Protein AF-A0A7X9AX94-F1 (afdb_monomer)

Secondary structure (DSSP, 8-state):
--S-TTTTTTS-HHHHHHHHHHHS-HHHHHHHHHH-HHHHHHHHTTT----GGGHHHHHHHHHHHHHHTTT-HHHHHHHHHHHGGGSHHHHHHHHHHHTSHHHHHHHHHTT--TT-EE--HHHHHHH--GGGHHHHHHHHHHSSEE--HHHHHHHH--TTHHHHHHHHHHHHHHHHHHHHHHHHHHHHHHHHHHHHHHHHHHHHHHHHHHHHHHHHHHHHHHHHHHHHHHHHHHHHHHHHHHHHHHHHHHHHHHHHHHHHHHHHHHHHHHHHHHHHHHHHHHHHHHHHHHHHHHHHHHHHHHHHHHHHHHHHHHHHHHHHHHHHHHHHTT--HHHHHHHTS--HHHHHHHHHHHHHTT--SSS---TTS-HHHHHHHHHHHHHHHHHHHHTHHHHHHHHS-HHHHHHHHHHHHHHHHHHHHHHHHHHHHHHHHHHHH--TTTTSPP-PPPP----

Sequence (455 aa):
MFANPERAQGIDPKDAFARMLNELPWAHLHAYIQANAALHKMCTFGGHRLEPKKRQRLEKIIYREAEKNDFSEASCSGLFAAWYPVHEEPHTKLENYFHSDEYRDYRKEKELGEDDYVLSDEKFDEFFVIREQPAWRILLHFSPLKFTDAQADRILDESQGNTDLLDQIAEQSRELEQLRRRDAQFDAEQTRMQEQQQAANAEILELKKQLRNMRSERDAMQQKYDSAQAETRRLQQRLQDNESRLGTHQADLEENFKRDMTRLQNDYNRISEQLATWQSKYEEQRLLNRGLERDKIEADKAKALAETESARLSAEMERNSKFADLLLSRIDWPKAGAAMKMNPTLRRNFNSLVRKLNYEEDRSLTIEGTFTEFWEKLNKSEEELVRRVAQSNALEVMGGDLPAFWEQVSELFIDVQINLEARSFLLGFLQEIFFQTIEMGDLQMPVIPKNKRKK

Structure (mmCIF, N/CA/C/O backbone):
data_AF-A0A7X9AX94-F1
#
_entry.id   AF-A0A7X9AX94-F1
#
loop_
_atom_site.group_PDB
_atom_site.id
_atom_site.type_symbol
_atom_site.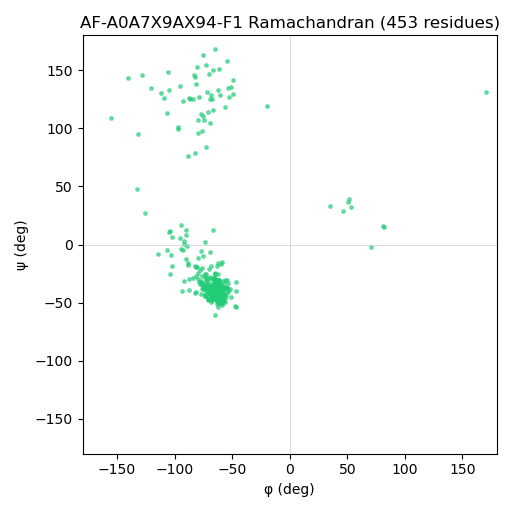label_atom_id
_atom_site.label_alt_id
_atom_site.label_comp_id
_atom_site.label_asym_id
_atom_site.label_entity_id
_atom_site.label_seq_id
_atom_site.pdbx_PDB_ins_code
_atom_site.Cartn_x
_atom_site.Cartn_y
_atom_site.Cartn_z
_atom_site.occupancy
_atom_site.B_iso_or_equiv
_atom_site.auth_seq_id
_atom_site.auth_comp_id
_atom_site.auth_asym_id
_atom_site.auth_atom_id
_atom_site.pdbx_PDB_model_num
ATOM 1 N N . MET A 1 1 ? -70.747 -15.981 85.311 1.00 55.19 1 MET A N 1
ATOM 2 C CA . MET A 1 1 ? -69.812 -15.626 86.395 1.00 55.19 1 MET A CA 1
ATOM 3 C C . MET A 1 1 ? -68.406 -15.811 85.869 1.00 55.19 1 MET A C 1
ATOM 5 O O . MET A 1 1 ? -68.145 -16.876 85.320 1.00 55.19 1 MET A O 1
ATOM 9 N N . PHE A 1 2 ? -67.503 -14.838 86.052 1.00 70.50 2 PHE A N 1
ATOM 10 C CA . PHE A 1 2 ? -66.069 -15.116 85.903 1.00 70.50 2 PHE A CA 1
ATOM 11 C C . PHE A 1 2 ? -65.689 -16.296 86.791 1.00 70.50 2 PHE A C 1
ATOM 13 O O . PHE A 1 2 ? -66.114 -16.370 87.945 1.00 70.50 2 PHE A O 1
ATOM 20 N N . ALA A 1 3 ? -64.922 -17.230 86.242 1.00 68.75 3 ALA A N 1
ATOM 21 C CA . ALA A 1 3 ? -64.767 -18.544 86.849 1.00 68.75 3 ALA A CA 1
ATOM 22 C C . ALA A 1 3 ? -63.741 -18.574 88.001 1.00 68.75 3 ALA A C 1
ATOM 24 O O . ALA A 1 3 ? -63.795 -19.485 88.825 1.00 68.75 3 ALA A O 1
ATOM 25 N N . ASN A 1 4 ? -62.835 -17.582 88.086 1.00 79.19 4 ASN A N 1
ATOM 26 C CA . ASN A 1 4 ? -61.680 -17.592 89.003 1.00 79.19 4 ASN A CA 1
ATOM 27 C C . ASN A 1 4 ? -61.456 -16.285 89.808 1.00 79.19 4 ASN A C 1
ATOM 29 O O . ASN A 1 4 ? -60.322 -15.802 89.873 1.00 79.19 4 ASN A O 1
ATOM 33 N N . PRO A 1 5 ? -62.475 -15.688 90.454 1.00 68.50 5 PRO A N 1
ATOM 34 C CA . PRO A 1 5 ? -62.320 -14.398 91.136 1.00 68.50 5 PRO A CA 1
ATOM 35 C C . PRO A 1 5 ? -61.312 -14.428 92.302 1.00 68.50 5 PRO A C 1
ATOM 37 O O . PRO A 1 5 ? -60.639 -13.434 92.557 1.00 68.50 5 PRO A O 1
ATOM 40 N N . GLU A 1 6 ? -61.164 -15.562 92.995 1.00 70.75 6 GLU A N 1
ATOM 41 C CA . GLU A 1 6 ? -60.250 -15.700 94.141 1.00 70.75 6 GLU A CA 1
ATOM 42 C C . GLU A 1 6 ? -58.800 -16.006 93.731 1.00 70.75 6 GLU A C 1
ATOM 44 O O . GLU A 1 6 ? -57.868 -15.606 94.421 1.00 70.75 6 GLU A O 1
ATOM 49 N N . ARG A 1 7 ? -58.599 -16.667 92.584 1.00 74.38 7 ARG A N 1
ATOM 50 C CA . ARG A 1 7 ? -57.276 -17.109 92.097 1.00 74.38 7 ARG A CA 1
ATOM 51 C C . ARG A 1 7 ? -56.562 -16.055 91.258 1.00 74.38 7 ARG A C 1
ATOM 53 O O . ARG A 1 7 ? -55.354 -16.117 91.071 1.00 74.38 7 ARG A O 1
ATOM 60 N N . ALA A 1 8 ? -57.301 -15.065 90.763 1.00 70.19 8 ALA A N 1
ATOM 61 C CA . ALA A 1 8 ? -56.759 -13.986 89.947 1.00 70.19 8 ALA A CA 1
ATOM 62 C C . ALA A 1 8 ? -56.298 -12.760 90.767 1.00 70.19 8 ALA A C 1
ATOM 64 O O . ALA A 1 8 ? -56.033 -11.713 90.180 1.00 70.19 8 ALA A O 1
ATOM 65 N N . GLN A 1 9 ? -56.178 -12.872 92.100 1.00 64.44 9 GLN A N 1
ATOM 66 C CA . GLN A 1 9 ? -55.828 -11.765 93.013 1.00 64.44 9 GLN A CA 1
ATOM 67 C C . GLN A 1 9 ? -54.457 -11.110 92.732 1.00 64.44 9 GLN A C 1
ATOM 69 O O . GLN A 1 9 ? -54.217 -9.993 93.184 1.00 64.44 9 GLN A O 1
ATOM 74 N N . GLY A 1 10 ? -53.573 -11.766 91.971 1.00 67.19 10 GLY A N 1
ATOM 75 C CA . GLY A 1 10 ? -52.279 -11.223 91.534 1.00 67.19 10 GLY A CA 1
ATOM 76 C C . GLY A 1 10 ? -52.299 -10.446 90.208 1.00 67.19 10 GLY A C 1
ATOM 77 O O . GLY A 1 10 ? -51.253 -9.960 89.786 1.00 67.19 10 GLY A O 1
ATOM 78 N N . ILE A 1 11 ? -53.449 -10.336 89.532 1.00 76.06 11 ILE A N 1
ATOM 79 C CA . ILE A 1 11 ? -53.589 -9.638 88.243 1.00 76.06 11 ILE A CA 1
ATOM 80 C C . ILE A 1 11 ? -54.371 -8.346 88.457 1.00 76.06 11 ILE A C 1
ATOM 82 O O . ILE A 1 11 ? -55.494 -8.386 88.955 1.00 76.06 11 ILE A O 1
ATOM 86 N N . ASP A 1 12 ? -53.821 -7.209 88.022 1.00 82.00 12 ASP A N 1
ATOM 87 C CA . ASP A 1 12 ? -54.594 -5.968 87.961 1.00 82.00 12 ASP A CA 1
ATOM 88 C C . ASP A 1 12 ? -55.628 -6.060 86.813 1.00 82.00 12 ASP A C 1
ATOM 90 O O . ASP A 1 12 ? -55.231 -6.116 85.637 1.00 82.00 12 ASP A O 1
ATOM 94 N N . PRO A 1 13 ? -56.948 -6.072 87.105 1.00 80.06 13 PRO A N 1
ATOM 95 C CA . PRO A 1 13 ? -57.993 -6.108 86.080 1.00 80.06 13 PRO A CA 1
ATOM 96 C C . PRO A 1 13 ? -57.877 -4.948 85.087 1.00 80.06 13 PRO A C 1
ATOM 98 O O . PRO A 1 13 ? -58.218 -5.107 83.912 1.00 80.06 13 PRO A O 1
ATOM 101 N N . LYS A 1 14 ? -57.362 -3.794 85.532 1.00 85.56 14 LYS A N 1
ATOM 102 C CA . LYS A 1 14 ? -57.153 -2.609 84.693 1.00 85.56 14 LYS A CA 1
ATOM 103 C C . LYS A 1 14 ? -56.141 -2.879 83.591 1.00 85.56 14 LYS A C 1
ATOM 105 O O . LYS A 1 14 ? -56.412 -2.608 82.418 1.00 85.56 14 LYS A O 1
ATOM 110 N N . ASP A 1 15 ? -55.004 -3.456 83.959 1.00 84.94 15 ASP A N 1
ATOM 111 C CA . ASP A 1 15 ? -53.913 -3.744 83.034 1.00 84.94 15 ASP A CA 1
ATOM 112 C C . ASP A 1 15 ? -54.283 -4.865 82.064 1.00 84.94 15 ASP A C 1
ATOM 114 O O . ASP A 1 15 ? -54.032 -4.752 80.861 1.00 84.94 15 ASP A O 1
ATOM 118 N N . ALA A 1 16 ? -54.934 -5.924 82.552 1.00 84.62 16 ALA A N 1
ATOM 119 C CA . ALA A 1 16 ? -55.395 -7.020 81.704 1.00 84.62 16 ALA A CA 1
ATOM 120 C C . ALA A 1 16 ? -56.471 -6.555 80.702 1.00 84.62 16 ALA A C 1
ATOM 122 O O . ALA A 1 16 ? -56.409 -6.899 79.519 1.00 84.62 16 ALA A O 1
ATOM 123 N N . PHE A 1 17 ? -57.406 -5.698 81.130 1.00 88.44 17 PHE A N 1
ATOM 124 C CA . PHE A 1 17 ? -58.409 -5.108 80.240 1.00 88.44 17 PHE A CA 1
ATOM 125 C C . PHE A 1 17 ? -57.789 -4.164 79.201 1.00 88.44 17 PHE A C 1
ATOM 127 O O . PHE A 1 17 ? -58.142 -4.212 78.020 1.00 88.44 17 PHE A O 1
ATOM 134 N N . ALA A 1 18 ? -56.843 -3.314 79.613 1.00 88.81 18 ALA A N 1
ATOM 135 C CA . ALA A 1 18 ? -56.134 -2.423 78.698 1.00 88.81 18 ALA A CA 1
ATOM 136 C C . ALA A 1 18 ? -55.341 -3.202 77.638 1.00 88.81 18 ALA A C 1
ATOM 138 O O . ALA A 1 18 ? -55.340 -2.813 76.469 1.00 88.81 18 ALA A O 1
ATOM 139 N N . ARG A 1 19 ? -54.705 -4.318 78.019 1.00 87.88 19 ARG A N 1
ATOM 140 C CA . ARG A 1 19 ? -54.000 -5.209 77.084 1.00 87.88 19 ARG A CA 1
ATOM 141 C C . ARG A 1 19 ? -54.946 -5.827 76.063 1.00 87.88 19 ARG A C 1
ATOM 143 O O . ARG A 1 19 ? -54.708 -5.635 74.872 1.00 87.88 19 ARG A O 1
ATOM 150 N N . MET A 1 20 ? -56.055 -6.433 76.506 1.00 90.25 20 MET A N 1
ATOM 151 C CA . MET A 1 20 ? -57.076 -6.967 75.590 1.00 90.25 20 MET A CA 1
ATOM 152 C C . MET A 1 20 ? -57.510 -5.922 74.559 1.00 90.25 20 MET A C 1
ATOM 154 O O . MET A 1 20 ? -57.592 -6.190 73.363 1.00 90.25 20 MET A O 1
ATOM 158 N N . LEU A 1 21 ? -57.759 -4.696 75.017 1.00 89.69 21 LEU A N 1
ATOM 159 C CA . LEU A 1 21 ? -58.226 -3.612 74.164 1.00 89.69 21 LEU A CA 1
ATOM 160 C C . LEU A 1 21 ? -57.173 -3.153 73.136 1.00 89.69 21 LEU A C 1
ATOM 162 O O . LEU A 1 21 ? -57.520 -2.861 71.988 1.00 89.69 21 LEU A O 1
ATOM 166 N N . ASN A 1 22 ? -55.899 -3.112 73.529 1.00 88.81 22 ASN A N 1
ATOM 167 C CA . ASN A 1 22 ? -54.788 -2.703 72.666 1.00 88.81 22 ASN A CA 1
ATOM 168 C C . ASN A 1 22 ? -54.427 -3.768 71.620 1.00 88.81 22 ASN A C 1
ATOM 170 O O . ASN A 1 22 ? -54.056 -3.424 70.497 1.00 88.81 22 ASN A O 1
ATOM 174 N N . GLU A 1 23 ? -54.548 -5.047 71.971 1.00 89.69 23 GLU A N 1
ATOM 175 C CA . GLU A 1 23 ? -54.180 -6.176 71.105 1.00 89.69 23 GLU A CA 1
ATOM 176 C C . GLU A 1 23 ? -55.214 -6.440 69.999 1.00 89.69 23 GLU A C 1
ATOM 178 O O . GLU A 1 23 ? -54.881 -6.990 68.950 1.00 89.69 23 GLU A O 1
ATOM 183 N N . LEU A 1 24 ? -56.454 -5.968 70.163 1.00 90.19 24 LEU A N 1
ATOM 184 C CA . LEU A 1 24 ? -57.502 -6.127 69.155 1.00 90.19 24 LEU A CA 1
ATOM 185 C C . LEU A 1 24 ? -57.144 -5.457 67.817 1.00 90.19 24 LEU A C 1
ATOM 187 O O . LEU A 1 24 ? -56.895 -4.250 67.777 1.00 90.19 24 LEU A O 1
ATOM 191 N N . PRO A 1 25 ? -57.227 -6.151 66.671 1.00 91.75 25 PRO A N 1
ATOM 192 C CA . PRO A 1 25 ? -57.150 -5.527 65.362 1.00 91.75 25 PRO A CA 1
ATOM 193 C C . PRO A 1 25 ? -58.298 -4.538 65.171 1.00 91.75 25 PRO A C 1
ATOM 195 O O . PRO A 1 25 ? -59.401 -4.723 65.690 1.00 91.75 25 PRO A O 1
ATOM 198 N N . TRP A 1 26 ? -58.070 -3.502 64.359 1.00 90.81 26 TRP A N 1
ATOM 199 C CA . TRP A 1 26 ? -59.066 -2.448 64.142 1.00 90.81 26 TRP A CA 1
ATOM 200 C C . TRP A 1 26 ? -60.437 -2.989 63.707 1.00 90.81 26 TRP A C 1
ATOM 202 O O . TRP A 1 26 ? -61.459 -2.493 64.171 1.00 90.81 26 TRP A O 1
ATOM 212 N N . ALA A 1 27 ? -60.468 -4.015 62.852 1.00 89.69 27 ALA A N 1
ATOM 213 C CA . ALA A 1 27 ? -61.712 -4.624 62.385 1.00 89.69 27 ALA A CA 1
ATOM 214 C C . ALA A 1 27 ? -62.548 -5.217 63.537 1.00 89.69 27 ALA A C 1
ATOM 216 O O . ALA A 1 27 ? -63.750 -4.967 63.608 1.00 89.69 27 ALA A O 1
ATOM 217 N N . HIS A 1 28 ? -61.901 -5.925 64.467 1.00 89.44 28 HIS A N 1
ATOM 218 C CA . HIS A 1 28 ? -62.547 -6.550 65.623 1.00 89.44 28 HIS A CA 1
ATOM 219 C C . HIS A 1 28 ? -62.987 -5.508 66.653 1.00 89.44 28 HIS A C 1
ATOM 221 O O . HIS A 1 28 ? -64.123 -5.545 67.121 1.00 89.44 28 HIS A O 1
ATOM 227 N N . LEU A 1 29 ? -62.142 -4.507 66.927 1.00 90.38 29 LEU A N 1
ATOM 228 C CA . LEU A 1 29 ? -62.505 -3.378 67.788 1.00 90.38 29 LEU A CA 1
ATOM 229 C C . LEU A 1 29 ? -63.705 -2.601 67.223 1.00 90.38 29 LEU A C 1
ATOM 231 O O . LEU A 1 29 ? -64.622 -2.231 67.953 1.00 90.38 29 LEU A O 1
ATOM 235 N N . HIS A 1 30 ? -63.721 -2.365 65.911 1.00 91.00 30 HIS A N 1
ATOM 236 C CA . HIS A 1 30 ? -64.817 -1.684 65.233 1.00 91.00 30 HIS A CA 1
ATOM 237 C C . HIS A 1 30 ? -66.121 -2.490 65.305 1.00 91.00 30 HIS A C 1
ATOM 239 O O . HIS A 1 30 ? -67.161 -1.925 65.647 1.00 91.00 30 HIS A O 1
ATOM 245 N N . ALA A 1 31 ? -66.065 -3.798 65.037 1.00 89.12 31 ALA A N 1
ATOM 246 C CA . ALA A 1 31 ? -67.215 -4.692 65.145 1.00 89.12 31 ALA A CA 1
ATOM 247 C C . ALA A 1 31 ? -67.764 -4.744 66.581 1.00 89.12 31 ALA A C 1
ATOM 249 O O . ALA A 1 31 ? -68.970 -4.603 66.775 1.00 89.12 31 ALA A O 1
ATOM 250 N N . TYR A 1 32 ? -66.886 -4.835 67.585 1.00 90.81 32 TYR A N 1
ATOM 251 C CA . TYR A 1 32 ? -67.254 -4.786 69.002 1.00 90.81 32 TYR A CA 1
ATOM 252 C C . TYR A 1 32 ? -67.994 -3.487 69.368 1.00 90.81 32 TYR A C 1
ATOM 254 O O . TYR A 1 32 ? -69.070 -3.523 69.968 1.00 90.81 32 TYR A O 1
ATOM 262 N N . ILE A 1 33 ? -67.471 -2.329 68.941 1.00 90.44 33 ILE A N 1
ATOM 263 C CA . ILE A 1 33 ? -68.119 -1.029 69.177 1.00 90.44 33 ILE A CA 1
ATOM 264 C C . ILE A 1 33 ? -69.481 -0.952 68.477 1.00 90.44 33 ILE A C 1
ATOM 266 O O . ILE A 1 33 ? -70.404 -0.361 69.028 1.00 90.44 33 ILE A O 1
ATOM 270 N N . GLN A 1 34 ? -69.624 -1.504 67.268 1.00 88.31 34 GLN A N 1
ATOM 271 C CA . GLN A 1 34 ? -70.893 -1.499 66.531 1.00 88.31 34 GLN A CA 1
ATOM 272 C C . GLN A 1 34 ? -71.943 -2.436 67.137 1.00 88.31 34 GLN A C 1
ATOM 274 O O . GLN A 1 34 ? -73.121 -2.085 67.152 1.00 88.31 34 GLN A O 1
ATOM 279 N N . ALA A 1 35 ? -71.526 -3.597 67.644 1.00 87.00 35 ALA A N 1
ATOM 280 C CA . ALA A 1 35 ? -72.417 -4.580 68.254 1.00 87.00 35 ALA A CA 1
ATOM 281 C C . ALA A 1 35 ? -73.006 -4.090 69.590 1.00 87.00 35 ALA A C 1
ATOM 283 O O . ALA A 1 35 ? -74.133 -4.436 69.939 1.00 87.00 35 ALA A O 1
ATOM 284 N N . ASN A 1 36 ? -72.279 -3.242 70.325 1.00 88.12 36 ASN A N 1
ATOM 285 C CA . ASN A 1 36 ? -72.742 -2.671 71.586 1.00 88.12 36 ASN A CA 1
ATOM 286 C C . ASN A 1 36 ? -73.344 -1.267 71.378 1.00 88.12 36 ASN A C 1
ATOM 288 O O . ASN A 1 36 ? -72.629 -0.268 71.296 1.00 88.12 36 ASN A O 1
ATOM 292 N N . ALA A 1 37 ? -74.678 -1.171 71.342 1.00 85.81 37 ALA A N 1
ATOM 293 C CA . ALA A 1 37 ? -75.398 0.079 71.066 1.00 85.81 37 ALA A CA 1
ATOM 294 C C . ALA A 1 37 ? -75.054 1.235 72.033 1.00 85.81 37 ALA A C 1
ATOM 296 O O . ALA A 1 37 ? -75.020 2.401 71.623 1.00 85.81 37 ALA A O 1
ATOM 297 N N . ALA A 1 38 ? -74.768 0.930 73.305 1.00 85.50 38 ALA A N 1
ATOM 298 C CA . ALA A 1 38 ? -74.384 1.930 74.299 1.00 85.50 38 ALA A CA 1
ATOM 299 C C . ALA A 1 38 ? -72.974 2.479 74.019 1.00 85.50 38 ALA A C 1
ATOM 301 O O . ALA A 1 38 ? -72.788 3.700 73.950 1.00 85.50 38 ALA A O 1
ATOM 302 N N . LEU A 1 39 ? -72.001 1.595 73.766 1.00 87.88 39 LEU A N 1
ATOM 303 C CA . LEU A 1 39 ? -70.641 1.985 73.376 1.00 87.88 39 LEU A CA 1
ATOM 304 C C . LEU A 1 39 ? -70.627 2.723 72.034 1.00 87.88 39 LEU A C 1
ATOM 306 O O . LEU A 1 39 ? -69.947 3.744 71.914 1.00 87.88 39 LEU A O 1
ATOM 310 N N . HIS A 1 40 ? -71.417 2.275 71.053 1.00 88.88 40 HIS A N 1
ATOM 311 C CA . HIS A 1 40 ? -71.545 2.926 69.750 1.00 88.88 40 HIS A CA 1
ATOM 312 C C . HIS A 1 40 ? -71.984 4.387 69.890 1.00 88.88 40 HIS A C 1
ATOM 314 O O . HIS A 1 40 ? -71.363 5.292 69.321 1.00 88.88 40 HIS A O 1
ATOM 320 N N . LYS A 1 41 ? -73.022 4.633 70.701 1.00 90.38 41 LYS A N 1
ATOM 321 C CA . LYS A 1 41 ? -73.538 5.978 70.978 1.00 90.38 41 LYS A CA 1
ATOM 322 C C . LYS A 1 41 ? -72.496 6.854 71.675 1.00 90.38 41 LYS A C 1
ATOM 324 O O . LYS A 1 41 ? -72.350 8.017 71.313 1.00 90.38 41 LYS A O 1
ATOM 329 N N . MET A 1 42 ? -71.746 6.314 72.637 1.00 87.62 42 MET A N 1
ATOM 330 C CA . MET A 1 42 ? -70.693 7.064 73.338 1.00 87.62 42 MET A CA 1
ATOM 331 C C . MET A 1 42 ? -69.491 7.377 72.439 1.00 87.62 42 MET A C 1
ATOM 333 O O . MET A 1 42 ? -68.941 8.478 72.487 1.00 87.62 42 MET A O 1
ATOM 337 N N . CYS A 1 43 ? -69.108 6.441 71.574 1.00 88.12 43 CYS A N 1
ATOM 338 C CA . CYS A 1 43 ? -67.983 6.601 70.659 1.00 88.12 43 CYS A CA 1
ATOM 339 C C . CYS A 1 43 ? -68.260 7.626 69.546 1.00 88.12 43 CYS A C 1
ATOM 341 O O . CYS A 1 43 ? -67.353 8.385 69.178 1.00 88.12 43 CYS A O 1
ATOM 343 N N . THR A 1 44 ? -69.504 7.675 69.054 1.00 89.00 44 THR A N 1
ATOM 344 C CA . THR A 1 44 ? -69.961 8.567 67.969 1.00 89.00 44 THR A CA 1
ATOM 345 C C . THR A 1 44 ? -70.596 9.876 68.453 1.00 89.00 44 THR A C 1
ATOM 347 O O . THR A 1 44 ? -70.895 10.756 67.640 1.00 89.00 44 THR A O 1
ATOM 350 N N . PHE A 1 45 ? -70.754 10.048 69.771 1.00 87.62 45 PHE A N 1
ATOM 351 C CA . PHE A 1 45 ? -71.280 11.267 70.386 1.00 87.62 45 PHE A CA 1
ATOM 352 C C . PHE A 1 45 ? -70.563 12.516 69.850 1.00 87.62 45 PHE A C 1
ATOM 354 O O . PHE A 1 45 ? -69.335 12.557 69.829 1.00 87.62 45 PHE A O 1
ATOM 361 N N . GLY A 1 46 ? -71.314 13.527 69.403 1.00 82.00 46 GLY A N 1
ATOM 362 C CA . GLY A 1 46 ? -70.749 14.735 68.783 1.00 82.00 46 GLY A CA 1
ATOM 363 C C . GLY A 1 46 ? -70.373 14.599 67.298 1.00 82.00 46 GLY A C 1
ATOM 364 O O . GLY A 1 46 ? -69.634 15.434 66.786 1.00 82.00 46 GLY A O 1
ATOM 365 N N . GLY A 1 47 ? -70.854 13.564 66.595 1.00 82.81 47 GLY A N 1
ATOM 366 C CA . GLY A 1 47 ? -70.633 13.386 65.150 1.00 82.81 47 GLY A CA 1
ATOM 367 C C . GLY A 1 47 ? -69.278 12.767 64.790 1.00 82.81 47 GLY A C 1
ATOM 368 O O . GLY A 1 47 ? -68.843 12.827 63.638 1.00 82.81 47 GLY A O 1
ATOM 369 N N . HIS A 1 48 ? -68.585 12.170 65.762 1.00 86.38 48 HIS A N 1
ATOM 370 C CA . HIS A 1 48 ? -67.315 11.499 65.516 1.00 86.38 48 HIS A CA 1
ATOM 371 C C . HIS A 1 48 ? -67.516 10.184 64.753 1.00 86.38 48 HIS A C 1
ATOM 373 O O . HIS A 1 48 ? -68.323 9.340 65.130 1.00 86.38 48 HIS A O 1
ATOM 379 N N . ARG A 1 49 ? -66.729 9.990 63.691 1.00 86.50 49 ARG A N 1
ATOM 380 C CA . ARG A 1 49 ? -66.672 8.733 62.933 1.00 86.50 49 ARG A CA 1
ATOM 381 C C . ARG A 1 49 ? -65.731 7.724 63.593 1.00 86.50 49 ARG A C 1
ATOM 383 O O . ARG A 1 49 ? -64.695 8.119 64.136 1.00 86.50 49 ARG A O 1
ATOM 390 N N . LEU A 1 50 ? -66.081 6.441 63.500 1.00 89.12 50 LEU A N 1
ATOM 391 C CA . LEU A 1 50 ? -65.221 5.326 63.895 1.00 89.12 50 LEU A CA 1
ATOM 392 C C . LEU A 1 50 ? -64.148 5.130 62.815 1.00 89.12 50 LEU A C 1
ATOM 394 O O . LEU A 1 50 ? -64.398 4.536 61.773 1.00 89.12 50 LEU A O 1
ATOM 398 N N . GLU A 1 51 ? -62.960 5.682 63.039 1.00 90.00 51 GLU A N 1
ATOM 399 C CA . GLU A 1 51 ? -61.842 5.639 62.090 1.00 90.00 51 GLU A CA 1
ATOM 400 C C . GLU A 1 51 ? -60.574 5.118 62.783 1.00 90.00 51 GLU A C 1
ATOM 402 O O . GLU A 1 51 ? -60.339 5.497 63.936 1.00 90.00 51 GLU A O 1
ATOM 407 N N . PRO A 1 52 ? -59.700 4.360 62.084 1.00 89.75 52 PRO A N 1
ATOM 408 C CA . PRO A 1 52 ? -58.476 3.809 62.675 1.00 89.75 52 PRO A CA 1
ATOM 409 C C . PRO A 1 52 ? -57.588 4.874 63.326 1.00 89.75 52 PRO A C 1
ATOM 411 O O . PRO A 1 52 ? -57.029 4.670 64.399 1.00 89.75 52 PRO A O 1
ATOM 414 N N . LYS A 1 53 ? -57.518 6.069 62.720 1.00 89.44 53 LYS A N 1
ATOM 415 C CA . LYS A 1 53 ? -56.730 7.208 63.225 1.00 89.44 53 LYS A CA 1
ATOM 416 C C . LYS A 1 53 ? -57.197 7.724 64.593 1.00 89.44 53 LYS A C 1
ATOM 418 O O . LYS A 1 53 ? -56.454 8.437 65.255 1.00 89.44 53 LYS A O 1
ATOM 423 N N . LYS A 1 54 ? -58.425 7.400 65.012 1.00 89.44 54 LYS A N 1
ATOM 424 C CA . LYS A 1 54 ? -59.025 7.834 66.286 1.00 89.44 54 LYS A CA 1
ATOM 425 C C . LYS A 1 54 ? -59.068 6.714 67.328 1.00 89.44 54 LYS A C 1
ATOM 427 O O . LYS A 1 54 ? -59.696 6.899 68.370 1.00 89.44 54 LYS A O 1
ATOM 432 N N . ARG A 1 55 ? -58.392 5.587 67.073 1.00 90.94 55 ARG A N 1
ATOM 433 C CA . ARG A 1 55 ? -58.351 4.398 67.933 1.00 90.94 55 ARG A CA 1
ATOM 434 C C . ARG A 1 55 ? -58.098 4.725 69.407 1.00 90.94 55 ARG A C 1
ATOM 436 O O . ARG A 1 55 ? -58.959 4.432 70.223 1.00 90.94 55 ARG A O 1
ATOM 443 N N . GLN A 1 56 ? -57.037 5.468 69.726 1.00 89.56 56 GLN A N 1
ATOM 444 C CA . GLN A 1 56 ? -56.695 5.829 71.114 1.00 89.56 56 GLN A CA 1
ATOM 445 C C . GLN A 1 56 ? -57.832 6.544 71.868 1.00 89.56 56 GLN A C 1
ATOM 447 O O . GLN A 1 56 ? -58.051 6.322 73.057 1.00 89.56 56 GLN A O 1
ATOM 452 N N . ARG A 1 57 ? -58.593 7.415 71.185 1.00 89.88 57 ARG A N 1
ATOM 453 C CA . ARG A 1 57 ? -59.759 8.082 71.788 1.00 89.88 57 ARG A CA 1
ATOM 454 C C . ARG A 1 57 ? -60.860 7.069 72.100 1.00 89.88 57 ARG A C 1
ATOM 456 O O . ARG A 1 57 ? -61.491 7.181 73.146 1.00 89.88 57 ARG A O 1
ATOM 463 N N . LEU A 1 58 ? -61.118 6.142 71.180 1.00 91.19 58 LEU A N 1
ATOM 464 C CA . LEU A 1 58 ? -62.151 5.115 71.322 1.00 91.19 58 LEU A CA 1
ATOM 465 C C . LEU A 1 58 ? -61.791 4.135 72.441 1.00 91.19 58 LEU A C 1
ATOM 467 O O . LEU A 1 58 ? -62.623 3.890 73.309 1.00 91.19 58 LEU A O 1
ATOM 471 N N . GLU A 1 59 ? -60.539 3.682 72.488 1.00 91.88 59 GLU A N 1
ATOM 472 C CA . GLU A 1 59 ? -60.022 2.826 73.560 1.00 91.88 59 GLU A CA 1
ATOM 473 C C . GLU A 1 59 ? -60.195 3.498 74.926 1.00 91.88 59 GLU A C 1
ATOM 475 O O . GLU A 1 59 ? -60.732 2.901 75.852 1.00 91.88 59 GLU A O 1
ATOM 480 N N . LYS A 1 60 ? -59.877 4.794 75.035 1.00 91.25 60 LYS A N 1
ATOM 481 C CA . LYS A 1 60 ? -60.078 5.565 76.271 1.00 91.25 60 LYS A CA 1
ATOM 482 C C . LYS A 1 60 ? -61.545 5.653 76.706 1.00 91.25 60 LYS A C 1
ATOM 484 O O . LYS A 1 60 ? -61.819 5.713 77.902 1.00 91.25 60 LYS A O 1
ATOM 489 N N . ILE A 1 61 ? -62.487 5.718 75.763 1.00 90.19 61 ILE A N 1
ATOM 490 C CA . ILE A 1 61 ? -63.928 5.744 76.065 1.00 90.19 61 ILE A CA 1
ATOM 491 C C . ILE A 1 61 ? -64.384 4.373 76.570 1.00 90.19 61 ILE A C 1
ATOM 493 O O . ILE A 1 61 ? -65.054 4.313 77.596 1.00 90.19 61 ILE A O 1
ATOM 497 N N . ILE A 1 62 ? -63.982 3.296 75.888 1.00 90.81 62 ILE A N 1
ATOM 498 C CA . ILE A 1 62 ? -64.307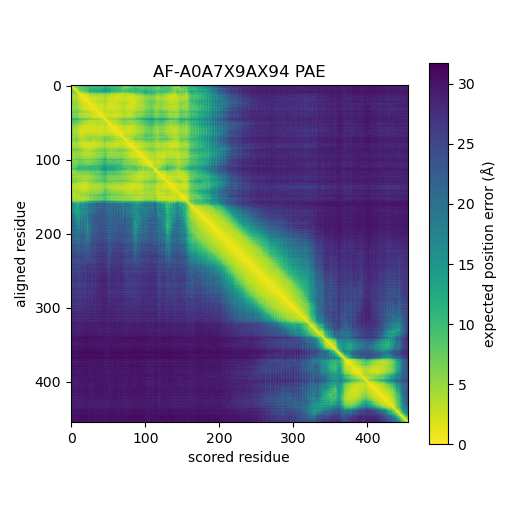 1.912 76.265 1.00 90.81 62 ILE A CA 1
ATOM 499 C C . ILE A 1 62 ? -63.723 1.584 77.640 1.00 90.81 62 ILE A C 1
ATOM 501 O O . ILE A 1 62 ? -64.437 1.098 78.509 1.00 90.81 62 ILE A O 1
ATOM 505 N N . TYR A 1 63 ? -62.455 1.931 77.861 1.00 91.25 63 TYR A N 1
ATOM 506 C CA . TYR A 1 63 ? -61.769 1.732 79.131 1.00 91.25 63 TYR A CA 1
ATOM 507 C C . TYR A 1 63 ? -62.464 2.466 80.283 1.00 91.25 63 TYR A C 1
ATOM 509 O O . TYR A 1 63 ? -62.745 1.869 81.314 1.00 91.25 63 TYR A O 1
ATOM 517 N N . ARG A 1 64 ? -62.813 3.749 80.104 1.00 89.44 64 ARG A N 1
ATOM 518 C CA . ARG A 1 64 ? -63.541 4.521 81.129 1.00 89.44 64 ARG A CA 1
ATOM 519 C C . ARG A 1 64 ? -64.911 3.939 81.442 1.00 89.44 64 ARG A C 1
ATOM 521 O O . ARG A 1 64 ? -65.390 4.097 82.558 1.00 89.44 64 ARG A O 1
ATOM 528 N N . GLU A 1 65 ? -65.568 3.342 80.456 1.00 88.38 65 GLU A N 1
ATOM 529 C CA . GLU A 1 65 ? -66.864 2.715 80.674 1.00 88.38 65 GLU A CA 1
ATOM 530 C C . GLU A 1 65 ? -66.736 1.388 81.425 1.00 88.38 65 GLU A C 1
ATOM 532 O O . GLU A 1 65 ? -67.533 1.123 82.320 1.00 88.38 65 GLU A O 1
ATOM 537 N N . ALA A 1 66 ? -65.708 0.590 81.131 1.00 87.31 66 ALA A N 1
ATOM 538 C CA . ALA A 1 66 ? -65.391 -0.598 81.920 1.00 87.31 66 ALA A CA 1
ATOM 539 C C . ALA A 1 66 ? -64.995 -0.233 83.360 1.00 87.31 66 ALA A C 1
ATOM 541 O O . ALA A 1 66 ? -65.500 -0.835 84.301 1.00 87.31 66 ALA A O 1
ATOM 542 N N . GLU A 1 67 ? -64.192 0.820 83.545 1.00 88.62 67 GLU A N 1
ATOM 543 C CA . GLU A 1 67 ? -63.766 1.301 84.866 1.00 88.62 67 GLU A CA 1
ATOM 544 C C . GLU A 1 67 ? -64.941 1.788 85.730 1.00 88.62 67 GLU A C 1
ATOM 546 O O . GLU A 1 67 ? -64.987 1.502 86.922 1.00 88.62 67 GLU A O 1
ATOM 551 N N . LYS A 1 68 ? -65.938 2.472 85.150 1.00 87.31 68 LYS A N 1
ATOM 552 C CA . LYS A 1 68 ? -67.161 2.861 85.884 1.00 87.31 68 LYS A CA 1
ATOM 553 C C . LYS A 1 68 ? -67.989 1.670 86.358 1.00 87.31 68 LYS A C 1
ATOM 555 O O . LYS A 1 68 ? -68.701 1.795 87.348 1.00 87.31 68 LYS A O 1
ATOM 560 N N . ASN A 1 69 ? -67.930 0.565 85.621 1.00 84.19 69 ASN A N 1
ATOM 561 C CA . ASN A 1 69 ? -68.620 -0.679 85.947 1.00 84.19 69 ASN A CA 1
ATOM 562 C C . ASN A 1 69 ? -67.713 -1.643 86.730 1.00 84.19 69 ASN A C 1
ATOM 564 O O . ASN A 1 69 ? -68.004 -2.835 86.773 1.00 84.19 69 ASN A O 1
ATOM 568 N N . ASP A 1 70 ? -66.611 -1.137 87.298 1.00 83.12 70 ASP A N 1
ATOM 569 C CA . ASP A 1 70 ? -65.629 -1.887 88.089 1.00 83.12 70 ASP A CA 1
ATOM 570 C C . ASP A 1 70 ? -65.124 -3.162 87.391 1.00 83.12 70 ASP A C 1
ATOM 572 O O . ASP A 1 70 ? -64.951 -4.211 88.001 1.00 83.12 70 ASP A O 1
ATOM 576 N N . PHE A 1 71 ? -64.959 -3.089 86.064 1.00 84.69 71 PHE A N 1
ATOM 577 C CA . PHE A 1 71 ? -64.563 -4.216 85.211 1.00 84.69 71 PHE A CA 1
ATOM 578 C C . PHE A 1 71 ? -65.444 -5.465 85.381 1.00 84.69 71 PHE A C 1
ATOM 580 O O . PHE A 1 71 ? -64.987 -6.594 85.191 1.00 84.69 71 PHE A O 1
ATOM 587 N N . SER A 1 72 ? -66.731 -5.265 85.684 1.00 81.00 72 SER A N 1
ATOM 588 C CA . SER A 1 72 ? -67.712 -6.340 85.835 1.00 81.00 72 SER A CA 1
ATOM 589 C C . SER A 1 72 ? -67.792 -7.268 84.616 1.00 81.00 72 SER A C 1
ATOM 591 O O . SER A 1 72 ? -67.512 -6.888 83.471 1.00 81.00 72 SER A O 1
ATOM 593 N N . GLU A 1 73 ? -68.285 -8.482 84.844 1.00 78.38 73 GLU A N 1
ATOM 594 C CA . GLU A 1 73 ? -68.504 -9.491 83.804 1.00 78.38 73 GLU A CA 1
ATOM 595 C C . GLU A 1 73 ? -69.355 -8.991 82.636 1.00 78.38 73 GLU A C 1
ATOM 597 O O . GLU A 1 73 ? -69.019 -9.223 81.471 1.00 78.38 73 GLU A O 1
ATOM 602 N N . ALA A 1 74 ? -70.410 -8.232 82.929 1.00 76.81 74 ALA A N 1
ATOM 603 C CA . ALA A 1 74 ? -71.277 -7.656 81.908 1.00 76.81 74 ALA A CA 1
ATOM 604 C C . ALA A 1 74 ? -70.526 -6.690 80.974 1.00 76.81 74 ALA A C 1
ATOM 606 O O . ALA A 1 74 ? -70.869 -6.579 79.798 1.00 76.81 74 ALA A O 1
ATOM 607 N N . SER A 1 75 ? -69.493 -6.004 81.476 1.00 77.25 75 SER A N 1
ATOM 608 C CA . SER A 1 75 ? -68.692 -5.059 80.689 1.00 77.25 75 SER A CA 1
ATOM 609 C C . SER A 1 75 ? -67.520 -5.697 79.939 1.00 77.25 75 SER A C 1
ATOM 611 O O . SER A 1 75 ? -67.148 -5.204 78.875 1.00 77.25 75 SER A O 1
ATOM 613 N N . CYS A 1 76 ? -66.945 -6.783 80.458 1.00 84.12 76 CYS A N 1
ATOM 614 C CA . CYS A 1 76 ? -65.695 -7.344 79.933 1.00 84.12 76 CYS A CA 1
ATOM 615 C C . CYS A 1 76 ? -65.892 -8.609 79.085 1.00 84.12 76 CYS A C 1
ATOM 617 O O . CYS A 1 76 ? -65.085 -8.856 78.193 1.00 84.12 76 CYS A O 1
ATOM 619 N N . SER A 1 77 ? -66.975 -9.368 79.289 1.00 83.81 77 SER A N 1
ATOM 620 C CA . SER A 1 77 ? -67.285 -10.584 78.512 1.00 83.81 77 SER A CA 1
ATOM 621 C C . SER A 1 77 ? -67.369 -10.323 77.005 1.00 83.81 77 SER A C 1
ATOM 623 O O . SER A 1 77 ? -66.811 -11.073 76.208 1.00 83.81 77 SER A O 1
ATOM 625 N N . GLY A 1 78 ? -68.001 -9.217 76.600 1.00 84.62 78 GLY A N 1
ATOM 626 C CA . GLY A 1 78 ? -68.100 -8.833 75.191 1.00 84.62 78 GLY A CA 1
ATOM 627 C C . GLY A 1 78 ? -66.752 -8.463 74.562 1.00 84.62 78 GLY A C 1
ATOM 628 O O . GLY A 1 78 ? -66.534 -8.740 73.384 1.00 84.62 78 GLY A O 1
ATOM 629 N N . LEU A 1 79 ? -65.843 -7.857 75.336 1.00 87.62 79 LEU A N 1
ATOM 630 C CA . LEU A 1 79 ? -64.495 -7.537 74.864 1.00 87.62 79 LEU A CA 1
ATOM 631 C C . LEU A 1 79 ? -63.642 -8.805 74.763 1.00 87.62 79 LEU A C 1
ATOM 633 O O . LEU A 1 79 ? -62.976 -9.007 73.752 1.00 87.62 79 LEU A O 1
ATOM 637 N N . PHE A 1 80 ? -63.715 -9.672 75.774 1.00 88.88 80 PHE A N 1
ATOM 638 C CA . PHE A 1 80 ? -63.038 -10.964 75.779 1.00 88.88 80 PHE A CA 1
ATOM 639 C C . PHE A 1 80 ? -63.475 -11.833 74.592 1.00 88.88 80 PHE A C 1
ATOM 641 O O . PHE A 1 80 ? -62.624 -12.356 73.883 1.00 88.88 80 PHE A O 1
ATOM 648 N N . ALA A 1 81 ? -64.775 -11.902 74.289 1.00 87.31 81 ALA A N 1
ATOM 649 C CA . ALA A 1 81 ? -65.291 -12.640 73.133 1.00 87.31 81 ALA A CA 1
ATOM 650 C C . ALA A 1 81 ? -64.772 -12.106 71.783 1.00 87.31 81 ALA A C 1
ATOM 652 O O . ALA A 1 81 ? -64.620 -12.870 70.834 1.00 87.31 81 ALA A O 1
ATOM 653 N N . ALA A 1 82 ? -64.488 -10.803 71.685 1.00 87.25 82 ALA A N 1
ATOM 654 C CA . ALA A 1 82 ? -63.871 -10.214 70.497 1.00 87.25 82 ALA A CA 1
ATOM 655 C C . ALA A 1 82 ? -62.348 -10.435 70.447 1.00 87.25 82 ALA A C 1
ATOM 657 O O . ALA A 1 82 ? -61.778 -10.480 69.358 1.00 87.25 82 ALA A O 1
ATOM 658 N N . TRP A 1 83 ? -61.693 -10.533 71.607 1.00 91.75 83 TRP A N 1
ATOM 659 C CA . TRP A 1 83 ? -60.244 -10.697 71.749 1.00 91.75 83 TRP A CA 1
ATOM 660 C C . TRP A 1 83 ? -59.803 -12.152 71.587 1.00 91.75 83 TRP A C 1
ATOM 662 O O . TRP A 1 83 ? -58.828 -12.421 70.896 1.00 91.75 83 TRP A O 1
ATOM 672 N N . TYR A 1 84 ? -60.544 -13.097 72.157 1.00 89.56 84 TYR A N 1
ATOM 673 C CA . TYR A 1 84 ? -60.161 -14.504 72.216 1.00 89.56 84 TYR A CA 1
ATOM 674 C C . TYR A 1 84 ? -59.862 -15.120 70.829 1.00 89.56 84 TYR A C 1
ATOM 676 O O . TYR A 1 84 ? -58.783 -15.689 70.683 1.00 89.56 84 TYR A O 1
ATOM 684 N N . PRO A 1 85 ? -60.672 -14.913 69.768 1.00 87.50 85 PRO A N 1
ATOM 685 C CA . PRO A 1 85 ? -60.372 -15.437 68.428 1.00 87.50 85 PRO A CA 1
ATOM 686 C C . PRO A 1 85 ? -59.165 -14.799 67.727 1.00 87.50 85 PRO A C 1
ATOM 688 O O . PRO A 1 85 ? -58.652 -15.360 66.764 1.00 87.50 85 PRO A O 1
ATOM 691 N N . VAL A 1 86 ? -58.719 -13.619 68.168 1.00 86.50 86 VAL A N 1
ATOM 692 C CA . VAL A 1 86 ? -57.557 -12.923 67.586 1.00 86.50 86 VAL A CA 1
ATOM 693 C C . VAL A 1 86 ? -56.255 -13.625 67.966 1.00 86.50 86 VAL A C 1
ATOM 695 O O . VAL A 1 86 ? -55.294 -13.612 67.198 1.00 86.50 86 VAL A O 1
ATOM 698 N N . HIS A 1 87 ? -56.216 -14.248 69.141 1.00 84.81 87 HIS A N 1
ATOM 699 C CA . HIS A 1 87 ? -55.062 -15.003 69.606 1.00 84.81 87 HIS A CA 1
ATOM 700 C C . HIS A 1 87 ? -55.184 -16.450 69.124 1.00 84.81 87 HIS A C 1
ATOM 702 O O . HIS A 1 87 ? -55.545 -17.348 69.881 1.00 84.81 87 HIS A O 1
ATOM 708 N N . GLU A 1 88 ? -54.900 -16.648 67.831 1.00 81.56 88 GLU A N 1
ATOM 709 C CA . GLU A 1 88 ? -55.153 -17.895 67.095 1.00 81.56 88 GLU A CA 1
ATOM 710 C C . GLU A 1 88 ? -54.536 -19.136 67.755 1.00 81.56 88 GLU A C 1
ATOM 712 O O . GLU A 1 88 ? -55.174 -20.186 67.766 1.00 81.56 88 GLU A O 1
ATOM 717 N N . GLU A 1 89 ? -53.335 -19.036 68.332 1.00 80.88 89 GLU A N 1
ATOM 718 C CA . GLU A 1 89 ? -52.654 -20.172 68.971 1.00 80.88 89 GLU A CA 1
ATOM 719 C C . GLU A 1 89 ? -53.400 -20.701 70.214 1.00 80.88 89 GLU A C 1
ATOM 721 O O . GLU A 1 89 ? -53.830 -21.860 70.177 1.00 80.88 89 GLU A O 1
ATOM 726 N N . PRO A 1 90 ? -53.621 -19.915 71.291 1.00 82.38 90 PRO A N 1
ATOM 727 C CA . PRO A 1 90 ? -54.367 -20.395 72.455 1.00 82.38 90 PRO A CA 1
ATOM 728 C C . PRO A 1 90 ? -55.837 -20.681 72.124 1.00 82.38 90 PRO A C 1
ATOM 730 O O . PRO A 1 90 ? -56.375 -21.675 72.605 1.00 82.38 90 PRO A O 1
ATOM 733 N N . HIS A 1 91 ? -56.470 -19.882 71.256 1.00 86.69 91 HIS A N 1
ATOM 734 C CA . HIS A 1 91 ? -57.843 -20.122 70.807 1.00 86.69 91 HIS A CA 1
ATOM 735 C C . HIS A 1 91 ? -57.987 -21.483 70.122 1.00 86.69 91 HIS A C 1
ATOM 737 O O . HIS A 1 91 ? -58.824 -22.292 70.504 1.00 86.69 91 HIS A O 1
ATOM 743 N N . THR A 1 92 ? -57.146 -21.777 69.129 1.00 86.56 92 THR A N 1
ATOM 744 C CA . THR A 1 92 ? -57.246 -23.026 68.361 1.00 86.56 92 THR A CA 1
ATOM 745 C C . THR A 1 92 ? -56.953 -24.242 69.235 1.00 86.56 92 THR A C 1
ATOM 747 O O . THR A 1 92 ? -57.662 -25.241 69.134 1.00 86.56 92 THR A O 1
ATOM 750 N N . LYS A 1 93 ? -55.943 -24.169 70.116 1.00 86.38 93 LYS A N 1
ATOM 751 C CA . LYS A 1 93 ? -55.606 -25.259 71.048 1.00 86.38 93 LYS A CA 1
ATOM 752 C C . LYS A 1 93 ? -56.780 -25.577 71.983 1.00 86.38 93 LYS A C 1
ATOM 754 O O . LYS A 1 93 ? -57.185 -26.734 72.086 1.00 86.38 93 LYS A O 1
ATOM 759 N N . LEU A 1 94 ? -57.348 -24.550 72.618 1.00 86.62 94 LEU A N 1
ATOM 760 C CA . LEU A 1 94 ? -58.431 -24.699 73.590 1.00 86.62 94 LEU A CA 1
ATOM 761 C C . LEU A 1 94 ? -59.749 -25.114 72.931 1.00 86.62 94 LEU A C 1
ATOM 763 O O . LEU A 1 94 ? -60.371 -26.072 73.383 1.00 86.62 94 LEU A O 1
ATOM 767 N N . GLU A 1 95 ? -60.149 -24.473 71.831 1.00 88.75 95 GLU A N 1
ATOM 768 C CA . GLU A 1 95 ? -61.393 -24.814 71.134 1.00 88.75 95 GLU A CA 1
ATOM 769 C C . GLU A 1 95 ? -61.355 -26.225 70.543 1.00 88.75 95 GLU A C 1
ATOM 771 O O . GLU A 1 95 ? -62.328 -26.968 70.681 1.00 88.75 95 GLU A O 1
ATOM 776 N N . ASN A 1 96 ? -60.234 -26.639 69.939 1.00 89.06 96 ASN A N 1
ATOM 777 C CA . ASN A 1 96 ? -60.099 -28.002 69.421 1.00 89.06 96 ASN A CA 1
ATOM 778 C C . ASN A 1 96 ? -60.210 -29.039 70.540 1.00 89.06 96 ASN A C 1
ATOM 780 O O . ASN A 1 96 ? -60.838 -30.080 70.345 1.00 89.06 96 ASN A O 1
ATOM 784 N N . TYR A 1 97 ? -59.633 -28.753 71.710 1.00 88.25 97 TYR A N 1
ATOM 785 C CA . TYR A 1 97 ? -59.744 -29.633 72.864 1.00 88.25 97 TYR A CA 1
ATOM 786 C C . TYR A 1 97 ? -61.175 -29.674 73.408 1.00 88.25 97 TYR A C 1
ATOM 788 O O . TYR A 1 97 ? -61.731 -30.761 73.543 1.00 88.25 97 TYR A O 1
ATOM 796 N N . PHE A 1 98 ? -61.828 -28.531 73.635 1.00 86.31 98 PHE A N 1
ATOM 797 C CA . PHE A 1 98 ? -63.195 -28.496 74.172 1.00 86.31 98 PHE A CA 1
ATOM 798 C C . PHE A 1 98 ? -64.245 -29.112 73.233 1.00 86.31 98 PHE A C 1
ATOM 800 O O . PHE A 1 98 ? -65.274 -29.607 73.698 1.00 86.31 98 PHE A O 1
ATOM 807 N N . HIS A 1 99 ? -63.976 -29.151 71.926 1.00 86.44 99 HIS A N 1
ATOM 808 C CA . HIS A 1 99 ? -64.822 -29.828 70.939 1.00 86.44 99 HIS A CA 1
ATOM 809 C C . HIS A 1 99 ? -64.418 -31.285 70.658 1.00 86.44 99 HIS A C 1
ATOM 811 O O . HIS A 1 99 ? -65.127 -31.972 69.917 1.00 86.44 99 HIS A O 1
ATOM 817 N N . SER A 1 100 ? -63.313 -31.764 71.235 1.00 87.94 100 SER A N 1
ATOM 818 C CA . SER A 1 100 ? -62.827 -33.131 71.047 1.00 87.94 100 SER A CA 1
ATOM 819 C C . SER A 1 100 ? -63.688 -34.163 71.780 1.00 87.94 100 SER A C 1
ATOM 821 O O . SER A 1 100 ? -64.321 -33.879 72.802 1.00 87.94 100 SER A O 1
ATOM 823 N N . ASP A 1 101 ? -63.678 -35.399 71.278 1.00 85.00 101 ASP A N 1
ATOM 824 C CA . ASP A 1 101 ? -64.329 -36.519 71.963 1.00 85.00 101 ASP A CA 1
ATOM 825 C C . ASP A 1 101 ? -63.638 -36.841 73.304 1.00 85.00 101 ASP A C 1
ATOM 827 O O . ASP A 1 101 ? -64.313 -37.206 74.264 1.00 85.00 101 ASP A O 1
ATOM 831 N N . GLU A 1 102 ? -62.327 -36.578 73.410 1.00 86.50 102 GLU A N 1
ATOM 832 C CA . GLU A 1 102 ? -61.536 -36.700 74.646 1.00 86.50 102 GLU A CA 1
ATOM 833 C C . GLU A 1 102 ? -62.114 -35.831 75.776 1.00 86.50 102 GLU A C 1
ATOM 835 O O . GLU A 1 102 ? -62.359 -36.316 76.883 1.00 86.50 102 GLU A O 1
ATOM 840 N N . TYR A 1 103 ? -62.423 -34.562 75.492 1.00 86.00 103 TYR A N 1
ATOM 841 C CA . TYR A 1 103 ? -63.011 -33.669 76.491 1.00 86.00 103 TYR A CA 1
ATOM 842 C C . TYR A 1 103 ? -64.454 -34.047 76.846 1.00 86.00 103 TYR A C 1
ATOM 844 O O . TYR A 1 103 ? -64.867 -33.922 77.999 1.00 86.00 103 TYR A O 1
ATOM 852 N N . ARG A 1 104 ? -65.235 -34.555 75.882 1.00 83.44 104 ARG A N 1
ATOM 853 C CA . ARG A 1 104 ? -66.613 -35.015 76.133 1.00 83.44 104 ARG A CA 1
ATOM 854 C C . ARG A 1 104 ? -66.663 -36.196 77.096 1.00 83.44 104 ARG A C 1
ATOM 856 O O . ARG A 1 104 ? -67.575 -36.255 77.923 1.00 83.44 104 ARG A O 1
ATOM 863 N N . ASP A 1 105 ? -65.709 -37.113 76.994 1.00 84.62 105 ASP A N 1
ATOM 864 C CA . ASP A 1 105 ? -65.611 -38.260 77.893 1.00 84.62 105 ASP A CA 1
ATOM 865 C C . ASP A 1 105 ? -65.108 -37.839 79.280 1.00 84.62 105 ASP A C 1
ATOM 867 O O . ASP A 1 105 ? -65.736 -38.193 80.281 1.00 84.62 105 ASP A O 1
ATOM 871 N N . TYR A 1 106 ? -64.094 -36.965 79.345 1.00 84.25 106 TYR A N 1
ATOM 872 C CA . TYR A 1 106 ? -63.633 -36.351 80.599 1.00 84.25 106 TYR A CA 1
ATOM 873 C C . TYR A 1 106 ? -64.772 -35.642 81.349 1.00 84.25 106 TYR A C 1
ATOM 875 O O . TYR A 1 106 ? -64.940 -35.785 82.563 1.00 84.25 106 TYR A O 1
ATOM 883 N N . ARG A 1 107 ? -65.615 -34.912 80.612 1.00 83.50 107 ARG A N 1
ATOM 884 C CA . ARG A 1 107 ? -66.754 -34.177 81.165 1.00 83.50 107 ARG A CA 1
ATOM 885 C C . ARG A 1 107 ? -67.813 -35.095 81.783 1.00 83.50 107 ARG A C 1
ATOM 887 O O . ARG A 1 107 ? -68.372 -34.753 82.825 1.00 83.50 107 ARG A O 1
ATOM 894 N N . LYS A 1 108 ? -68.074 -36.257 81.169 1.00 83.00 108 LYS A N 1
ATOM 895 C CA . LYS A 1 108 ? -68.986 -37.281 81.713 1.00 83.00 108 LYS A CA 1
ATOM 896 C C . LYS A 1 108 ? -68.409 -37.949 82.955 1.00 83.00 108 LYS A C 1
ATOM 898 O O . LYS A 1 108 ? -69.150 -38.192 83.899 1.00 83.00 108 LYS A O 1
ATOM 903 N N . GLU A 1 109 ? -67.108 -38.232 82.957 1.00 84.31 109 GLU A N 1
ATOM 904 C CA . GLU A 1 109 ? -66.422 -38.870 84.085 1.00 84.31 109 GLU A CA 1
ATOM 905 C C . GLU A 1 109 ? -66.391 -37.973 85.332 1.00 84.31 109 GLU A C 1
ATOM 907 O O . GLU A 1 109 ? -66.515 -38.458 86.455 1.00 84.31 109 GLU A O 1
ATOM 912 N N . LYS A 1 110 ? -66.247 -36.657 85.142 1.00 82.00 110 LYS A N 1
ATOM 913 C CA . LYS A 1 110 ? -66.154 -35.668 86.227 1.00 82.00 110 LYS A CA 1
ATOM 914 C C . LYS A 1 110 ? -67.480 -34.996 86.602 1.00 82.00 110 LYS A C 1
ATOM 916 O O . LYS A 1 110 ? -67.460 -34.089 87.426 1.00 82.00 110 LYS A O 1
ATOM 921 N N . GLU A 1 111 ? -68.602 -35.427 86.018 1.00 80.25 111 GLU A N 1
ATOM 922 C CA . GLU A 1 111 ? -69.952 -34.880 86.261 1.00 80.25 111 GLU A CA 1
ATOM 923 C C . GLU A 1 111 ? -70.039 -33.343 86.114 1.00 80.25 111 GLU A C 1
ATOM 925 O O . GLU A 1 111 ? -70.715 -32.657 86.881 1.00 80.25 111 GLU A O 1
ATOM 930 N N . LEU A 1 112 ? -69.346 -32.779 85.119 1.00 81.94 112 LEU A N 1
ATOM 931 C CA . LEU A 1 112 ? -69.270 -31.327 84.911 1.00 81.94 112 LEU A CA 1
ATOM 932 C C . LEU A 1 112 ? -70.506 -30.775 84.164 1.00 81.94 112 LEU A C 1
ATOM 934 O O . LEU A 1 112 ? -70.960 -31.344 83.160 1.00 81.94 112 LEU A O 1
ATOM 938 N N . GLY A 1 113 ? -71.021 -29.621 84.611 1.00 74.50 113 GLY A N 1
ATOM 939 C CA . GLY A 1 113 ? -72.173 -28.934 84.009 1.00 74.50 113 GLY A CA 1
ATOM 940 C C . GLY A 1 113 ? -71.929 -28.433 82.577 1.00 74.50 113 GLY A C 1
ATOM 941 O O . GLY A 1 113 ? -70.800 -28.444 82.093 1.00 74.50 113 GLY A O 1
ATOM 942 N N . GLU A 1 114 ? -72.989 -28.018 81.862 1.00 71.75 114 GLU A N 1
ATOM 943 C CA . GLU A 1 114 ? -72.886 -27.487 80.476 1.00 71.75 114 GLU A CA 1
ATOM 944 C C . GLU A 1 114 ? -72.061 -26.214 80.350 1.00 71.75 114 GLU A C 1
ATOM 946 O O . GLU A 1 114 ? -71.411 -26.025 79.324 1.00 71.75 114 GLU A O 1
ATOM 951 N N . ASP A 1 115 ? -71.975 -25.444 81.428 1.00 73.25 115 ASP A N 1
ATOM 952 C CA . ASP A 1 115 ? -71.241 -24.182 81.469 1.00 73.25 115 ASP A CA 1
ATOM 953 C C . ASP A 1 115 ? -69.874 -24.297 82.178 1.00 73.25 115 ASP A C 1
ATOM 955 O O . ASP A 1 115 ? -69.198 -23.291 82.394 1.00 73.25 115 ASP A O 1
ATOM 959 N N . ASP A 1 116 ? -69.446 -25.512 82.546 1.00 78.56 116 ASP A N 1
ATOM 960 C CA . ASP A 1 116 ? -68.200 -25.748 83.280 1.00 78.56 116 ASP A CA 1
ATOM 961 C C . ASP A 1 116 ? -67.052 -26.139 82.337 1.00 78.56 116 ASP A C 1
ATOM 963 O O . ASP A 1 116 ? -66.894 -27.301 81.953 1.00 78.56 116 ASP A O 1
ATOM 967 N N . TYR A 1 117 ? -66.208 -25.162 82.001 1.00 82.31 117 TYR A N 1
ATOM 968 C CA . TYR A 1 117 ? -64.968 -25.386 81.256 1.00 82.31 117 TYR A CA 1
ATOM 969 C C . TYR A 1 117 ? -63.804 -25.585 82.231 1.00 82.31 117 TYR A C 1
ATOM 971 O O . TYR A 1 117 ? -63.569 -24.722 83.077 1.00 82.31 117 TYR A O 1
ATOM 979 N N . VAL A 1 118 ? -63.083 -26.708 82.138 1.00 84.69 118 VAL A N 1
ATOM 980 C CA . VAL A 1 118 ? -61.950 -27.055 83.024 1.00 84.69 118 VAL A CA 1
ATOM 981 C C . VAL A 1 118 ? -60.835 -27.718 82.210 1.00 84.69 118 VAL A C 1
ATOM 983 O O . VAL A 1 118 ? -61.117 -28.508 81.314 1.00 84.69 118 VAL A O 1
ATOM 986 N N . LEU A 1 119 ? -59.569 -27.446 82.532 1.00 85.06 119 LEU A N 1
ATOM 987 C CA . LEU A 1 119 ? -58.423 -28.190 81.994 1.00 85.06 119 LEU A CA 1
ATOM 988 C C . LEU A 1 119 ? -57.856 -29.143 83.050 1.00 85.06 119 LEU A C 1
ATOM 990 O O . LEU A 1 119 ? -57.604 -28.742 84.187 1.00 85.06 119 LEU A O 1
ATOM 994 N N . SER A 1 120 ? -57.604 -30.393 82.662 1.00 85.44 120 SER A N 1
ATOM 995 C CA . SER A 1 120 ? -56.757 -31.302 83.440 1.00 85.44 120 SER A CA 1
ATOM 996 C C . SER A 1 120 ? -55.312 -30.802 83.453 1.00 85.44 120 SER A C 1
ATOM 998 O O . SER A 1 120 ? -54.860 -30.234 82.459 1.00 85.44 120 SER A O 1
ATOM 1000 N N . ASP A 1 121 ? -54.563 -31.086 84.519 1.00 84.12 121 ASP A N 1
ATOM 1001 C CA . ASP A 1 121 ? -53.175 -30.622 84.668 1.00 84.12 121 ASP A CA 1
ATOM 1002 C C . ASP A 1 121 ? -52.263 -31.059 83.506 1.00 84.12 121 ASP A C 1
ATOM 1004 O O . ASP A 1 121 ? -51.493 -30.250 83.002 1.00 84.12 121 ASP A O 1
ATOM 1008 N N . GLU A 1 122 ? -52.431 -32.279 82.985 1.00 85.06 122 GLU A N 1
ATOM 1009 C CA . GLU A 1 122 ? -51.660 -32.779 81.831 1.00 85.06 122 GLU A CA 1
ATOM 1010 C C . GLU A 1 122 ? -51.878 -31.942 80.557 1.00 85.06 122 GLU A C 1
ATOM 1012 O O . GLU A 1 122 ? -50.943 -31.661 79.812 1.00 85.06 122 GLU A O 1
ATOM 1017 N N . LYS A 1 123 ? -53.116 -31.495 80.322 1.00 85.94 123 LYS A N 1
ATOM 1018 C CA . LYS A 1 123 ? -53.469 -30.657 79.163 1.00 85.94 123 LYS A CA 1
ATOM 1019 C C . LYS A 1 123 ? -53.081 -29.206 79.378 1.00 85.94 123 LYS A C 1
ATOM 1021 O O . LYS A 1 123 ? -52.718 -28.519 78.430 1.00 85.94 123 LYS A O 1
ATOM 1026 N N . PHE A 1 124 ? -53.130 -28.742 80.624 1.00 86.94 124 PHE A N 1
ATOM 1027 C CA . PHE A 1 124 ? -52.577 -27.446 80.975 1.00 86.94 124 PHE A CA 1
ATOM 1028 C C . PHE A 1 124 ? -51.068 -27.400 80.689 1.00 86.94 124 PHE A C 1
ATOM 1030 O O . PHE A 1 124 ? -50.612 -26.440 80.080 1.00 86.94 124 PHE A O 1
ATOM 1037 N N . ASP A 1 125 ? -50.318 -28.452 81.029 1.00 85.31 125 ASP A N 1
ATOM 1038 C CA . ASP A 1 125 ? -48.886 -28.567 80.719 1.00 85.31 125 ASP A CA 1
ATOM 1039 C C . ASP A 1 125 ? -48.578 -28.597 79.225 1.00 85.31 125 ASP A C 1
ATOM 1041 O O . ASP A 1 125 ? -47.579 -28.029 78.785 1.00 85.31 125 ASP A O 1
ATOM 1045 N N . GLU A 1 126 ? -49.439 -29.239 78.440 1.00 86.44 126 GLU A N 1
ATOM 1046 C CA . GLU A 1 126 ? -49.312 -29.278 76.986 1.00 86.44 126 GLU A CA 1
ATOM 1047 C C . GLU A 1 126 ? -49.583 -27.905 76.347 1.00 86.44 126 GLU A C 1
ATOM 1049 O O . GLU A 1 126 ? -48.916 -27.511 75.388 1.00 86.44 126 GLU A O 1
ATOM 1054 N N . PHE A 1 127 ? -50.576 -27.170 76.856 1.00 86.75 127 PHE A N 1
ATOM 1055 C CA . PHE A 1 127 ? -51.053 -25.943 76.216 1.00 86.75 127 PHE A CA 1
ATOM 1056 C C . PHE A 1 127 ? -50.363 -24.677 76.723 1.00 86.75 127 PHE A C 1
ATOM 1058 O O . PHE A 1 127 ? -50.205 -23.729 75.948 1.00 86.75 127 PHE A O 1
ATOM 1065 N N . PHE A 1 128 ? -49.948 -24.639 77.990 1.00 85.56 128 PHE A N 1
ATOM 1066 C CA . PHE A 1 128 ? -49.328 -23.469 78.598 1.00 85.56 128 PHE A CA 1
ATOM 1067 C C . PHE A 1 128 ? -47.878 -23.296 78.129 1.00 85.56 128 PHE A C 1
ATOM 1069 O O . PHE A 1 128 ? -46.977 -24.039 78.516 1.00 85.56 128 PHE A O 1
ATOM 1076 N N . VAL A 1 129 ? -47.639 -22.252 77.333 1.00 82.75 129 VAL A N 1
ATOM 1077 C CA . VAL A 1 129 ? -46.303 -21.837 76.888 1.00 82.75 129 VAL A CA 1
ATOM 1078 C C . VAL A 1 129 ? -45.959 -20.497 77.529 1.00 82.75 129 VAL A C 1
ATOM 1080 O O . VAL A 1 129 ? -46.724 -19.540 77.420 1.00 82.75 129 VAL A O 1
ATOM 1083 N N . ILE A 1 130 ? -44.774 -20.393 78.139 1.00 80.19 130 ILE A N 1
ATOM 1084 C CA . ILE A 1 130 ? -44.312 -19.188 78.855 1.00 80.19 130 ILE A CA 1
ATOM 1085 C C . ILE A 1 130 ? -44.378 -17.931 77.968 1.00 80.19 130 ILE A C 1
ATOM 1087 O O . ILE A 1 130 ? -44.783 -16.863 78.419 1.00 80.19 130 ILE A O 1
ATOM 1091 N N . ARG A 1 131 ? -44.063 -18.051 76.673 1.00 79.44 131 ARG A N 1
ATOM 1092 C CA . ARG A 1 131 ? -44.159 -16.945 75.703 1.00 79.44 131 ARG A CA 1
ATOM 1093 C C . ARG A 1 131 ? -45.571 -16.351 75.591 1.00 79.44 131 ARG A C 1
ATOM 1095 O O . ARG A 1 131 ? -45.715 -15.161 75.325 1.00 79.44 131 ARG A O 1
ATOM 1102 N N . GLU A 1 132 ? -46.603 -17.165 75.796 1.00 82.06 132 GLU A N 1
ATOM 1103 C CA . GLU A 1 132 ? -48.012 -16.766 75.735 1.00 82.06 132 GLU A CA 1
ATOM 1104 C C . GLU A 1 132 ? -48.559 -16.338 77.112 1.00 82.06 132 GLU A C 1
ATOM 1106 O O . GLU A 1 132 ? -49.741 -16.013 77.231 1.00 82.06 132 GLU A O 1
ATOM 1111 N N . GLN A 1 133 ? -47.730 -16.301 78.163 1.00 83.44 133 GLN A N 1
ATOM 1112 C CA . GLN A 1 133 ? -48.138 -15.981 79.537 1.00 83.44 133 GLN A CA 1
ATOM 1113 C C . GLN A 1 133 ? -49.045 -14.735 79.663 1.00 83.44 133 GLN A C 1
ATOM 1115 O O . GLN A 1 133 ? -50.020 -14.798 80.416 1.00 83.44 133 GLN A O 1
ATOM 1120 N N . PRO A 1 134 ? -48.828 -13.621 78.928 1.00 83.44 134 PRO A N 1
ATOM 1121 C CA . PRO A 1 134 ? -49.747 -12.480 78.959 1.00 83.44 134 PRO A CA 1
ATOM 1122 C C . PRO A 1 134 ? -51.188 -12.819 78.539 1.00 83.44 134 PRO A C 1
ATOM 1124 O O . PRO A 1 134 ? -52.127 -12.312 79.151 1.00 83.44 134 PRO A O 1
ATOM 1127 N N . ALA A 1 135 ? -51.368 -13.696 77.548 1.00 86.00 135 ALA A N 1
ATOM 1128 C CA . ALA A 1 135 ? -52.678 -14.159 77.091 1.00 86.00 135 ALA A CA 1
ATOM 1129 C C . ALA A 1 135 ? -53.318 -15.118 78.109 1.00 86.00 135 ALA A C 1
ATOM 1131 O O . ALA A 1 135 ? -54.507 -15.009 78.406 1.00 86.00 135 ALA A O 1
ATOM 1132 N N . TRP A 1 136 ? -52.521 -15.993 78.729 1.00 87.25 136 TRP A N 1
ATOM 1133 C CA . TRP A 1 136 ? -52.987 -16.885 79.799 1.00 87.25 136 TRP A CA 1
ATOM 1134 C C . TRP A 1 136 ? -53.423 -16.133 81.064 1.00 87.25 136 TRP A C 1
ATOM 1136 O O . TRP A 1 136 ? -54.378 -16.546 81.717 1.00 87.25 136 TRP A O 1
ATOM 1146 N N . ARG A 1 137 ? -52.816 -14.980 81.376 1.00 86.56 137 ARG A N 1
ATOM 1147 C CA . ARG A 1 137 ? -53.286 -14.081 82.451 1.00 86.56 137 ARG A CA 1
ATOM 1148 C C . ARG A 1 137 ? -54.664 -13.489 82.155 1.00 86.56 137 ARG A C 1
ATOM 1150 O O . ARG A 1 137 ? -55.505 -13.400 83.046 1.00 86.56 137 ARG A O 1
ATOM 1157 N N . ILE A 1 138 ? -54.910 -13.116 80.901 1.00 86.81 138 ILE A N 1
ATOM 1158 C CA . ILE A 1 138 ? -56.225 -12.643 80.454 1.00 86.81 138 ILE A CA 1
ATOM 1159 C C . ILE A 1 138 ? -57.255 -13.778 80.546 1.00 86.81 138 ILE A C 1
ATOM 1161 O O . ILE A 1 138 ? -58.355 -13.553 81.051 1.00 86.81 138 ILE A O 1
ATOM 1165 N N . LEU A 1 139 ? -56.889 -15.000 80.138 1.00 87.44 139 LEU A N 1
ATOM 1166 C CA . LEU A 1 139 ? -57.740 -16.185 80.284 1.00 87.44 139 LEU A CA 1
ATOM 1167 C C . LEU A 1 139 ? -58.064 -16.476 81.755 1.00 87.44 139 LEU A C 1
ATOM 1169 O O . LEU A 1 139 ? -59.224 -16.695 82.082 1.00 87.44 139 LEU A O 1
ATOM 1173 N N . LEU A 1 140 ? -57.081 -16.414 82.655 1.00 86.56 140 LEU A N 1
ATOM 1174 C CA . LEU A 1 140 ? -57.293 -16.643 84.087 1.00 86.56 140 LEU A CA 1
ATOM 1175 C C . LEU A 1 140 ? -58.343 -15.686 84.680 1.00 86.56 140 LEU A C 1
ATOM 1177 O O . LEU A 1 140 ? -59.142 -16.103 85.519 1.00 86.56 140 LEU A O 1
ATOM 1181 N N . HIS A 1 141 ? -58.357 -14.427 84.230 1.00 83.75 141 HIS A N 1
ATOM 1182 C CA . HIS A 1 141 ? -59.185 -13.372 84.814 1.00 83.75 141 HIS A CA 1
ATOM 1183 C C . HIS A 1 141 ? -60.557 -13.188 84.133 1.00 83.75 141 HIS A C 1
ATOM 1185 O O . HIS A 1 141 ? -61.552 -12.969 84.821 1.00 83.75 141 HIS A O 1
ATOM 1191 N N . PHE A 1 142 ? -60.636 -13.276 82.799 1.00 84.81 142 PHE A N 1
ATOM 1192 C CA . PHE A 1 142 ? -61.842 -12.923 82.030 1.00 84.81 142 PHE A CA 1
ATOM 1193 C C . PHE A 1 142 ? -62.516 -14.100 81.301 1.00 84.81 142 PHE A C 1
ATOM 1195 O O . PHE A 1 142 ? -63.623 -13.926 80.786 1.00 84.81 142 PHE A O 1
ATOM 1202 N N . SER A 1 143 ? -61.893 -15.285 81.264 1.00 85.31 143 SER A N 1
ATOM 1203 C CA . SER A 1 143 ? -62.469 -16.481 80.630 1.00 85.31 143 SER A CA 1
ATOM 1204 C C . SER A 1 143 ? -63.482 -17.193 81.541 1.00 85.31 143 SER A C 1
ATOM 1206 O O . SER A 1 143 ? -63.347 -17.158 82.769 1.00 85.31 143 SER A O 1
ATOM 1208 N N . PRO A 1 144 ? -64.468 -17.912 80.969 1.00 81.31 144 PRO A N 1
ATOM 1209 C CA . PRO A 1 144 ? -65.280 -18.883 81.709 1.00 81.31 144 PRO A CA 1
ATOM 1210 C C . PRO A 1 144 ? -64.507 -20.149 82.138 1.00 81.31 144 PRO A C 1
ATOM 1212 O O . PRO A 1 144 ? -65.052 -20.979 82.862 1.00 81.31 144 PRO A O 1
ATOM 1215 N N . LEU A 1 145 ? -63.251 -20.316 81.709 1.00 85.94 145 LEU A N 1
ATOM 1216 C CA . LEU A 1 145 ? -62.402 -21.458 82.052 1.00 85.94 145 LEU A CA 1
ATOM 1217 C C . LEU A 1 145 ? -61.988 -21.449 83.531 1.00 85.94 145 LEU A C 1
ATOM 1219 O O . LEU A 1 145 ? -61.390 -20.482 83.993 1.00 85.94 145 LEU A O 1
ATOM 1223 N N . LYS A 1 146 ? -62.248 -22.535 84.268 1.00 84.44 146 LYS A N 1
ATOM 1224 C CA . LYS A 1 146 ? -61.832 -22.710 85.668 1.00 84.44 146 LYS A CA 1
ATOM 1225 C C . LYS A 1 146 ? -60.429 -23.309 85.748 1.00 84.44 146 LYS A C 1
ATOM 1227 O O . LYS A 1 146 ? -60.186 -24.388 85.210 1.00 84.44 146 LYS A O 1
ATOM 1232 N N . PHE A 1 147 ? -59.544 -22.639 86.479 1.00 85.81 147 PHE A N 1
ATOM 1233 C CA . PHE A 1 147 ? -58.179 -23.097 86.749 1.00 85.81 147 PHE A CA 1
ATOM 1234 C C . PHE A 1 147 ? -58.043 -23.601 88.186 1.00 85.81 147 PHE A C 1
ATOM 1236 O O . PHE A 1 147 ? -58.709 -23.087 89.090 1.00 85.81 147 PHE A O 1
ATOM 1243 N N . THR A 1 148 ? -57.174 -24.588 88.408 1.00 85.69 148 THR A N 1
ATOM 1244 C CA . THR A 1 148 ? -56.756 -25.001 89.760 1.00 85.69 148 THR A CA 1
ATOM 1245 C C . THR A 1 148 ? -55.775 -23.982 90.359 1.00 85.69 148 THR A C 1
ATOM 1247 O O . THR A 1 148 ? -55.195 -23.176 89.630 1.00 85.69 148 THR A O 1
ATOM 1250 N N . ASP A 1 149 ? -55.564 -23.999 91.681 1.00 82.88 149 ASP A N 1
ATOM 1251 C CA . ASP A 1 149 ? -54.623 -23.071 92.341 1.00 82.88 149 ASP A CA 1
ATOM 1252 C C . ASP A 1 149 ? -53.188 -23.246 91.802 1.00 82.88 149 ASP A C 1
ATOM 1254 O O . ASP A 1 149 ? -52.513 -22.271 91.488 1.00 82.88 149 ASP A O 1
ATOM 1258 N N . ALA A 1 150 ? -52.766 -24.493 91.568 1.00 83.50 150 ALA A N 1
ATOM 1259 C CA . ALA A 1 150 ? -51.450 -24.807 91.008 1.00 83.50 150 ALA A CA 1
ATOM 1260 C C . ALA A 1 150 ? -51.272 -24.310 89.559 1.00 83.50 150 ALA A C 1
ATOM 1262 O O . ALA A 1 150 ? -50.184 -23.876 89.177 1.00 83.50 150 ALA A O 1
ATOM 1263 N N . GLN A 1 151 ? -52.333 -24.362 88.745 1.00 86.19 151 GLN A N 1
ATOM 1264 C CA . GLN A 1 151 ? -52.318 -23.810 87.388 1.00 86.19 151 GLN A CA 1
ATOM 1265 C C . GLN A 1 151 ? -52.243 -22.277 87.425 1.00 86.19 151 GLN A C 1
ATOM 1267 O O . GLN A 1 151 ? -51.459 -21.682 86.686 1.00 86.19 151 GLN A O 1
ATOM 1272 N N . ALA A 1 152 ? -53.009 -21.637 88.314 1.00 83.81 152 ALA A N 1
ATOM 1273 C CA . ALA A 1 152 ? -52.999 -20.186 88.481 1.00 83.81 152 ALA A CA 1
ATOM 1274 C C . ALA A 1 152 ? -51.614 -19.665 88.904 1.00 83.81 152 ALA A C 1
ATOM 1276 O O . ALA A 1 152 ? -51.108 -18.732 88.282 1.00 83.81 152 ALA A O 1
ATOM 1277 N N . ASP A 1 153 ? -50.954 -20.310 89.871 1.00 83.88 153 ASP A N 1
ATOM 1278 C CA . ASP A 1 153 ? -49.611 -19.921 90.327 1.00 83.88 153 ASP A CA 1
ATOM 1279 C C . ASP A 1 153 ? -48.576 -19.949 89.190 1.00 83.88 153 ASP A C 1
ATOM 1281 O O . ASP A 1 153 ? -47.749 -19.044 89.064 1.00 83.88 153 ASP A O 1
ATOM 1285 N N . ARG A 1 154 ? -48.657 -20.938 88.293 1.00 82.19 154 ARG A N 1
ATOM 1286 C CA . ARG A 1 154 ? -47.763 -21.037 87.127 1.00 82.19 154 ARG A CA 1
ATOM 1287 C C . ARG A 1 154 ? -48.016 -19.967 86.074 1.00 82.19 154 ARG A C 1
ATOM 1289 O O . ARG A 1 154 ? -47.068 -19.471 85.473 1.00 82.19 154 ARG A O 1
ATOM 1296 N N . ILE A 1 155 ? -49.272 -19.571 85.868 1.00 84.31 155 ILE A N 1
ATOM 1297 C CA . ILE A 1 155 ? -49.608 -18.441 84.986 1.00 84.31 155 ILE A CA 1
ATOM 1298 C C . ILE A 1 155 ? -49.022 -17.131 85.547 1.00 84.31 155 ILE A C 1
ATOM 1300 O O . ILE A 1 155 ? -48.655 -16.229 84.784 1.00 84.31 155 ILE A O 1
ATOM 1304 N N . LEU A 1 156 ? -48.905 -17.018 86.870 1.00 81.88 156 LEU A N 1
ATOM 1305 C CA . LEU A 1 156 ? -48.425 -15.816 87.551 1.00 81.88 156 LEU A CA 1
ATOM 1306 C C . LEU A 1 156 ? -46.895 -15.755 87.732 1.00 81.88 156 LEU A C 1
ATOM 1308 O O . LEU A 1 156 ? -46.382 -14.659 87.945 1.00 81.88 156 LEU A O 1
ATOM 1312 N N . ASP A 1 157 ? -46.154 -16.857 87.576 1.00 79.94 157 ASP A N 1
ATOM 1313 C CA . ASP A 1 157 ? -44.691 -16.905 87.762 1.00 79.94 157 ASP A CA 1
ATOM 1314 C C . ASP A 1 157 ? -43.907 -16.140 86.668 1.00 79.94 157 ASP A C 1
ATOM 1316 O O . ASP A 1 157 ? -43.750 -16.598 85.537 1.00 79.94 157 ASP A O 1
ATOM 1320 N N . GLU A 1 158 ? -43.390 -14.953 86.998 1.00 67.50 158 GLU A N 1
ATOM 1321 C CA . GLU A 1 158 ? -42.638 -14.070 86.082 1.00 67.50 158 GLU A CA 1
ATOM 1322 C C . GLU A 1 158 ? -41.171 -14.466 85.877 1.00 67.50 158 GLU A C 1
ATOM 1324 O O . GLU A 1 158 ? -40.497 -13.927 84.995 1.00 67.50 158 GLU A O 1
ATOM 1329 N N . SER A 1 159 ? -40.645 -15.389 86.683 1.00 66.31 159 SER A N 1
ATOM 1330 C CA . SER A 1 159 ? -39.215 -15.709 86.675 1.00 66.31 159 SER A CA 1
ATOM 1331 C C . SER A 1 159 ? -38.780 -16.506 85.438 1.00 66.31 159 SER A C 1
ATOM 1333 O O . SER A 1 159 ? -37.652 -16.340 84.972 1.00 66.31 159 SER A O 1
ATOM 1335 N N . GLN A 1 160 ? -39.686 -17.298 84.858 1.00 61.25 160 GLN A N 1
ATOM 1336 C CA . GLN A 1 160 ? -39.397 -18.199 83.736 1.00 61.25 160 GLN A CA 1
ATOM 1337 C C . GLN A 1 160 ? -39.386 -17.491 82.368 1.00 61.25 160 GLN A C 1
ATOM 1339 O O . GLN A 1 160 ? -38.667 -17.901 81.464 1.00 61.25 160 GLN A O 1
ATOM 1344 N N . GLY A 1 161 ? -40.124 -16.387 82.196 1.00 60.53 161 GLY A N 1
ATOM 1345 C CA . GLY A 1 161 ? -40.163 -15.650 80.921 1.00 60.53 161 GLY A CA 1
ATOM 1346 C C . GLY A 1 161 ? -38.897 -14.845 80.614 1.00 60.53 161 GLY A C 1
ATOM 1347 O O . GLY A 1 161 ? -38.575 -14.599 79.453 1.00 60.53 161 GLY A O 1
ATOM 1348 N N . ASN A 1 162 ? -38.148 -14.450 81.645 1.00 65.31 162 ASN A N 1
ATOM 1349 C CA . ASN A 1 162 ? -36.933 -13.652 81.479 1.00 65.31 162 ASN A CA 1
ATOM 1350 C C . ASN A 1 162 ? -35.735 -14.467 80.973 1.00 65.31 162 ASN A C 1
ATOM 1352 O O . ASN A 1 162 ? -34.855 -13.898 80.331 1.00 65.31 162 ASN A O 1
ATOM 1356 N N . THR A 1 163 ? -35.678 -15.773 81.237 1.00 70.00 163 THR A N 1
ATOM 1357 C CA . THR A 1 163 ? -34.558 -16.623 80.803 1.00 70.00 163 THR A CA 1
ATOM 1358 C C . THR A 1 163 ? -34.604 -16.904 79.302 1.00 70.00 163 THR A C 1
ATOM 1360 O O . THR A 1 163 ? -33.601 -16.705 78.621 1.00 70.00 163 THR A O 1
ATOM 1363 N N . ASP A 1 164 ? -35.777 -17.228 78.757 1.00 68.38 164 ASP A N 1
ATOM 1364 C CA . ASP A 1 164 ? -35.940 -17.547 77.329 1.00 68.38 164 ASP A CA 1
ATOM 1365 C C . ASP A 1 164 ? -35.688 -16.330 76.419 1.00 68.38 164 ASP A C 1
ATOM 1367 O O . ASP A 1 164 ? -35.150 -16.451 75.315 1.00 68.38 164 ASP A O 1
ATOM 1371 N N . LEU A 1 165 ? -36.036 -15.126 76.890 1.00 73.56 165 LEU A N 1
ATOM 1372 C CA . LEU A 1 165 ? -35.760 -13.879 76.171 1.00 73.56 165 LEU A CA 1
ATOM 1373 C C . LEU A 1 165 ? -34.257 -13.577 76.093 1.00 73.56 165 LEU A C 1
ATOM 1375 O O . LEU A 1 165 ? -33.785 -13.066 75.076 1.00 73.56 165 LEU A O 1
ATOM 1379 N N . LEU A 1 166 ? -33.495 -13.894 77.143 1.00 78.62 166 LEU A N 1
ATOM 1380 C CA . LEU A 1 166 ? -32.045 -13.689 77.158 1.00 78.62 166 LEU A CA 1
ATOM 1381 C C . LEU A 1 166 ? -31.327 -14.630 76.183 1.00 78.62 166 LEU A C 1
ATOM 1383 O O . LEU A 1 166 ? -30.412 -14.190 75.482 1.00 78.62 166 LEU A O 1
ATOM 1387 N N . ASP A 1 167 ? -31.778 -15.880 76.081 1.00 79.19 167 ASP A N 1
ATOM 1388 C CA . ASP A 1 167 ? -31.221 -16.850 75.134 1.00 79.19 167 ASP A CA 1
ATOM 1389 C C . ASP A 1 167 ? -31.489 -16.440 73.676 1.00 79.19 167 ASP A C 1
ATOM 1391 O O . ASP A 1 167 ? -30.577 -16.466 72.844 1.00 79.19 167 ASP A O 1
ATOM 1395 N N . GLN A 1 168 ? -32.687 -15.929 73.373 1.00 80.19 168 GLN A N 1
ATOM 1396 C CA . GLN A 1 168 ? -33.000 -15.394 72.042 1.00 80.19 168 GLN A CA 1
ATOM 1397 C C . GLN A 1 168 ? -32.165 -14.159 71.684 1.00 80.19 168 GLN A C 1
ATOM 1399 O O . GLN A 1 168 ? -31.700 -14.034 70.549 1.00 80.19 168 GLN A O 1
ATOM 1404 N N . ILE A 1 169 ? -31.928 -13.252 72.638 1.00 82.44 169 ILE A N 1
ATOM 1405 C CA . ILE A 1 169 ? -31.060 -12.084 72.418 1.00 82.44 169 ILE A CA 1
ATOM 1406 C C . ILE A 1 169 ? -29.630 -12.534 72.092 1.00 82.44 169 ILE A C 1
ATOM 1408 O O . ILE A 1 169 ? -28.982 -11.955 71.212 1.00 82.44 169 ILE A O 1
ATOM 1412 N N . ALA A 1 170 ? -29.130 -13.571 72.768 1.00 83.44 170 ALA A N 1
ATOM 1413 C CA . ALA A 1 170 ? -27.803 -14.118 72.505 1.00 83.44 170 ALA A CA 1
ATOM 1414 C C . ALA A 1 170 ? -27.707 -14.761 71.110 1.00 83.44 170 ALA A C 1
ATOM 1416 O O . ALA A 1 170 ? -26.707 -14.569 70.411 1.00 83.44 170 ALA A O 1
ATOM 1417 N N . GLU A 1 171 ? -28.743 -15.481 70.679 1.00 88.00 171 GLU A N 1
ATOM 1418 C CA . GLU A 1 171 ? -28.803 -16.111 69.358 1.00 88.00 171 GLU A CA 1
ATOM 1419 C C . GLU A 1 171 ? -28.892 -15.075 68.227 1.00 88.00 171 GLU A C 1
ATOM 1421 O O . GLU A 1 171 ? -28.061 -15.081 67.315 1.00 88.00 171 GLU A O 1
ATOM 1426 N N . GLN A 1 172 ? -29.784 -14.088 68.349 1.00 86.75 172 GLN A N 1
ATOM 1427 C CA . GLN A 1 172 ? -29.899 -12.984 67.388 1.00 86.75 172 GLN A CA 1
ATOM 1428 C C . GLN A 1 172 ? -28.619 -12.144 67.298 1.00 86.75 172 GLN A C 1
ATOM 1430 O O . GLN A 1 172 ? -28.233 -11.693 66.217 1.00 86.75 172 GLN A O 1
ATOM 1435 N N . SER A 1 173 ? -27.914 -11.955 68.417 1.00 86.81 173 SER A N 1
ATOM 1436 C CA . SER A 1 173 ? -26.625 -11.255 68.423 1.00 86.81 173 SER A CA 1
ATOM 1437 C C . SER A 1 173 ? -25.569 -12.005 67.606 1.00 86.81 173 SER A C 1
ATOM 1439 O O . SER A 1 173 ? -24.813 -11.382 66.856 1.00 86.81 173 SER A O 1
ATOM 1441 N N . ARG A 1 174 ? -25.540 -13.344 67.690 1.00 91.12 174 ARG A N 1
ATOM 1442 C CA . ARG A 1 174 ? -24.634 -14.175 66.880 1.00 91.12 174 ARG A CA 1
ATOM 1443 C C . ARG A 1 174 ? -24.982 -14.116 65.397 1.00 91.12 174 ARG A C 1
ATOM 1445 O O . ARG A 1 174 ? -24.070 -14.009 64.577 1.00 91.12 174 ARG A O 1
ATOM 1452 N N . GLU A 1 175 ? -26.264 -14.158 65.045 1.00 92.75 175 GLU A N 1
ATOM 1453 C CA . GLU A 1 175 ? -26.703 -14.035 63.650 1.00 92.75 175 GLU A CA 1
ATOM 1454 C C . GLU A 1 175 ? -26.329 -12.675 63.051 1.00 92.75 175 GLU A C 1
ATOM 1456 O O . GLU A 1 175 ? -25.771 -12.617 61.953 1.00 92.75 175 GLU A O 1
ATOM 1461 N N . LEU A 1 176 ? -26.542 -11.582 63.791 1.00 92.12 176 LEU A N 1
ATOM 1462 C CA . LEU A 1 176 ? -26.135 -10.241 63.364 1.00 92.12 176 LEU A CA 1
ATOM 1463 C C . LEU A 1 176 ? -24.628 -10.144 63.123 1.00 92.12 176 LEU A C 1
ATOM 1465 O O . LEU A 1 176 ? -24.187 -9.502 62.169 1.00 92.12 176 LEU A O 1
ATOM 1469 N N . GLU A 1 177 ? -23.822 -10.779 63.969 1.00 92.19 177 GLU A N 1
ATOM 1470 C CA . GLU A 1 177 ? -22.373 -10.764 63.811 1.00 92.19 177 GLU A CA 1
ATOM 1471 C C . GLU A 1 177 ? -21.909 -11.600 62.608 1.00 92.19 177 GLU A C 1
ATOM 1473 O O . GLU A 1 177 ? -20.991 -11.197 61.890 1.00 92.19 177 GLU A O 1
ATOM 1478 N N . GLN A 1 178 ? -22.581 -12.719 62.318 1.00 92.69 178 GLN A N 1
ATOM 1479 C CA . GLN A 1 178 ? -22.342 -13.491 61.096 1.00 92.69 178 GLN A CA 1
ATOM 1480 C C . GLN A 1 178 ? -22.742 -12.723 59.832 1.00 92.69 178 GLN A C 1
ATOM 1482 O O . GLN A 1 178 ? -21.993 -12.738 58.853 1.00 92.69 178 GLN A O 1
ATOM 1487 N N . LEU A 1 179 ? -23.883 -12.029 59.852 1.00 91.50 179 LEU A N 1
ATOM 1488 C CA . LEU A 1 179 ? -24.330 -11.193 58.737 1.00 91.50 179 LEU A CA 1
ATOM 1489 C C . LEU A 1 179 ? -23.346 -10.054 58.475 1.00 91.50 179 LEU A C 1
ATOM 1491 O O . LEU A 1 179 ? -22.881 -9.912 57.350 1.00 91.50 179 LEU A O 1
ATOM 1495 N N . ARG A 1 180 ? -22.902 -9.342 59.518 1.00 92.94 180 ARG A N 1
ATOM 1496 C CA . ARG A 1 180 ? -21.870 -8.297 59.386 1.00 92.94 180 ARG A CA 1
ATOM 1497 C C . ARG A 1 180 ? -20.572 -8.818 58.774 1.00 92.94 180 ARG A C 1
ATOM 1499 O O . ARG A 1 180 ? -19.942 -8.118 57.985 1.00 92.94 180 ARG A O 1
ATOM 1506 N N . ARG A 1 181 ? -20.153 -10.039 59.128 1.00 92.81 181 ARG A N 1
ATOM 1507 C CA . ARG A 1 181 ? -18.964 -10.666 58.529 1.00 92.81 181 ARG A CA 1
ATOM 1508 C C . ARG A 1 181 ? -19.167 -10.984 57.049 1.00 92.81 181 ARG A C 1
ATOM 1510 O O . ARG A 1 181 ? -18.232 -10.781 56.280 1.00 92.81 181 ARG A O 1
ATOM 1517 N N . ARG A 1 182 ? -20.352 -11.458 56.646 1.00 92.69 182 ARG A N 1
ATOM 1518 C CA . ARG A 1 182 ? -20.674 -11.673 55.223 1.00 92.69 182 ARG A CA 1
ATOM 1519 C C . ARG A 1 182 ? -20.729 -10.365 54.449 1.00 92.69 182 ARG A C 1
ATOM 1521 O O . ARG A 1 182 ? -20.150 -10.307 53.375 1.00 92.69 182 ARG A O 1
ATOM 1528 N N . ASP A 1 183 ? -21.357 -9.331 54.998 1.00 92.56 183 ASP A N 1
ATOM 1529 C CA . ASP A 1 183 ? -21.439 -8.024 54.340 1.00 92.56 183 ASP A CA 1
ATOM 1530 C C . ASP A 1 183 ? -20.036 -7.452 54.096 1.00 92.56 183 ASP A C 1
ATOM 1532 O O . ASP A 1 183 ? -19.709 -7.070 52.978 1.00 92.56 183 ASP A O 1
ATOM 1536 N N . ALA A 1 184 ? -19.147 -7.526 55.094 1.00 92.94 184 ALA A N 1
ATOM 1537 C CA . ALA A 1 184 ? -17.755 -7.108 54.930 1.00 92.94 184 ALA A CA 1
ATOM 1538 C C . ALA A 1 184 ? -16.990 -7.934 53.875 1.00 92.94 184 ALA A C 1
ATOM 1540 O O . ALA A 1 184 ? -16.132 -7.400 53.171 1.00 92.94 184 ALA A O 1
ATOM 1541 N N . GLN A 1 185 ? -17.279 -9.236 53.757 1.00 94.38 185 GLN A N 1
ATOM 1542 C CA . GLN A 1 185 ? -16.707 -10.079 52.702 1.00 94.38 185 GLN A CA 1
ATOM 1543 C C . GLN A 1 185 ? -17.224 -9.675 51.319 1.00 94.38 185 GLN A C 1
ATOM 1545 O O . GLN A 1 185 ? -16.421 -9.528 50.398 1.00 94.38 185 GLN A O 1
ATOM 1550 N N . PHE A 1 186 ? -18.530 -9.444 51.178 1.00 93.62 186 PHE A N 1
ATOM 1551 C CA . PHE A 1 186 ? -19.122 -9.014 49.914 1.00 93.62 186 PHE A CA 1
ATOM 1552 C C . PHE A 1 186 ? -18.633 -7.631 49.482 1.00 93.62 186 PHE A C 1
ATOM 1554 O O . PHE A 1 186 ? -18.307 -7.459 48.309 1.00 93.62 186 PHE A O 1
ATOM 1561 N N . ASP A 1 187 ? -18.480 -6.681 50.404 1.00 94.06 187 ASP A N 1
ATOM 1562 C CA . ASP A 1 187 ? -17.915 -5.360 50.103 1.00 94.06 187 ASP A CA 1
ATOM 1563 C C . ASP A 1 187 ? -16.464 -5.466 49.602 1.00 94.06 187 ASP A C 1
ATOM 1565 O O . ASP A 1 187 ? -16.073 -4.812 48.626 1.00 94.06 187 ASP A O 1
ATOM 1569 N N . ALA A 1 188 ? -15.655 -6.329 50.226 1.00 94.25 188 ALA A N 1
ATOM 1570 C CA . ALA A 1 188 ? -14.280 -6.572 49.795 1.00 94.25 188 ALA A CA 1
ATOM 1571 C C . ALA A 1 188 ? -14.220 -7.219 48.399 1.00 94.25 188 ALA A C 1
ATOM 1573 O O . ALA A 1 188 ? -13.419 -6.807 47.554 1.00 94.25 188 ALA A O 1
ATOM 1574 N N . GLU A 1 189 ? -15.084 -8.201 48.126 1.00 94.19 189 GLU A N 1
ATOM 1575 C CA . GLU A 1 189 ? -15.199 -8.821 46.802 1.00 94.19 189 GLU A CA 1
ATOM 1576 C C . GLU A 1 189 ? -15.682 -7.826 45.743 1.00 9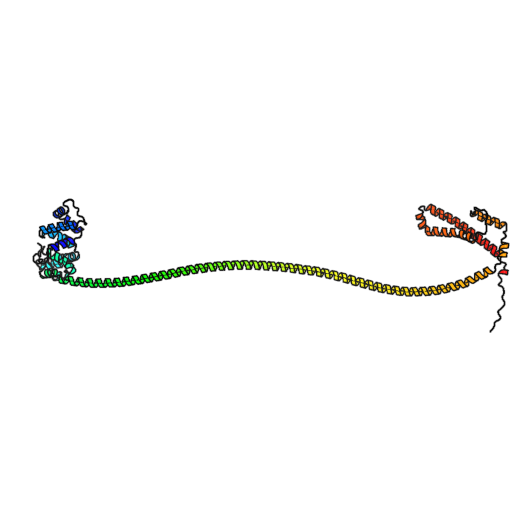4.19 189 GLU A C 1
ATOM 1578 O O . GLU A 1 189 ? -15.119 -7.772 44.648 1.00 94.19 189 GLU A O 1
ATOM 1583 N N . GLN A 1 190 ? -16.665 -6.987 46.070 1.00 94.00 190 GLN A N 1
ATOM 1584 C CA . GLN A 1 190 ? -17.187 -5.971 45.164 1.00 94.00 190 GLN A CA 1
ATOM 1585 C C . GLN A 1 190 ? -16.114 -4.940 44.803 1.00 94.00 190 GLN A C 1
ATOM 1587 O O . GLN A 1 190 ? -15.954 -4.609 43.626 1.00 94.00 190 GLN A O 1
ATOM 1592 N N . THR A 1 191 ? -15.338 -4.482 45.787 1.00 94.94 191 THR A N 1
ATOM 1593 C CA . THR A 1 191 ? -14.214 -3.559 45.566 1.00 94.94 191 THR A CA 1
ATOM 1594 C C . THR A 1 191 ? -13.175 -4.192 44.639 1.00 94.94 191 THR A C 1
ATOM 1596 O O . THR A 1 191 ? -12.779 -3.596 43.637 1.00 94.94 191 THR A O 1
ATOM 1599 N N . ARG A 1 192 ? -12.800 -5.452 44.896 1.00 95.50 192 ARG A N 1
ATOM 1600 C CA . ARG A 1 192 ? -11.837 -6.186 44.066 1.00 95.50 192 ARG A CA 1
ATOM 1601 C C . ARG A 1 192 ? -12.331 -6.378 42.629 1.00 95.50 192 ARG A C 1
ATOM 1603 O O . ARG A 1 192 ? -11.550 -6.250 41.687 1.00 95.50 192 ARG A O 1
ATOM 1610 N N . MET A 1 193 ? -13.619 -6.664 42.444 1.00 93.62 193 MET A N 1
ATOM 1611 C CA . MET A 1 193 ? -14.229 -6.787 41.116 1.00 93.62 193 MET A CA 1
ATOM 1612 C C . MET A 1 193 ? -14.263 -5.445 40.377 1.00 93.62 193 MET A C 1
ATOM 1614 O O . MET A 1 193 ? -14.004 -5.408 39.174 1.00 93.62 193 MET A O 1
ATOM 1618 N N . GLN A 1 194 ? -14.520 -4.336 41.077 1.00 95.25 194 GLN A N 1
ATOM 1619 C CA . GLN A 1 194 ? -14.449 -2.997 40.486 1.00 95.25 194 GLN A CA 1
ATOM 1620 C C . GLN A 1 194 ? -13.028 -2.645 40.034 1.00 95.25 194 GLN A C 1
ATOM 1622 O O . GLN A 1 194 ? -12.854 -2.154 38.918 1.00 95.25 194 GLN A O 1
ATOM 1627 N N . GLU A 1 195 ? -12.010 -2.936 40.846 1.00 95.25 195 GLU A N 1
ATOM 1628 C CA . GLU A 1 195 ? -10.604 -2.718 40.479 1.00 95.25 195 GLU A CA 1
ATOM 1629 C C . GLU A 1 195 ? -10.203 -3.543 39.248 1.00 95.25 195 GLU A C 1
ATOM 1631 O O . GLU A 1 195 ? -9.617 -3.009 38.302 1.00 95.25 195 GLU A O 1
ATOM 1636 N N . GLN A 1 196 ? -10.580 -4.826 39.203 1.00 95.38 196 GLN A N 1
ATOM 1637 C CA . GLN A 1 196 ? -10.337 -5.680 38.036 1.00 95.38 196 GLN A CA 1
ATOM 1638 C C . GLN A 1 196 ? -11.044 -5.157 36.783 1.00 95.38 196 GLN A C 1
ATOM 1640 O O . GLN A 1 196 ? -10.455 -5.138 35.702 1.00 95.38 196 GLN A O 1
ATOM 1645 N N . GLN A 1 197 ? -12.287 -4.691 36.916 1.00 94.94 197 GLN A N 1
ATOM 1646 C CA . GLN A 1 197 ? -13.037 -4.123 35.801 1.00 94.94 197 GLN A CA 1
ATOM 1647 C C . GLN A 1 197 ? -12.393 -2.829 35.281 1.00 94.94 197 GLN A C 1
ATOM 1649 O O . GLN A 1 197 ? -12.323 -2.618 34.069 1.00 94.94 197 GLN A O 1
ATOM 1654 N N . GLN A 1 198 ? -11.891 -1.970 36.172 1.00 95.19 198 GLN A N 1
ATOM 1655 C CA . GLN A 1 198 ? -11.164 -0.759 35.786 1.00 95.19 198 GLN A CA 1
ATOM 1656 C C . GLN A 1 198 ? -9.850 -1.089 35.069 1.00 95.19 198 GLN A C 1
ATOM 1658 O O . GLN A 1 198 ? -9.578 -0.506 34.017 1.00 95.19 198 GLN A O 1
ATOM 1663 N N . ALA A 1 199 ? -9.080 -2.056 35.577 1.00 95.69 199 ALA A N 1
ATOM 1664 C CA . ALA A 1 199 ? -7.842 -2.508 34.945 1.00 95.69 199 ALA A CA 1
ATOM 1665 C C . ALA A 1 199 ? -8.095 -3.088 33.541 1.00 95.69 199 ALA A C 1
ATOM 1667 O O . ALA A 1 199 ? -7.458 -2.665 32.576 1.00 95.69 199 ALA A O 1
ATOM 1668 N N . ALA A 1 200 ? -9.088 -3.971 33.400 1.00 94.94 200 ALA A N 1
ATOM 1669 C CA . ALA A 1 200 ? -9.470 -4.540 32.108 1.00 94.94 200 ALA A CA 1
ATOM 1670 C C . ALA A 1 200 ? -9.939 -3.460 31.115 1.00 94.94 200 ALA A C 1
ATOM 1672 O O . ALA A 1 200 ? -9.597 -3.495 29.933 1.00 94.94 200 ALA A O 1
ATOM 1673 N N . ASN A 1 201 ? -10.687 -2.455 31.580 1.00 95.25 201 ASN A N 1
ATOM 1674 C CA . ASN A 1 201 ? -11.109 -1.335 30.736 1.00 95.25 201 ASN A CA 1
ATOM 1675 C C . ASN A 1 201 ? -9.928 -0.475 30.261 1.00 95.25 201 ASN A C 1
ATOM 1677 O O . ASN A 1 201 ? -9.921 -0.039 29.105 1.00 95.25 201 ASN A O 1
ATOM 1681 N N . ALA A 1 202 ? -8.933 -0.239 31.121 1.00 96.12 202 ALA A N 1
ATOM 1682 C CA . ALA A 1 202 ? -7.711 0.469 30.747 1.00 96.12 202 ALA A CA 1
ATOM 1683 C C . ALA A 1 202 ? -6.926 -0.304 29.673 1.00 96.12 202 ALA A C 1
ATOM 1685 O O . ALA A 1 202 ? -6.555 0.273 28.649 1.00 96.12 202 ALA A O 1
ATOM 1686 N N . GLU A 1 203 ? -6.776 -1.620 29.843 1.00 96.50 203 GLU A N 1
ATOM 1687 C CA . GLU A 1 203 ? -6.113 -2.492 28.869 1.00 96.50 203 GLU A CA 1
ATOM 1688 C C . GLU A 1 203 ? -6.852 -2.508 27.519 1.00 96.50 203 GLU A C 1
ATOM 1690 O O . GLU A 1 203 ? -6.239 -2.349 26.462 1.00 96.50 203 GLU A O 1
ATOM 1695 N N . ILE A 1 204 ? -8.189 -2.579 27.526 1.00 96.44 204 ILE A N 1
ATOM 1696 C CA . ILE A 1 204 ? -9.008 -2.488 26.305 1.00 96.44 204 ILE A CA 1
ATOM 1697 C C . ILE A 1 204 ? -8.790 -1.153 25.578 1.00 96.44 204 ILE A C 1
ATOM 1699 O O . ILE A 1 204 ? -8.735 -1.120 24.343 1.00 96.44 204 ILE A O 1
ATOM 1703 N N . LEU A 1 205 ? -8.696 -0.036 26.304 1.00 96.75 205 LEU A N 1
ATOM 1704 C CA . LEU A 1 205 ? -8.442 1.280 25.708 1.00 96.75 205 LEU A CA 1
ATOM 1705 C C . LEU A 1 205 ? -7.053 1.352 25.066 1.00 96.75 205 LEU A C 1
ATOM 1707 O O . LEU A 1 205 ? -6.915 1.898 23.964 1.00 96.75 205 LEU A O 1
ATOM 1711 N N . GLU A 1 206 ? -6.049 0.773 25.716 1.00 96.88 206 GLU A N 1
ATOM 1712 C CA . GLU A 1 206 ? -4.682 0.714 25.208 1.00 96.88 206 GLU A CA 1
ATOM 1713 C C . GLU A 1 206 ? -4.574 -0.182 23.969 1.00 96.88 206 GLU A C 1
ATOM 1715 O O . GLU A 1 206 ? -4.072 0.263 22.933 1.00 96.88 206 GLU A O 1
ATOM 1720 N N . LEU A 1 207 ? -5.180 -1.373 23.995 1.00 95.94 207 LEU A N 1
ATOM 1721 C CA . LEU A 1 207 ? -5.281 -2.260 22.834 1.00 95.94 207 LEU A CA 1
ATOM 1722 C C . LEU A 1 207 ? -6.005 -1.584 21.662 1.00 95.94 207 LEU A C 1
ATOM 1724 O O . LEU A 1 207 ? -5.548 -1.658 20.522 1.00 95.94 207 LEU A O 1
ATOM 1728 N N . LYS A 1 208 ? -7.095 -0.843 21.913 1.00 96.31 208 LYS A N 1
ATOM 1729 C CA . LYS A 1 208 ? -7.785 -0.049 20.875 1.00 96.31 208 LYS A CA 1
ATOM 1730 C C . LYS A 1 208 ? -6.906 1.061 20.298 1.00 96.31 208 LYS A C 1
ATOM 1732 O O . LYS A 1 208 ? -7.064 1.421 19.128 1.00 96.31 208 LYS A O 1
ATOM 1737 N N . LYS A 1 209 ? -6.020 1.659 21.098 1.00 97.25 209 LYS A N 1
ATOM 1738 C CA . LYS A 1 209 ? -5.050 2.658 20.627 1.00 97.25 209 LYS A CA 1
ATOM 1739 C C . LYS A 1 209 ? -3.980 1.996 19.756 1.00 97.25 209 LYS A C 1
ATOM 1741 O O . LYS A 1 209 ? -3.749 2.466 18.646 1.00 97.25 209 LYS A O 1
ATOM 1746 N N . GLN A 1 210 ? -3.418 0.872 20.198 1.00 96.31 210 GLN A N 1
ATOM 1747 C CA . GLN A 1 210 ? -2.452 0.089 19.423 1.00 96.31 210 GLN A CA 1
ATOM 1748 C C . GLN A 1 210 ? -3.042 -0.386 18.087 1.00 96.31 210 GLN A C 1
ATOM 1750 O O . GLN A 1 210 ? -2.419 -0.206 17.046 1.00 96.31 210 GLN A O 1
ATOM 1755 N N . LEU A 1 211 ? -4.281 -0.889 18.080 1.00 96.50 211 LEU A N 1
ATOM 1756 C CA . LEU A 1 211 ? -4.980 -1.301 16.855 1.00 96.50 211 LEU A CA 1
ATOM 1757 C C . LEU A 1 211 ? -5.144 -0.154 15.850 1.00 96.50 211 LEU A C 1
ATOM 1759 O O . LEU A 1 211 ? -5.000 -0.363 14.646 1.00 96.50 211 LEU A O 1
ATOM 1763 N N . ARG A 1 212 ? -5.451 1.059 16.329 1.00 96.69 212 ARG A N 1
ATOM 1764 C CA . ARG A 1 212 ? -5.545 2.253 15.473 1.00 96.69 212 ARG A CA 1
ATOM 1765 C C . ARG A 1 212 ? -4.189 2.626 14.881 1.00 96.69 212 ARG A C 1
ATOM 1767 O O . ARG A 1 212 ? -4.120 2.864 13.678 1.00 96.69 212 ARG A O 1
ATOM 1774 N N . ASN A 1 213 ? -3.131 2.603 15.689 1.00 96.19 213 ASN A N 1
ATOM 1775 C CA . ASN A 1 213 ? -1.772 2.883 15.224 1.00 96.19 213 ASN A CA 1
ATOM 1776 C C . ASN A 1 213 ? -1.325 1.860 14.169 1.00 96.19 213 ASN A C 1
ATOM 1778 O O . ASN A 1 213 ? -0.966 2.250 13.062 1.00 96.19 213 ASN A O 1
ATOM 1782 N N . MET A 1 214 ? -1.475 0.563 14.450 1.00 95.94 214 MET A N 1
ATOM 1783 C CA . MET A 1 214 ? -1.134 -0.520 13.517 1.00 95.94 214 MET A CA 1
ATOM 1784 C C . MET A 1 214 ? -1.900 -0.417 12.191 1.00 95.94 214 MET A C 1
ATOM 1786 O O . MET A 1 214 ? -1.339 -0.670 11.127 1.00 95.94 214 MET A O 1
ATOM 1790 N N . ARG A 1 215 ? -3.182 -0.021 12.222 1.00 97.00 215 ARG A N 1
ATOM 1791 C CA . ARG A 1 215 ? -3.950 0.246 10.993 1.00 97.00 215 ARG A CA 1
ATOM 1792 C C . ARG A 1 215 ? -3.373 1.421 10.210 1.00 97.00 215 ARG A C 1
ATOM 1794 O O . ARG A 1 215 ? -3.160 1.282 9.013 1.00 97.00 215 ARG A O 1
ATOM 1801 N N . SER A 1 216 ? -3.068 2.534 10.878 1.00 96.56 216 SER A N 1
ATOM 1802 C CA . SER A 1 216 ? -2.475 3.699 10.210 1.00 96.56 216 SER A CA 1
ATOM 1803 C C . SER A 1 216 ? -1.099 3.398 9.603 1.00 96.56 216 SER A C 1
ATOM 1805 O O . SER A 1 216 ? -0.811 3.828 8.489 1.00 96.56 216 SER A O 1
ATOM 1807 N N . GLU A 1 217 ? -0.272 2.601 10.286 1.00 96.44 217 GLU A N 1
ATOM 1808 C CA . GLU A 1 217 ? 1.027 2.154 9.778 1.00 96.44 217 GLU A CA 1
ATOM 1809 C C . GLU A 1 217 ? 0.866 1.228 8.574 1.00 96.44 217 GLU A C 1
ATOM 1811 O O . GLU A 1 217 ? 1.559 1.399 7.570 1.00 96.44 217 GLU A O 1
ATOM 1816 N N . ARG A 1 218 ? -0.087 0.288 8.632 1.00 96.50 218 ARG A N 1
ATOM 1817 C CA . ARG A 1 218 ? -0.428 -0.567 7.492 1.00 96.50 218 ARG A CA 1
ATOM 1818 C C . ARG A 1 218 ? -0.849 0.270 6.285 1.00 96.50 218 ARG A C 1
ATOM 1820 O O . ARG A 1 218 ? -0.345 0.022 5.193 1.00 96.50 218 ARG A O 1
ATOM 1827 N N . ASP A 1 219 ? -1.737 1.242 6.466 1.00 97.25 219 ASP A N 1
ATOM 1828 C CA . ASP A 1 219 ? -2.224 2.088 5.372 1.00 97.25 219 ASP A CA 1
ATOM 1829 C C . ASP A 1 219 ? -1.084 2.924 4.766 1.00 97.25 219 ASP A C 1
ATOM 1831 O O . ASP A 1 219 ? -0.950 3.003 3.544 1.00 97.25 219 ASP A O 1
ATOM 1835 N N . ALA A 1 220 ? -0.196 3.473 5.602 1.00 97.00 220 ALA A N 1
ATOM 1836 C CA . ALA A 1 220 ? 0.992 4.191 5.143 1.00 97.00 220 ALA A CA 1
ATOM 1837 C C . ALA A 1 220 ? 1.966 3.282 4.369 1.00 97.00 220 ALA A C 1
ATOM 1839 O O . ALA A 1 220 ? 2.520 3.687 3.345 1.00 97.00 220 ALA A O 1
ATOM 1840 N N . MET A 1 221 ? 2.176 2.046 4.830 1.00 95.94 221 MET A N 1
ATOM 1841 C CA . MET A 1 221 ? 3.013 1.066 4.132 1.00 95.94 221 MET A CA 1
ATOM 1842 C C . MET A 1 221 ? 2.385 0.609 2.815 1.00 95.94 221 MET A C 1
ATOM 1844 O O . MET A 1 221 ? 3.103 0.465 1.827 1.00 95.94 221 MET A O 1
ATOM 1848 N N . GLN A 1 222 ? 1.061 0.452 2.769 1.00 96.81 222 GLN A N 1
ATOM 1849 C CA . GLN A 1 222 ? 0.336 0.141 1.540 1.00 96.81 222 GLN A CA 1
ATOM 1850 C C . GLN A 1 222 ? 0.495 1.265 0.509 1.00 96.81 222 GLN A C 1
ATOM 1852 O O . GLN A 1 222 ? 0.859 0.994 -0.629 1.00 96.81 222 GLN A O 1
ATOM 1857 N N . GLN A 1 223 ? 0.335 2.529 0.915 1.00 96.75 223 GLN A N 1
ATOM 1858 C CA . GLN A 1 223 ? 0.554 3.673 0.021 1.00 96.75 223 GLN A CA 1
ATOM 1859 C C . GLN A 1 223 ? 1.988 3.722 -0.523 1.00 96.75 223 GLN A C 1
ATOM 1861 O O . GLN A 1 223 ? 2.195 3.963 -1.714 1.00 96.75 223 GLN A O 1
ATOM 1866 N N . LYS A 1 224 ? 2.992 3.459 0.328 1.00 97.12 224 LYS A N 1
ATOM 1867 C CA . LYS A 1 224 ? 4.393 3.364 -0.112 1.00 97.12 224 LYS A CA 1
ATOM 1868 C C . LYS A 1 224 ? 4.582 2.233 -1.119 1.00 97.12 224 LYS A C 1
ATOM 1870 O O . LYS A 1 224 ? 5.208 2.455 -2.152 1.00 97.12 224 LYS A O 1
ATOM 1875 N N . TYR A 1 225 ? 4.017 1.057 -0.858 1.00 97.00 225 TYR A N 1
ATOM 1876 C CA . TYR A 1 225 ? 4.078 -0.075 -1.778 1.00 97.00 225 TYR A CA 1
ATOM 1877 C C . TYR A 1 225 ? 3.448 0.258 -3.136 1.00 97.00 225 TYR A C 1
ATOM 1879 O O . TYR A 1 225 ? 4.088 0.061 -4.167 1.00 97.00 225 TYR A O 1
ATOM 1887 N N . ASP A 1 226 ? 2.251 0.844 -3.142 1.00 97.19 226 ASP A N 1
ATOM 1888 C CA . ASP A 1 226 ? 1.548 1.222 -4.370 1.00 97.19 226 ASP A CA 1
ATOM 1889 C C . ASP A 1 226 ? 2.346 2.272 -5.167 1.00 97.19 226 ASP A C 1
ATOM 1891 O O . ASP A 1 226 ? 2.476 2.168 -6.390 1.00 97.19 226 ASP A O 1
ATOM 1895 N N . SER A 1 227 ? 2.960 3.247 -4.482 1.00 96.69 227 SER A N 1
ATOM 1896 C CA . SER A 1 227 ? 3.837 4.238 -5.122 1.00 96.69 227 SER A CA 1
ATOM 1897 C C . SER A 1 227 ? 5.100 3.614 -5.726 1.00 96.69 227 SER A C 1
ATOM 1899 O O . SER A 1 227 ? 5.444 3.921 -6.869 1.00 96.69 227 SER A O 1
ATOM 1901 N N . ALA A 1 228 ? 5.743 2.682 -5.016 1.00 95.19 228 ALA A N 1
ATOM 1902 C CA . ALA A 1 228 ? 6.933 1.982 -5.490 1.00 95.19 228 ALA A CA 1
ATOM 1903 C C . ALA A 1 228 ? 6.601 1.056 -6.669 1.00 95.19 228 ALA A C 1
ATOM 1905 O O . ALA A 1 228 ? 7.367 0.955 -7.631 1.00 95.19 228 ALA A O 1
ATOM 1906 N N . GLN A 1 229 ? 5.428 0.417 -6.647 1.00 96.88 229 GLN A N 1
ATOM 1907 C CA . GLN A 1 229 ? 4.941 -0.394 -7.757 1.00 96.88 229 GLN A CA 1
ATOM 1908 C C . GLN A 1 229 ? 4.663 0.471 -8.995 1.00 96.88 229 GLN A C 1
ATOM 1910 O O . GLN A 1 229 ? 5.035 0.094 -10.109 1.00 96.88 229 GLN A O 1
ATOM 1915 N N . ALA A 1 230 ? 4.049 1.645 -8.818 1.00 95.94 230 ALA A N 1
ATOM 1916 C CA . ALA A 1 230 ? 3.825 2.597 -9.902 1.00 95.94 230 ALA A CA 1
ATOM 1917 C C . ALA A 1 230 ? 5.146 3.117 -10.493 1.00 95.94 230 ALA A C 1
ATOM 1919 O O . ALA A 1 230 ? 5.279 3.211 -11.715 1.00 95.94 230 ALA A O 1
ATOM 1920 N N . GLU A 1 231 ? 6.138 3.414 -9.653 1.00 96.56 231 GLU A N 1
ATOM 1921 C CA . GLU A 1 231 ? 7.474 3.815 -10.096 1.00 96.56 231 GLU A CA 1
ATOM 1922 C C . GLU A 1 231 ? 8.189 2.688 -10.846 1.00 96.56 231 GLU A C 1
ATOM 1924 O O . GLU A 1 231 ? 8.725 2.919 -11.927 1.00 96.56 231 GLU A O 1
ATOM 1929 N N . THR A 1 232 ? 8.105 1.452 -10.352 1.00 96.19 232 THR A N 1
ATOM 1930 C CA . THR A 1 232 ? 8.669 0.274 -11.027 1.00 96.19 232 THR A CA 1
ATOM 1931 C C . THR A 1 232 ? 8.077 0.098 -12.425 1.00 96.19 232 THR A C 1
ATOM 1933 O O . THR A 1 232 ? 8.822 -0.102 -13.382 1.00 96.19 232 THR A O 1
ATOM 1936 N N . ARG A 1 233 ? 6.754 0.251 -12.583 1.00 96.19 233 ARG A N 1
ATOM 1937 C CA . ARG A 1 233 ? 6.100 0.210 -13.905 1.00 96.19 233 ARG A CA 1
ATOM 1938 C C . ARG A 1 233 ? 6.602 1.322 -14.830 1.00 96.19 233 ARG A C 1
ATOM 1940 O O . ARG A 1 233 ? 6.871 1.066 -16.000 1.00 96.19 233 ARG A O 1
ATOM 1947 N N . ARG A 1 234 ? 6.774 2.545 -14.314 1.00 96.75 234 ARG A N 1
ATOM 1948 C CA . ARG A 1 234 ? 7.337 3.670 -15.085 1.00 96.75 234 ARG A CA 1
ATOM 1949 C C . ARG A 1 234 ? 8.782 3.408 -15.507 1.00 96.75 234 ARG A C 1
ATOM 1951 O O . ARG A 1 234 ? 9.150 3.735 -16.631 1.00 96.75 234 ARG A O 1
ATOM 1958 N N . LEU A 1 235 ? 9.598 2.835 -14.624 1.00 96.25 235 LEU A N 1
ATOM 1959 C CA . LEU A 1 235 ? 10.983 2.474 -14.925 1.00 96.25 235 LEU A CA 1
ATOM 1960 C C . LEU A 1 235 ? 11.056 1.363 -15.973 1.00 96.25 235 LEU A C 1
ATOM 1962 O O . LEU A 1 235 ? 11.836 1.490 -16.909 1.00 96.25 235 LEU A O 1
ATOM 1966 N N . GLN A 1 236 ? 10.210 0.335 -15.874 1.00 96.25 236 GLN A N 1
ATOM 1967 C CA . GLN A 1 236 ? 10.105 -0.715 -16.891 1.00 96.25 236 GLN A CA 1
ATOM 1968 C C . GLN A 1 236 ? 9.717 -0.147 -18.257 1.00 96.25 236 GLN A C 1
ATOM 1970 O O . GLN A 1 236 ? 10.355 -0.478 -19.251 1.00 96.25 236 GLN A O 1
ATOM 1975 N N . GLN A 1 237 ? 8.738 0.760 -18.306 1.00 96.44 237 GLN A N 1
ATOM 1976 C CA . GLN A 1 237 ? 8.347 1.415 -19.553 1.00 96.44 237 GLN A CA 1
ATOM 1977 C C . GLN A 1 237 ? 9.496 2.246 -20.144 1.00 96.44 237 GLN A C 1
ATOM 1979 O O . GLN A 1 237 ? 9.795 2.128 -21.325 1.00 96.44 237 GLN A O 1
ATOM 1984 N N . ARG A 1 238 ? 10.205 3.031 -19.318 1.00 96.50 238 ARG A N 1
ATOM 1985 C CA . ARG A 1 238 ? 11.391 3.784 -19.766 1.00 96.50 238 ARG A CA 1
ATOM 1986 C C . ARG A 1 238 ? 12.512 2.878 -20.266 1.00 96.50 238 ARG A C 1
ATOM 1988 O O . ARG A 1 238 ? 13.224 3.254 -21.192 1.00 96.50 238 ARG A O 1
ATOM 1995 N N . LEU A 1 239 ? 12.697 1.724 -19.630 1.00 96.31 239 LEU A N 1
ATOM 1996 C CA . LEU A 1 239 ? 13.702 0.746 -20.023 1.00 96.31 239 LEU A CA 1
ATOM 1997 C C . LEU A 1 239 ? 13.346 0.146 -21.386 1.00 96.31 239 LEU A C 1
ATOM 1999 O O . LEU A 1 239 ? 14.188 0.171 -22.275 1.00 96.31 239 LEU A O 1
ATOM 2003 N N . GLN A 1 240 ? 12.088 -0.249 -21.589 1.00 96.69 240 GLN A N 1
ATOM 2004 C CA . GLN A 1 240 ? 11.587 -0.728 -22.878 1.00 96.69 240 GLN A CA 1
ATOM 2005 C C . GLN A 1 240 ? 11.701 0.339 -23.982 1.00 96.69 240 GLN A C 1
ATOM 2007 O O . GLN A 1 240 ? 12.148 0.043 -25.090 1.00 96.69 240 GLN A O 1
ATOM 2012 N N . ASP A 1 241 ? 11.354 1.596 -23.685 1.00 96.19 241 ASP A N 1
ATOM 2013 C CA . ASP A 1 241 ? 11.504 2.706 -24.631 1.00 96.19 241 ASP A CA 1
ATOM 2014 C C . ASP A 1 241 ? 12.980 2.914 -25.006 1.00 96.19 241 ASP A C 1
ATOM 2016 O O . ASP A 1 241 ? 13.307 3.072 -26.182 1.00 96.19 241 ASP A O 1
ATOM 2020 N N . ASN A 1 242 ? 13.893 2.872 -24.032 1.00 95.88 242 ASN A N 1
ATOM 2021 C CA . ASN A 1 242 ? 15.329 2.986 -24.290 1.00 95.88 242 ASN A CA 1
ATOM 2022 C C . ASN A 1 242 ? 15.883 1.795 -25.080 1.00 95.88 242 ASN A C 1
ATOM 2024 O O . ASN A 1 242 ? 16.682 2.010 -25.987 1.00 95.88 242 ASN A O 1
ATOM 2028 N N . GLU A 1 243 ? 15.456 0.568 -24.781 1.00 96.19 243 GLU A N 1
ATOM 2029 C CA . GLU A 1 243 ? 15.821 -0.624 -25.556 1.00 96.19 243 GLU A CA 1
ATOM 2030 C C . GLU A 1 243 ? 15.341 -0.506 -27.003 1.00 96.19 243 GLU A C 1
ATOM 2032 O O . GLU A 1 243 ? 16.107 -0.776 -27.925 1.00 96.19 243 GLU A O 1
ATOM 2037 N N . SER A 1 244 ? 14.113 -0.022 -27.220 1.00 96.06 244 SER A N 1
ATOM 2038 C CA . SER A 1 244 ? 13.593 0.201 -28.571 1.00 96.06 244 SER A CA 1
ATOM 2039 C C . SER A 1 244 ? 14.414 1.246 -29.334 1.00 96.06 244 SER A C 1
ATOM 2041 O O . SER A 1 244 ? 14.786 1.010 -30.481 1.00 96.06 244 SER A O 1
ATOM 2043 N N . ARG A 1 245 ? 14.784 2.358 -28.679 1.00 95.88 245 ARG A N 1
ATOM 2044 C CA . ARG A 1 245 ? 15.626 3.416 -29.260 1.00 95.88 245 ARG A CA 1
ATOM 2045 C C . ARG A 1 245 ? 17.039 2.936 -29.566 1.00 95.88 245 ARG A C 1
ATOM 2047 O O . ARG A 1 245 ? 17.598 3.295 -30.600 1.00 95.88 245 ARG A O 1
ATOM 2054 N N . LEU A 1 246 ? 17.628 2.140 -28.675 1.00 95.81 246 LEU A N 1
ATOM 2055 C CA . LEU A 1 246 ? 18.926 1.512 -28.913 1.00 95.81 246 LEU A CA 1
ATOM 2056 C C . LEU A 1 246 ? 18.848 0.554 -30.101 1.00 95.81 246 LEU A C 1
ATOM 2058 O O . LEU A 1 246 ? 19.714 0.614 -30.968 1.00 95.81 246 LEU A O 1
ATOM 2062 N N . GLY A 1 247 ? 17.788 -0.253 -30.187 1.00 95.81 247 GLY A N 1
ATOM 2063 C CA . GLY A 1 247 ? 17.537 -1.138 -31.321 1.00 95.81 247 GLY A CA 1
ATOM 2064 C C . GLY A 1 247 ? 17.418 -0.381 -32.645 1.00 95.81 247 GLY A C 1
ATOM 2065 O O . GLY A 1 247 ? 18.069 -0.758 -33.618 1.00 95.81 247 GLY A O 1
ATOM 2066 N N . THR A 1 248 ? 16.660 0.722 -32.686 1.00 95.88 248 THR A N 1
ATOM 2067 C CA . THR A 1 248 ? 16.554 1.558 -33.894 1.00 95.88 248 THR A CA 1
ATOM 2068 C C . THR A 1 248 ? 17.884 2.208 -34.255 1.00 95.88 248 THR A C 1
ATOM 2070 O O . THR A 1 248 ? 18.292 2.148 -35.407 1.00 95.88 248 THR A O 1
ATOM 2073 N N . HIS A 1 249 ? 18.609 2.764 -33.280 1.00 95.12 249 HIS A N 1
ATOM 2074 C CA . HIS A 1 249 ? 19.917 3.368 -33.540 1.00 95.12 249 HIS A CA 1
ATOM 2075 C C . HIS A 1 249 ? 20.942 2.349 -34.035 1.00 95.12 249 HIS A C 1
ATOM 2077 O O . HIS A 1 249 ? 21.732 2.662 -34.922 1.00 95.12 249 HIS A O 1
ATOM 2083 N N . GLN A 1 250 ? 20.934 1.135 -33.486 1.00 95.50 250 GLN A N 1
ATOM 2084 C CA . GLN A 1 250 ? 21.809 0.069 -33.950 1.00 95.50 250 GLN A CA 1
ATOM 2085 C C . GLN A 1 250 ? 21.460 -0.345 -35.385 1.00 95.50 250 GLN A C 1
ATOM 2087 O O . GLN A 1 250 ? 22.364 -0.458 -36.208 1.00 95.50 250 GLN A O 1
ATOM 2092 N N . ALA A 1 251 ? 20.172 -0.502 -35.705 1.00 95.31 251 ALA A N 1
ATOM 2093 C CA . ALA A 1 251 ? 19.728 -0.812 -37.062 1.00 95.31 251 ALA A CA 1
ATOM 2094 C C . ALA A 1 251 ? 20.126 0.286 -38.067 1.00 95.31 251 ALA A C 1
ATOM 2096 O O . ALA A 1 251 ? 20.677 -0.028 -39.122 1.00 95.31 251 ALA A O 1
ATOM 2097 N N . ASP A 1 252 ? 19.930 1.560 -37.713 1.00 95.75 252 ASP A N 1
ATOM 2098 C CA . ASP A 1 252 ? 20.323 2.706 -38.542 1.00 95.75 252 ASP A CA 1
ATOM 2099 C C . ASP A 1 252 ? 21.842 2.743 -38.770 1.00 95.75 252 ASP A C 1
ATOM 2101 O O . ASP A 1 252 ? 22.310 2.997 -39.882 1.00 95.75 252 ASP A O 1
ATOM 2105 N N . LEU A 1 253 ? 22.637 2.481 -37.725 1.00 95.56 253 LEU A N 1
ATOM 2106 C CA . LEU A 1 253 ? 24.093 2.397 -37.839 1.00 95.56 253 LEU A CA 1
ATOM 2107 C C . LEU A 1 253 ? 24.507 1.242 -38.749 1.00 95.56 253 LEU A C 1
ATOM 2109 O O . LEU A 1 253 ? 25.319 1.449 -39.646 1.00 95.56 253 LEU A O 1
ATOM 2113 N N . GLU A 1 254 ? 23.949 0.048 -38.559 1.00 96.06 254 GLU A N 1
ATOM 2114 C CA . GLU A 1 254 ? 24.237 -1.113 -39.404 1.00 96.06 254 GLU A CA 1
ATOM 2115 C C . GLU A 1 254 ? 23.867 -0.863 -40.870 1.00 96.06 254 GLU A C 1
ATOM 2117 O O . GLU A 1 254 ? 24.619 -1.246 -41.769 1.00 96.06 254 GLU A O 1
ATOM 2122 N N . GLU A 1 255 ? 22.735 -0.208 -41.135 1.00 96.50 255 GLU A N 1
ATOM 2123 C CA . GLU A 1 255 ? 22.328 0.151 -42.490 1.00 96.50 255 GLU A CA 1
ATOM 2124 C C . GLU A 1 255 ? 23.278 1.183 -43.111 1.00 96.50 255 GLU A C 1
ATOM 2126 O O . GLU A 1 255 ? 23.740 0.988 -44.240 1.00 96.50 255 GLU A O 1
ATOM 2131 N N . ASN A 1 256 ? 23.624 2.244 -42.378 1.00 95.62 256 ASN A N 1
ATOM 2132 C CA . ASN A 1 256 ? 24.569 3.258 -42.848 1.00 95.62 256 ASN A CA 1
ATOM 2133 C C . ASN A 1 256 ? 25.955 2.657 -43.108 1.00 95.62 256 ASN A C 1
ATOM 2135 O O . ASN A 1 256 ? 26.514 2.872 -44.181 1.00 95.62 256 ASN A O 1
ATOM 2139 N N . PHE A 1 257 ? 26.466 1.815 -42.203 1.00 96.12 257 PHE A N 1
ATOM 2140 C CA . PHE A 1 257 ? 27.721 1.092 -42.411 1.00 96.12 257 PHE A CA 1
ATOM 2141 C C . PHE A 1 257 ? 27.669 0.196 -43.651 1.00 96.12 257 PHE A C 1
ATOM 2143 O O . PHE A 1 257 ? 28.618 0.189 -44.431 1.00 96.12 257 PHE A O 1
ATOM 2150 N N . LYS A 1 258 ? 26.570 -0.536 -43.881 1.00 95.94 258 LYS A N 1
ATOM 2151 C CA . LYS A 1 258 ? 26.404 -1.355 -45.096 1.00 95.94 258 LYS A CA 1
ATOM 2152 C C . LYS A 1 258 ? 26.398 -0.499 -46.363 1.00 95.94 258 LYS A C 1
ATOM 2154 O O . LYS A 1 258 ? 27.035 -0.875 -47.351 1.00 95.94 258 LYS A O 1
ATOM 2159 N N . ARG A 1 259 ? 25.708 0.646 -46.349 1.00 96.00 259 ARG A N 1
ATOM 2160 C CA . ARG A 1 259 ? 25.671 1.593 -47.477 1.00 96.00 259 ARG A CA 1
ATOM 2161 C C . ARG A 1 259 ? 27.059 2.165 -47.767 1.00 96.00 259 ARG A C 1
ATOM 2163 O O . ARG A 1 259 ? 27.500 2.110 -48.915 1.00 96.00 259 ARG A O 1
ATOM 2170 N N . ASP A 1 260 ? 27.763 2.635 -46.741 1.00 95.75 260 ASP A N 1
ATOM 2171 C CA . ASP A 1 260 ? 29.111 3.192 -46.869 1.00 95.75 260 ASP A CA 1
ATOM 2172 C C . ASP A 1 260 ? 30.121 2.140 -47.323 1.00 95.75 260 ASP A C 1
ATOM 2174 O O . ASP A 1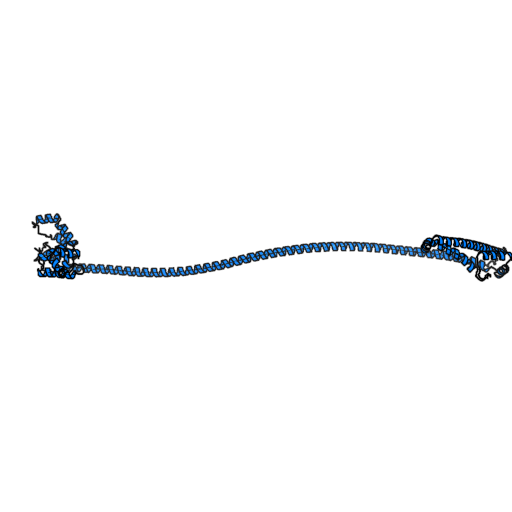 260 ? 30.908 2.398 -48.231 1.00 95.75 260 ASP A O 1
ATOM 2178 N N . MET A 1 261 ? 30.054 0.926 -46.772 1.00 96.25 261 MET A N 1
ATOM 2179 C CA . MET A 1 261 ? 30.898 -0.192 -47.193 1.00 96.25 261 MET A CA 1
ATOM 2180 C C . MET A 1 261 ? 30.675 -0.532 -48.670 1.00 96.25 261 MET A C 1
ATOM 2182 O O . MET A 1 261 ? 31.633 -0.692 -49.421 1.00 96.25 261 MET A O 1
ATOM 2186 N N . THR A 1 262 ? 29.416 -0.586 -49.114 1.00 96.25 262 THR A N 1
ATOM 2187 C CA . THR A 1 262 ? 29.079 -0.852 -50.523 1.00 96.25 262 THR A CA 1
ATOM 2188 C C . THR A 1 262 ? 29.603 0.256 -51.435 1.00 96.25 262 THR A C 1
ATOM 2190 O O . THR A 1 262 ? 30.176 -0.018 -52.489 1.00 96.25 262 THR A O 1
ATOM 2193 N N . ARG A 1 263 ? 29.453 1.520 -51.023 1.00 97.12 263 ARG A N 1
ATOM 2194 C CA . ARG A 1 263 ? 29.975 2.672 -51.763 1.00 97.12 263 ARG A CA 1
ATOM 2195 C C . ARG A 1 263 ? 31.500 2.631 -51.869 1.00 97.12 263 ARG A C 1
ATOM 2197 O O . ARG A 1 263 ? 32.022 2.751 -52.972 1.00 97.12 263 ARG A O 1
ATOM 2204 N N . LEU A 1 264 ? 32.200 2.424 -50.754 1.00 96.75 264 LEU A N 1
ATOM 2205 C CA . LEU A 1 264 ? 33.660 2.333 -50.725 1.00 96.75 264 LEU A CA 1
ATOM 2206 C C . LEU A 1 264 ? 34.171 1.153 -51.553 1.00 96.75 264 LEU A C 1
ATOM 2208 O O . LEU A 1 264 ? 35.163 1.300 -52.261 1.00 96.75 264 LEU A O 1
ATOM 2212 N N . GLN A 1 265 ? 33.481 0.011 -51.523 1.00 97.00 265 GLN A N 1
ATOM 2213 C CA . GLN A 1 265 ? 33.819 -1.137 -52.360 1.00 97.00 265 GLN A CA 1
ATOM 2214 C C . GLN A 1 265 ? 33.680 -0.808 -53.854 1.00 97.00 265 GLN A C 1
ATOM 2216 O O . GLN A 1 265 ? 34.554 -1.161 -54.645 1.00 97.00 265 GLN A O 1
ATOM 2221 N N . ASN A 1 266 ? 32.614 -0.105 -54.247 1.00 96.50 266 ASN A N 1
ATOM 2222 C CA . ASN A 1 266 ? 32.417 0.324 -55.632 1.00 96.50 266 ASN A CA 1
ATOM 2223 C C . ASN A 1 266 ? 33.485 1.335 -56.075 1.00 96.50 266 ASN A C 1
ATOM 2225 O O . ASN A 1 266 ? 34.032 1.202 -57.170 1.00 96.50 266 ASN A O 1
ATOM 2229 N N . ASP A 1 267 ? 33.814 2.311 -55.225 1.00 96.25 267 ASP A N 1
ATOM 2230 C CA . ASP A 1 267 ? 34.873 3.289 -55.494 1.00 96.25 267 ASP A CA 1
ATOM 2231 C C . ASP A 1 267 ? 36.245 2.604 -55.602 1.00 96.25 267 ASP A C 1
ATOM 2233 O O . ASP A 1 267 ? 37.010 2.896 -56.522 1.00 96.25 267 ASP A O 1
ATOM 2237 N N . TYR A 1 268 ? 36.535 1.641 -54.721 1.00 97.00 268 TYR A N 1
ATOM 2238 C CA . TYR A 1 268 ? 37.747 0.824 -54.781 1.00 97.00 268 TYR A CA 1
ATOM 2239 C C . TYR A 1 268 ? 37.843 0.053 -56.101 1.00 97.00 268 TYR A C 1
ATOM 2241 O O . TYR A 1 268 ? 38.866 0.139 -56.781 1.00 97.00 268 TYR A O 1
ATOM 2249 N N . ASN A 1 269 ? 36.775 -0.648 -56.495 1.00 96.88 269 ASN A N 1
ATOM 2250 C CA . ASN A 1 269 ? 36.736 -1.400 -57.750 1.00 96.88 269 ASN A CA 1
ATOM 2251 C C . ASN A 1 269 ? 36.962 -0.470 -58.952 1.00 96.88 269 ASN A C 1
ATOM 2253 O O . ASN A 1 269 ? 37.817 -0.742 -59.792 1.00 96.88 269 ASN A O 1
ATOM 2257 N N . ARG A 1 270 ? 36.280 0.682 -58.987 1.00 97.31 270 ARG A N 1
ATOM 2258 C CA . ARG A 1 270 ? 36.441 1.686 -60.046 1.00 97.31 270 ARG A CA 1
ATOM 2259 C C . ARG A 1 270 ? 37.873 2.216 -60.132 1.00 97.31 270 ARG A C 1
ATOM 2261 O O . ARG A 1 270 ? 38.420 2.326 -61.228 1.00 97.31 270 ARG A O 1
ATOM 2268 N N . ILE A 1 271 ? 38.482 2.581 -59.003 1.00 96.75 271 ILE A N 1
ATOM 2269 C CA . ILE A 1 271 ? 39.865 3.084 -58.972 1.00 96.75 271 ILE A CA 1
ATOM 2270 C C . ILE A 1 271 ? 40.842 1.979 -59.387 1.00 96.75 271 ILE A C 1
ATOM 2272 O O . ILE A 1 271 ? 41.790 2.250 -60.120 1.00 96.75 271 ILE A O 1
ATOM 2276 N N . SER A 1 272 ? 40.601 0.737 -58.966 1.00 96.81 272 SER A N 1
ATOM 2277 C CA . SER A 1 272 ? 41.402 -0.425 -59.357 1.00 96.81 272 SER A CA 1
ATOM 2278 C C . SER A 1 272 ? 41.367 -0.658 -60.874 1.00 96.81 272 SER A C 1
ATOM 2280 O O . SER A 1 272 ? 42.418 -0.778 -61.503 1.00 96.81 272 SER A O 1
ATOM 2282 N N . GLU A 1 273 ? 40.184 -0.612 -61.492 1.00 96.75 273 GLU A N 1
ATOM 2283 C CA . GLU A 1 273 ? 40.019 -0.708 -62.950 1.00 96.75 273 GLU A CA 1
ATOM 2284 C C . GLU A 1 273 ? 40.702 0.449 -63.692 1.00 96.75 273 GLU A C 1
ATOM 2286 O O . GLU A 1 273 ? 41.374 0.244 -64.709 1.00 96.75 273 GLU A O 1
ATOM 2291 N N . GLN A 1 274 ? 40.572 1.676 -63.176 1.00 96.06 274 GLN A N 1
ATOM 2292 C CA . GLN A 1 274 ? 41.266 2.839 -63.730 1.00 96.06 274 GLN A CA 1
ATOM 2293 C C . GLN A 1 274 ? 42.783 2.665 -63.658 1.00 96.06 274 GLN A C 1
ATOM 2295 O O . GLN A 1 274 ? 43.469 2.934 -64.643 1.00 96.06 274 GLN A O 1
ATOM 2300 N N . LEU A 1 275 ? 43.309 2.190 -62.526 1.00 95.75 275 LEU A N 1
ATOM 2301 C CA . LEU A 1 275 ? 44.732 1.920 -62.350 1.00 95.75 275 LEU A CA 1
ATOM 2302 C C . LEU A 1 275 ? 45.223 0.875 -63.359 1.00 95.75 275 LEU A C 1
ATOM 2304 O O . LEU A 1 275 ? 46.219 1.125 -64.035 1.00 95.75 275 LEU A O 1
ATOM 2308 N N . ALA A 1 276 ? 44.505 -0.240 -63.515 1.00 95.62 276 ALA A N 1
ATOM 2309 C CA . ALA A 1 276 ? 44.839 -1.277 -64.492 1.00 95.62 276 ALA A CA 1
ATOM 2310 C C . ALA A 1 276 ? 44.827 -0.734 -65.933 1.00 95.62 276 ALA A C 1
ATOM 2312 O O . ALA A 1 276 ? 45.744 -0.988 -66.714 1.00 95.62 276 ALA A O 1
ATOM 2313 N N . THR A 1 277 ? 43.834 0.094 -66.271 1.00 96.44 277 THR A N 1
ATOM 2314 C CA . THR A 1 277 ? 43.745 0.751 -67.584 1.00 96.44 277 THR A CA 1
ATOM 2315 C C . THR A 1 277 ? 44.936 1.679 -67.833 1.00 96.44 277 THR A C 1
ATOM 2317 O O . THR A 1 277 ? 45.518 1.671 -68.918 1.00 96.44 277 THR A O 1
ATOM 2320 N N . TRP A 1 278 ? 45.321 2.487 -66.840 1.00 95.88 278 TRP A N 1
ATOM 2321 C CA . TRP A 1 278 ? 46.481 3.375 -66.943 1.00 95.88 278 TRP A CA 1
ATOM 2322 C C . TRP A 1 278 ? 47.796 2.606 -67.045 1.00 95.88 278 TRP A C 1
ATOM 2324 O O . TRP A 1 278 ? 48.660 3.001 -67.826 1.00 95.88 278 TRP A O 1
ATOM 2334 N N . GLN A 1 279 ? 47.936 1.500 -66.313 1.00 96.00 279 GLN A N 1
ATOM 2335 C CA . GLN A 1 279 ? 49.085 0.604 -66.429 1.00 96.00 279 GLN A CA 1
ATOM 2336 C C . GLN A 1 279 ? 49.194 0.025 -67.846 1.00 96.00 279 GLN A C 1
ATOM 2338 O O . GLN A 1 279 ? 50.260 0.131 -68.448 1.00 96.00 279 GLN A O 1
ATOM 2343 N N . SER A 1 280 ? 48.091 -0.471 -68.421 1.00 95.75 280 SER A 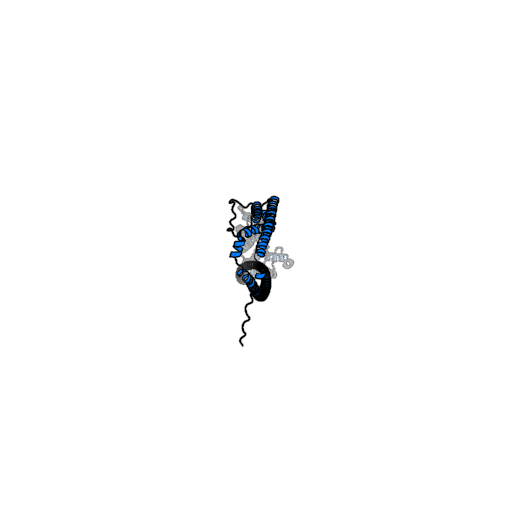N 1
ATOM 2344 C CA . SER A 1 280 ? 48.067 -0.971 -69.807 1.00 95.75 280 SER A CA 1
ATOM 2345 C C . SER A 1 280 ? 48.466 0.111 -70.811 1.00 95.75 280 SER A C 1
ATOM 2347 O O . SER A 1 280 ? 49.369 -0.095 -71.619 1.00 95.75 280 SER A O 1
ATOM 2349 N N . LYS A 1 281 ? 47.866 1.307 -70.720 1.00 95.81 281 LYS A N 1
ATOM 2350 C CA . LYS A 1 281 ? 48.203 2.443 -71.600 1.00 95.81 281 LYS A CA 1
ATOM 2351 C C . LYS A 1 281 ? 49.673 2.839 -71.499 1.00 95.81 281 LYS A C 1
ATOM 2353 O O . LYS A 1 281 ? 50.305 3.140 -72.508 1.00 95.81 281 LYS A O 1
ATOM 2358 N N . TYR A 1 282 ? 50.219 2.852 -70.285 1.00 95.94 282 TYR A N 1
ATOM 2359 C CA . TYR A 1 282 ? 51.628 3.149 -70.064 1.00 95.94 282 TYR A CA 1
ATOM 2360 C C . TYR A 1 282 ? 52.535 2.089 -70.705 1.00 95.94 282 TYR A C 1
ATOM 2362 O O . TYR A 1 282 ? 53.520 2.437 -71.357 1.00 95.94 282 TYR A O 1
ATOM 2370 N N . GLU A 1 283 ? 52.209 0.804 -70.560 1.00 95.44 283 GLU A N 1
ATOM 2371 C CA . GLU A 1 283 ? 52.971 -0.282 -71.180 1.00 95.44 283 GLU A CA 1
ATOM 2372 C C . GLU A 1 283 ? 52.905 -0.247 -72.709 1.00 95.44 283 GLU A C 1
ATOM 2374 O O . GLU A 1 283 ? 53.949 -0.366 -73.358 1.00 95.44 283 GLU A O 1
ATOM 2379 N N . GLU A 1 284 ? 51.723 -0.009 -73.281 1.00 95.38 284 GLU A N 1
ATOM 2380 C CA . GLU A 1 284 ? 51.527 0.195 -74.719 1.00 95.38 284 GLU A CA 1
ATOM 2381 C C . GLU A 1 284 ? 52.363 1.370 -75.232 1.00 95.38 284 GLU A C 1
ATOM 2383 O O . GLU A 1 284 ? 53.126 1.217 -76.186 1.00 95.38 284 GLU A O 1
ATOM 2388 N N . GLN A 1 285 ? 52.300 2.526 -74.563 1.00 94.38 285 GLN A N 1
ATOM 2389 C CA . GLN A 1 285 ? 53.081 3.701 -74.946 1.00 94.38 285 GLN A CA 1
ATOM 2390 C C . GLN A 1 285 ? 54.587 3.446 -74.821 1.00 94.38 285 GLN A C 1
ATOM 2392 O O . GLN A 1 285 ? 55.366 3.872 -75.674 1.00 94.38 285 GLN A O 1
ATOM 2397 N N . ARG A 1 286 ? 55.022 2.708 -73.795 1.00 95.62 286 ARG A N 1
ATOM 2398 C CA . ARG A 1 286 ? 56.424 2.302 -73.639 1.00 95.62 286 ARG A CA 1
ATOM 2399 C C . ARG A 1 286 ? 56.880 1.402 -74.790 1.00 95.62 286 ARG A C 1
ATOM 2401 O O . ARG A 1 286 ? 58.007 1.555 -75.262 1.00 95.62 286 ARG A O 1
ATOM 2408 N N . LEU A 1 287 ? 56.045 0.460 -75.232 1.00 95.00 287 LEU A N 1
ATOM 2409 C CA . LEU A 1 287 ? 56.340 -0.403 -76.380 1.00 95.00 287 LEU A CA 1
ATOM 2410 C C . LEU A 1 287 ? 56.370 0.389 -77.689 1.00 95.00 287 LEU A C 1
ATOM 2412 O O . LEU A 1 287 ? 57.297 0.205 -78.476 1.00 95.00 287 LEU A O 1
ATOM 2416 N N . LEU A 1 288 ? 55.417 1.300 -77.883 1.00 95.12 288 LEU A N 1
ATOM 2417 C CA . LEU A 1 288 ? 55.351 2.171 -79.053 1.00 95.12 288 LEU A CA 1
ATOM 2418 C C . LEU A 1 288 ? 56.579 3.083 -79.137 1.00 95.12 288 LEU A C 1
ATOM 2420 O O . LEU A 1 288 ? 57.212 3.144 -80.185 1.00 95.12 288 LEU A O 1
ATOM 2424 N N . ASN A 1 289 ? 56.990 3.703 -78.026 1.00 93.06 289 ASN A N 1
ATOM 2425 C CA . ASN A 1 289 ? 58.210 4.512 -77.971 1.00 93.06 289 ASN A CA 1
ATOM 2426 C C . ASN A 1 289 ? 59.458 3.692 -78.330 1.00 93.06 289 ASN A C 1
ATOM 2428 O O . ASN A 1 289 ? 60.289 4.160 -79.100 1.00 93.06 289 ASN A O 1
ATOM 2432 N N . ARG A 1 290 ? 59.571 2.445 -77.847 1.00 93.56 290 ARG A N 1
ATOM 2433 C CA . ARG A 1 290 ? 60.663 1.539 -78.254 1.00 93.56 290 ARG A CA 1
ATOM 2434 C C . ARG A 1 290 ? 60.616 1.185 -79.741 1.00 93.56 290 ARG A C 1
ATOM 2436 O O . ARG A 1 290 ? 61.668 0.989 -80.340 1.00 93.56 290 ARG A O 1
ATOM 2443 N N . GLY A 1 291 ? 59.421 1.052 -80.317 1.00 93.19 291 GLY A N 1
ATOM 2444 C CA . GLY A 1 291 ? 59.230 0.867 -81.756 1.00 93.19 291 GLY A CA 1
ATOM 2445 C C . GLY A 1 291 ? 59.740 2.074 -82.538 1.00 93.19 291 GLY A C 1
ATOM 2446 O O . GLY A 1 291 ? 60.649 1.929 -83.344 1.00 93.19 291 GLY A O 1
ATOM 2447 N N . LEU A 1 292 ? 59.264 3.273 -82.192 1.00 90.94 292 LEU A N 1
ATOM 2448 C CA . LEU A 1 292 ? 59.692 4.528 -82.817 1.00 90.94 292 LEU A CA 1
ATOM 2449 C C . LEU A 1 292 ? 61.200 4.778 -82.690 1.00 90.94 292 LEU A C 1
ATOM 2451 O O . LEU A 1 292 ? 61.812 5.298 -83.617 1.00 90.94 292 LEU A O 1
ATOM 2455 N N . GLU A 1 293 ? 61.820 4.413 -81.566 1.00 92.19 293 GLU A N 1
ATOM 2456 C CA . GLU A 1 293 ? 63.278 4.485 -81.415 1.00 92.19 293 GLU A CA 1
ATOM 2457 C C . GLU A 1 293 ? 64.004 3.576 -82.414 1.00 92.19 293 GLU A C 1
ATOM 2459 O O . GLU A 1 293 ? 65.010 3.992 -82.991 1.00 92.19 293 GLU A O 1
ATOM 2464 N N . ARG A 1 294 ? 63.499 2.359 -82.659 1.00 92.50 294 ARG A N 1
ATOM 2465 C CA . ARG A 1 294 ? 64.058 1.460 -83.683 1.00 92.50 294 ARG A CA 1
ATOM 2466 C C . ARG A 1 294 ? 63.838 2.013 -85.084 1.00 92.50 294 ARG A C 1
ATOM 2468 O O . ARG A 1 294 ? 64.804 2.095 -85.835 1.00 92.50 294 ARG A O 1
ATOM 2475 N N . ASP A 1 295 ? 62.622 2.453 -85.394 1.00 91.81 295 ASP A N 1
ATOM 2476 C CA . ASP A 1 295 ? 62.278 3.020 -86.701 1.00 91.81 295 ASP A CA 1
ATOM 2477 C C . ASP A 1 295 ? 63.127 4.261 -86.998 1.00 91.81 295 ASP A C 1
ATOM 2479 O O . ASP A 1 295 ? 63.627 4.431 -88.107 1.00 91.81 295 ASP A O 1
ATOM 2483 N N . LYS A 1 296 ? 63.373 5.105 -85.986 1.00 91.19 296 LYS A N 1
ATOM 2484 C CA . LYS A 1 296 ? 64.285 6.249 -86.092 1.00 91.19 296 LYS A CA 1
ATOM 2485 C C . LYS A 1 296 ? 65.706 5.802 -86.430 1.00 91.19 296 LYS A C 1
ATOM 2487 O O . LYS A 1 296 ? 66.316 6.370 -87.329 1.00 91.19 296 LYS A O 1
ATOM 2492 N N . ILE A 1 297 ? 66.231 4.785 -85.742 1.00 93.31 297 ILE A N 1
ATOM 2493 C CA . ILE A 1 297 ? 67.568 4.240 -86.025 1.00 93.31 297 ILE A CA 1
ATOM 2494 C C . ILE A 1 297 ? 67.642 3.682 -87.456 1.00 93.31 297 ILE A C 1
ATOM 2496 O O . ILE A 1 297 ? 68.656 3.856 -88.132 1.00 93.31 297 ILE A O 1
ATOM 2500 N N . GLU A 1 298 ? 66.599 3.001 -87.929 1.00 91.62 298 GLU A N 1
ATOM 2501 C CA . GLU A 1 298 ? 66.531 2.478 -89.298 1.00 91.62 298 GLU A CA 1
ATOM 2502 C C . GLU A 1 298 ? 66.443 3.599 -90.341 1.00 91.62 298 GLU A C 1
ATOM 2504 O O . GLU A 1 298 ? 67.178 3.569 -91.330 1.00 91.62 298 GLU A O 1
ATOM 2509 N N . ALA A 1 299 ? 65.628 4.624 -90.091 1.00 87.31 299 ALA A N 1
ATOM 2510 C CA . ALA A 1 299 ? 65.523 5.805 -90.940 1.00 87.31 299 ALA A CA 1
ATOM 2511 C C . ALA A 1 299 ? 66.844 6.589 -91.006 1.00 87.31 299 ALA A C 1
ATOM 2513 O O . ALA A 1 299 ? 67.261 6.980 -92.095 1.00 87.31 299 ALA A O 1
ATOM 2514 N N . ASP A 1 300 ? 67.543 6.764 -89.879 1.00 90.69 300 ASP A N 1
ATOM 2515 C CA . ASP A 1 300 ? 68.857 7.418 -89.833 1.00 90.69 300 ASP A CA 1
ATOM 2516 C C . ASP A 1 300 ? 69.898 6.634 -90.657 1.00 90.69 300 ASP A C 1
ATOM 2518 O O . ASP A 1 300 ? 70.690 7.230 -91.392 1.00 90.69 300 ASP A O 1
ATOM 2522 N N . LYS A 1 301 ? 69.866 5.292 -90.619 1.00 91.50 301 LYS A N 1
ATOM 2523 C CA . LYS A 1 301 ? 70.713 4.444 -91.481 1.00 91.50 301 LYS A CA 1
ATOM 2524 C C . LYS A 1 301 ? 70.358 4.584 -92.961 1.00 91.50 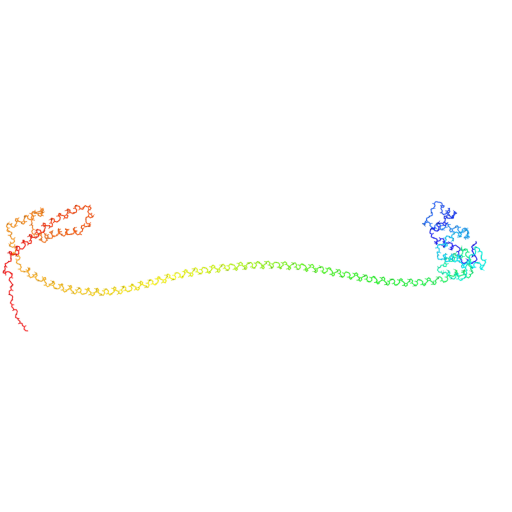301 LYS A C 1
ATOM 2526 O O . LYS A 1 301 ? 71.259 4.713 -93.787 1.00 91.50 301 LYS A O 1
ATOM 2531 N N . ALA A 1 302 ? 69.070 4.557 -93.303 1.00 88.75 302 ALA A N 1
ATOM 2532 C CA . ALA A 1 302 ? 68.607 4.715 -94.681 1.00 88.75 302 ALA A CA 1
ATOM 2533 C C . ALA A 1 302 ? 68.979 6.095 -95.247 1.00 88.75 302 ALA A C 1
ATOM 2535 O O . ALA A 1 302 ? 69.456 6.194 -96.376 1.00 88.75 302 ALA A O 1
ATOM 2536 N N . LYS A 1 303 ? 68.842 7.149 -94.434 1.00 89.31 303 LYS A N 1
ATOM 2537 C CA . LYS A 1 303 ? 69.276 8.506 -94.771 1.00 89.31 303 LYS A CA 1
ATOM 2538 C C . LYS A 1 303 ? 70.780 8.563 -95.036 1.00 89.31 303 LYS A C 1
ATOM 2540 O O . LYS A 1 303 ? 71.181 9.100 -96.063 1.00 89.31 303 LYS A O 1
ATOM 2545 N N . ALA A 1 304 ? 71.598 7.971 -94.163 1.00 89.25 304 ALA A N 1
ATOM 2546 C CA . ALA A 1 304 ? 73.045 7.924 -94.361 1.00 89.25 304 ALA A CA 1
ATOM 2547 C C . ALA A 1 304 ? 73.426 7.212 -95.675 1.00 89.25 304 ALA A C 1
ATOM 2549 O O . ALA A 1 304 ? 74.292 7.689 -96.405 1.00 89.25 304 ALA A O 1
ATOM 2550 N N . LEU A 1 305 ? 72.748 6.111 -96.022 1.00 89.62 305 LEU A N 1
ATOM 2551 C CA . LEU A 1 305 ? 72.951 5.423 -97.304 1.00 89.62 305 LEU A CA 1
ATOM 2552 C C . LEU A 1 305 ? 72.573 6.315 -98.499 1.00 89.62 305 LEU A C 1
ATOM 2554 O O . LEU A 1 305 ? 73.380 6.477 -99.415 1.00 89.62 305 LEU A O 1
ATOM 2558 N N . ALA A 1 306 ? 71.403 6.958 -98.465 1.00 85.25 306 ALA A N 1
ATOM 2559 C CA . ALA A 1 306 ? 70.959 7.859 -99.530 1.00 85.25 306 ALA A CA 1
ATOM 2560 C C . ALA A 1 306 ? 71.900 9.066 -99.716 1.00 85.25 306 ALA A C 1
ATOM 2562 O O . ALA A 1 306 ? 72.197 9.450 -100.847 1.00 85.25 306 ALA A O 1
ATOM 2563 N N . GLU A 1 307 ? 72.424 9.641 -98.627 1.00 87.94 307 GLU A N 1
ATOM 2564 C CA . GLU A 1 307 ? 73.424 10.717 -98.688 1.00 87.94 307 GLU A CA 1
ATOM 2565 C C . GLU A 1 307 ? 74.716 10.251 -99.375 1.00 87.94 307 GLU A C 1
ATOM 2567 O O . GLU A 1 307 ? 75.263 10.976 -100.211 1.00 87.94 307 GLU A O 1
ATOM 2572 N N . THR A 1 308 ? 75.180 9.024 -99.099 1.00 87.12 308 THR A N 1
ATOM 2573 C CA . THR A 1 308 ? 76.362 8.471 -99.784 1.00 87.12 308 THR A CA 1
ATOM 2574 C C . THR A 1 308 ? 76.126 8.235 -101.279 1.00 87.12 308 THR A C 1
ATOM 2576 O O . THR A 1 308 ? 76.998 8.552 -102.092 1.00 87.12 308 THR A O 1
ATOM 2579 N N . GLU A 1 309 ? 74.948 7.741 -101.672 1.00 85.94 309 GLU A N 1
ATOM 2580 C CA . GLU A 1 309 ? 74.584 7.565 -103.084 1.00 85.94 309 GLU A CA 1
ATOM 2581 C C . GLU A 1 309 ? 74.443 8.905 -103.816 1.00 85.94 309 GLU A C 1
ATOM 2583 O O . GLU A 1 309 ? 74.973 9.064 -104.919 1.00 85.94 309 GLU A O 1
ATOM 2588 N N . SER A 1 310 ? 73.798 9.894 -103.190 1.00 82.00 310 SER A N 1
ATOM 2589 C CA . SER A 1 310 ? 73.654 11.246 -103.737 1.00 82.00 310 SER A CA 1
ATOM 2590 C C . SER A 1 310 ? 75.012 11.922 -103.939 1.00 82.00 310 SER A C 1
ATOM 2592 O O . SER A 1 310 ? 75.252 12.533 -104.982 1.00 82.00 310 SER A O 1
ATOM 2594 N N . ALA A 1 311 ? 75.933 11.789 -102.978 1.00 85.38 311 ALA A N 1
ATOM 2595 C CA . ALA A 1 311 ? 77.291 12.312 -103.112 1.00 85.38 311 ALA A CA 1
ATOM 2596 C C . ALA A 1 311 ? 78.036 11.669 -104.295 1.00 85.38 311 ALA A C 1
ATOM 2598 O O . ALA A 1 311 ? 78.715 12.365 -105.054 1.00 85.38 311 ALA A O 1
ATOM 2599 N N . ARG A 1 312 ? 77.862 10.355 -104.502 1.00 85.88 312 ARG A N 1
ATOM 2600 C CA . ARG A 1 312 ? 78.435 9.636 -105.649 1.00 85.88 312 ARG A CA 1
ATOM 2601 C C . ARG A 1 312 ? 77.885 10.153 -106.983 1.00 85.88 312 ARG A C 1
ATOM 2603 O O . ARG A 1 312 ? 78.667 10.414 -107.893 1.00 85.88 312 ARG A O 1
ATOM 2610 N N . LEU A 1 313 ? 76.565 10.318 -107.092 1.00 80.31 313 LEU A N 1
ATOM 2611 C CA . LEU A 1 313 ? 75.906 10.820 -108.306 1.0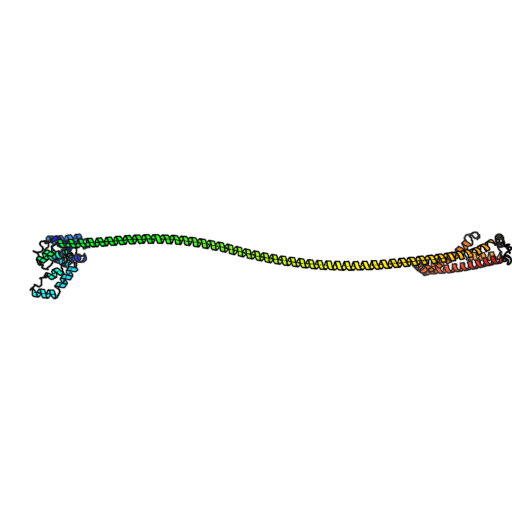0 80.31 313 LEU A CA 1
ATOM 2612 C C . LEU A 1 313 ? 76.300 12.271 -108.627 1.00 80.31 313 LEU A C 1
ATOM 2614 O O . LEU A 1 313 ? 76.539 12.603 -109.787 1.00 80.31 313 LEU A O 1
ATOM 2618 N N . SER A 1 314 ? 76.430 13.125 -107.607 1.00 82.38 314 SER A N 1
ATOM 2619 C CA . SER A 1 314 ? 76.886 14.512 -107.774 1.00 82.38 314 SER A CA 1
ATOM 2620 C C . SER A 1 314 ? 78.306 14.582 -108.356 1.00 82.38 314 SER A C 1
ATOM 2622 O O . SER A 1 314 ? 78.555 15.315 -109.315 1.00 82.38 314 SER A O 1
ATOM 2624 N N . ALA A 1 315 ? 79.221 13.739 -107.863 1.00 80.50 315 ALA A N 1
ATOM 2625 C CA . ALA A 1 315 ? 80.584 13.650 -108.390 1.00 80.50 315 ALA A CA 1
ATOM 2626 C C . ALA A 1 315 ? 80.633 13.174 -109.859 1.00 80.50 315 ALA A C 1
ATOM 2628 O O . ALA A 1 315 ? 81.481 13.624 -110.634 1.00 80.50 315 ALA A O 1
ATOM 2629 N N . GLU A 1 316 ? 79.722 12.283 -110.270 1.00 78.69 316 GLU A N 1
ATOM 2630 C CA . GLU A 1 316 ? 79.581 11.882 -111.677 1.00 78.69 316 GLU A CA 1
ATOM 2631 C C . GLU A 1 316 ? 79.055 13.025 -112.558 1.00 78.69 316 GLU A C 1
ATOM 2633 O O . GLU A 1 316 ? 79.578 13.239 -113.655 1.00 78.69 316 GLU A O 1
ATOM 2638 N N . MET A 1 317 ? 78.077 13.804 -112.084 1.00 73.62 317 MET A N 1
ATOM 2639 C CA . MET A 1 317 ? 77.581 14.978 -112.814 1.00 73.62 317 MET A CA 1
ATOM 2640 C C . MET A 1 317 ? 78.656 16.055 -113.004 1.00 73.62 317 MET A C 1
ATOM 2642 O O . MET A 1 317 ? 78.809 16.576 -114.110 1.00 73.62 317 MET A O 1
ATOM 2646 N N . GLU A 1 318 ? 79.448 16.351 -111.972 1.00 76.06 318 GLU A N 1
ATOM 2647 C CA . GLU A 1 318 ? 80.531 17.344 -112.039 1.00 76.06 318 GLU A CA 1
ATOM 2648 C C . GLU A 1 318 ? 81.652 16.934 -113.016 1.00 76.06 318 GLU A C 1
ATOM 2650 O O . GLU A 1 318 ? 82.360 17.766 -113.591 1.00 76.06 318 GLU A O 1
ATOM 2655 N N . ARG A 1 319 ? 81.818 15.629 -113.257 1.00 70.94 319 ARG A N 1
ATOM 2656 C CA . ARG A 1 319 ? 82.733 15.126 -114.287 1.00 70.94 319 ARG A CA 1
ATOM 2657 C C . ARG A 1 319 ? 82.217 15.408 -115.701 1.00 70.94 319 ARG A C 1
ATOM 2659 O O . ARG A 1 319 ? 83.025 15.709 -116.578 1.00 70.94 319 ARG A O 1
ATOM 2666 N N . ASN A 1 320 ? 80.906 15.320 -115.917 1.00 64.88 320 ASN A N 1
ATOM 2667 C CA . ASN A 1 320 ? 80.284 15.529 -117.226 1.00 64.88 320 ASN A CA 1
ATOM 2668 C C . ASN A 1 320 ? 80.181 17.018 -117.604 1.00 64.88 320 ASN A C 1
ATOM 2670 O O . ASN A 1 320 ? 80.321 17.349 -118.781 1.00 64.88 320 ASN A O 1
ATOM 2674 N N . SER A 1 321 ? 80.014 17.927 -116.636 1.00 64.56 321 SER A N 1
ATOM 2675 C CA . SER A 1 321 ? 79.925 19.376 -116.902 1.00 64.56 321 SER A CA 1
ATOM 2676 C C . SER A 1 321 ? 81.213 19.972 -117.494 1.00 64.56 321 SER A C 1
ATOM 2678 O O . SER A 1 321 ? 81.145 20.839 -118.363 1.00 64.56 321 SER A O 1
ATOM 2680 N N . LYS A 1 322 ? 82.389 19.432 -117.145 1.00 64.12 322 LYS A N 1
ATOM 2681 C CA . LYS A 1 322 ? 83.702 19.869 -117.673 1.00 64.12 322 LYS A CA 1
ATOM 2682 C C . LYS A 1 322 ? 83.870 19.694 -119.191 1.00 64.12 322 LYS A C 1
ATOM 2684 O O . LYS A 1 322 ? 84.784 20.272 -119.773 1.00 64.12 322 LYS A O 1
ATOM 2689 N N . PHE A 1 323 ? 83.017 18.901 -119.844 1.00 56.03 323 PHE A N 1
ATOM 2690 C CA . PHE A 1 323 ? 83.040 18.710 -121.298 1.00 56.03 323 PHE A CA 1
ATOM 2691 C C . PHE A 1 323 ? 82.418 19.892 -122.065 1.00 56.03 323 PHE A C 1
ATOM 2693 O O . PHE A 1 323 ? 82.899 20.241 -123.142 1.00 56.03 323 PHE A O 1
ATOM 2700 N N . ALA A 1 324 ? 81.396 20.549 -121.505 1.00 56.91 324 ALA A N 1
ATOM 2701 C CA . ALA A 1 324 ? 80.714 21.677 -122.144 1.00 56.91 324 ALA A CA 1
ATOM 2702 C C . ALA A 1 324 ? 81.575 22.959 -122.155 1.00 56.91 324 ALA A C 1
ATOM 2704 O O . ALA A 1 324 ? 81.631 23.660 -123.168 1.00 56.91 324 ALA A O 1
ATOM 2705 N N . ASP A 1 325 ? 82.337 23.211 -121.087 1.00 56.03 325 ASP A N 1
ATOM 2706 C CA . ASP A 1 325 ? 83.245 24.369 -120.984 1.00 56.03 325 ASP A CA 1
ATOM 2707 C C . ASP A 1 325 ? 84.425 24.301 -121.981 1.00 56.03 325 ASP A C 1
ATOM 2709 O O . ASP A 1 325 ? 84.928 25.319 -122.470 1.00 56.03 325 ASP A O 1
ATOM 2713 N N . LEU A 1 326 ? 84.846 23.085 -122.351 1.00 56.22 326 LEU A N 1
ATOM 2714 C CA . LEU A 1 326 ? 85.875 22.841 -123.370 1.00 56.22 326 LEU A CA 1
ATOM 2715 C C . LEU A 1 326 ? 85.413 23.200 -124.795 1.00 56.22 326 LEU A C 1
ATOM 2717 O O . LEU A 1 326 ? 86.248 23.568 -125.621 1.00 56.22 326 LEU A O 1
ATOM 2721 N N . LEU A 1 327 ? 84.109 23.121 -125.083 1.00 54.34 327 LEU A N 1
ATOM 2722 C CA . LEU A 1 327 ? 83.518 23.471 -126.383 1.00 54.34 327 LEU A CA 1
ATOM 2723 C C . LEU A 1 327 ? 83.307 24.985 -126.534 1.00 54.34 327 LEU A C 1
ATOM 2725 O O . LEU A 1 327 ? 83.611 25.550 -127.583 1.00 54.34 327 LEU A O 1
ATOM 2729 N N . LEU A 1 328 ? 82.847 25.662 -125.479 1.00 54.75 328 LEU A N 1
ATOM 2730 C CA . LEU A 1 328 ? 82.532 27.098 -125.515 1.00 54.75 328 LEU A CA 1
ATOM 2731 C C . LEU A 1 328 ? 83.778 28.003 -125.564 1.00 54.75 328 LEU A C 1
ATOM 2733 O O . LEU A 1 328 ? 83.718 29.108 -126.102 1.00 54.75 328 LEU A O 1
ATOM 2737 N N . SER A 1 329 ? 84.926 27.531 -125.069 1.00 53.56 329 SER A N 1
ATOM 2738 C CA . SER A 1 329 ? 86.199 28.277 -125.077 1.00 53.56 329 SER A CA 1
ATOM 2739 C C . SER A 1 329 ? 86.919 28.315 -126.436 1.00 53.56 329 SER A C 1
ATOM 2741 O O . SER A 1 329 ? 87.940 28.989 -126.572 1.00 53.56 329 SER A O 1
ATOM 2743 N N . ARG A 1 330 ? 86.410 27.600 -127.448 1.00 53.59 330 ARG A N 1
ATOM 2744 C CA . ARG A 1 330 ? 87.036 27.439 -128.776 1.00 53.59 330 ARG A CA 1
ATOM 2745 C C . ARG A 1 330 ? 86.351 28.227 -129.900 1.00 53.59 330 ARG A C 1
ATOM 2747 O O . ARG A 1 330 ? 86.859 28.221 -131.016 1.00 53.59 330 ARG A O 1
ATOM 2754 N N . ILE A 1 331 ? 85.232 28.895 -129.618 1.00 53.88 331 ILE A N 1
ATOM 2755 C CA . ILE A 1 331 ? 84.463 29.668 -130.603 1.00 53.88 331 ILE A CA 1
ATOM 2756 C C . ILE A 1 331 ? 85.062 31.076 -130.752 1.00 53.88 331 ILE A C 1
ATOM 2758 O O . ILE A 1 331 ? 85.201 31.813 -129.776 1.00 53.88 331 ILE A O 1
ATOM 2762 N N . ASP A 1 332 ? 85.392 31.464 -131.987 1.00 55.56 332 ASP A N 1
ATOM 2763 C CA . ASP A 1 332 ? 85.896 32.799 -132.338 1.00 55.56 332 ASP A CA 1
ATOM 2764 C C . ASP A 1 332 ? 84.727 33.795 -132.495 1.00 55.56 332 ASP A C 1
ATOM 2766 O O . ASP A 1 332 ? 84.244 34.093 -133.593 1.00 55.56 332 ASP A O 1
ATOM 2770 N N . TRP A 1 333 ? 84.222 34.274 -131.354 1.00 54.34 333 TRP A N 1
ATOM 2771 C CA . TRP A 1 333 ? 83.048 35.153 -131.246 1.00 54.34 333 TRP A CA 1
ATOM 2772 C C . TRP A 1 333 ? 83.081 36.422 -132.130 1.00 54.34 333 TRP A C 1
ATOM 2774 O O . TRP A 1 333 ? 82.045 36.763 -132.706 1.00 54.34 333 TRP A O 1
ATOM 2784 N N . PRO A 1 334 ? 84.223 37.112 -132.328 1.00 53.50 334 PRO A N 1
ATOM 2785 C CA . PRO A 1 334 ? 84.323 38.237 -133.264 1.00 53.50 334 PRO A CA 1
ATOM 2786 C C . PRO A 1 334 ? 84.007 37.876 -134.724 1.00 53.50 334 PRO A C 1
ATOM 2788 O O . PRO A 1 334 ? 83.416 38.678 -135.451 1.00 53.50 334 PRO A O 1
ATOM 2791 N N . LYS A 1 335 ? 84.364 36.661 -135.160 1.00 51.59 335 LYS A N 1
ATOM 2792 C CA . LYS A 1 335 ? 84.123 36.172 -136.525 1.00 51.59 335 LYS A CA 1
ATOM 2793 C C . LYS A 1 335 ? 82.651 35.789 -136.727 1.00 51.59 335 LYS A C 1
ATOM 2795 O O . LYS A 1 335 ? 82.067 36.126 -137.757 1.00 51.59 335 LYS A O 1
ATOM 2800 N N . ALA A 1 336 ? 82.028 35.202 -135.701 1.00 50.94 336 ALA A N 1
ATOM 2801 C CA . ALA A 1 336 ? 80.585 34.953 -135.652 1.00 50.94 336 ALA A CA 1
ATOM 2802 C C . ALA A 1 336 ? 79.769 36.265 -135.695 1.00 50.94 336 ALA A C 1
ATOM 2804 O O . ALA A 1 336 ? 78.807 36.374 -136.454 1.00 50.94 336 ALA A O 1
ATOM 2805 N N . GLY A 1 337 ? 80.208 37.308 -134.980 1.00 48.97 337 GLY A N 1
ATOM 2806 C CA . GLY A 1 337 ? 79.575 38.634 -135.015 1.00 48.97 337 GLY A CA 1
ATOM 2807 C C . GLY A 1 337 ? 79.669 39.352 -136.372 1.00 48.97 337 GLY A C 1
ATOM 2808 O O . GLY A 1 337 ? 78.775 40.117 -136.733 1.00 48.97 337 GLY A O 1
ATOM 2809 N N . ALA A 1 338 ? 80.709 39.087 -137.170 1.00 53.28 338 ALA A N 1
ATOM 2810 C CA . ALA A 1 338 ? 80.853 39.654 -138.514 1.00 53.28 338 ALA A CA 1
ATOM 2811 C C . ALA A 1 338 ? 79.942 38.970 -139.554 1.00 53.28 338 ALA A C 1
ATOM 2813 O O . ALA A 1 338 ? 79.401 39.649 -140.430 1.00 53.28 338 ALA A O 1
ATOM 2814 N N . ALA A 1 339 ? 79.722 37.656 -139.427 1.00 53.53 339 ALA A N 1
ATOM 2815 C CA . ALA A 1 339 ? 78.783 36.891 -140.255 1.00 53.53 339 ALA A CA 1
ATOM 2816 C C . ALA A 1 339 ? 77.305 37.221 -139.949 1.00 53.53 339 ALA A C 1
ATOM 2818 O O . ALA A 1 339 ? 76.440 37.071 -140.809 1.00 53.53 339 ALA A O 1
ATOM 2819 N N . MET A 1 340 ? 77.021 37.764 -138.760 1.00 51.84 340 MET A N 1
ATOM 2820 C CA . MET A 1 340 ? 75.701 38.261 -138.346 1.00 51.84 340 MET A CA 1
ATOM 2821 C C . MET A 1 340 ? 75.275 39.599 -138.997 1.00 51.84 340 MET A C 1
ATOM 2823 O O . MET A 1 340 ? 74.179 40.094 -138.717 1.00 51.84 340 MET A O 1
ATOM 2827 N N . LYS A 1 341 ? 76.069 40.198 -139.906 1.00 51.34 341 LYS A N 1
ATOM 2828 C CA . LYS A 1 341 ? 75.641 41.366 -140.709 1.00 51.34 341 LYS A CA 1
ATOM 2829 C C . LYS A 1 341 ? 74.627 40.954 -141.793 1.00 51.34 341 LYS A C 1
ATOM 2831 O O . LYS A 1 341 ? 74.954 40.711 -142.946 1.00 51.34 341 LYS A O 1
ATOM 2836 N N . MET A 1 342 ? 73.378 40.890 -141.336 1.00 54.03 342 MET A N 1
ATOM 2837 C CA . MET A 1 342 ? 72.106 40.522 -141.967 1.00 54.03 342 MET A CA 1
ATOM 2838 C C . MET A 1 342 ? 71.993 40.549 -143.506 1.00 54.03 342 MET A C 1
ATOM 2840 O O . MET A 1 342 ? 71.994 41.603 -144.142 1.00 54.03 342 MET A O 1
ATOM 2844 N N . ASN A 1 343 ? 71.701 39.372 -144.068 1.00 55.47 343 ASN A N 1
ATOM 2845 C CA . ASN A 1 343 ? 71.200 39.171 -145.429 1.00 55.47 343 ASN A CA 1
ATOM 2846 C C . ASN A 1 343 ? 69.750 39.729 -145.567 1.00 55.47 343 ASN A C 1
ATOM 2848 O O . ASN A 1 343 ? 68.888 39.380 -144.749 1.00 55.47 343 ASN A O 1
ATOM 2852 N N . PRO A 1 344 ? 69.439 40.582 -146.570 1.00 55.56 344 PRO A N 1
ATOM 2853 C CA . PRO A 1 344 ? 68.151 41.285 -146.705 1.00 55.56 344 PRO A CA 1
ATOM 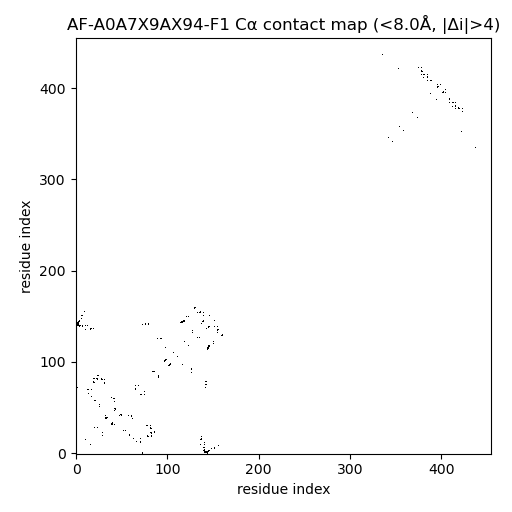2854 C C . PRO A 1 344 ? 66.893 40.403 -146.691 1.00 55.56 344 PRO A C 1
ATOM 2856 O O . PRO A 1 344 ? 65.838 40.837 -146.222 1.00 55.56 344 PRO A O 1
ATOM 2859 N N . THR A 1 345 ? 66.988 39.162 -147.170 1.00 55.91 345 THR A N 1
ATOM 2860 C CA . THR A 1 345 ? 65.856 38.224 -147.256 1.00 55.91 345 THR A CA 1
ATOM 2861 C C . THR A 1 345 ? 65.425 37.712 -145.875 1.00 55.91 345 THR A C 1
ATOM 2863 O O . THR A 1 345 ? 64.233 37.572 -145.607 1.00 55.91 345 THR A O 1
ATOM 2866 N N . LEU A 1 346 ? 66.380 37.529 -144.956 1.00 55.66 346 LEU A N 1
ATOM 2867 C CA . LEU A 1 346 ? 66.138 37.079 -143.579 1.00 55.66 346 LEU A CA 1
ATOM 2868 C C . LEU A 1 346 ? 65.551 38.193 -142.702 1.00 55.66 346 LEU A C 1
ATOM 2870 O O . LEU A 1 346 ? 64.639 37.945 -141.914 1.00 55.66 346 LEU A O 1
ATOM 2874 N N . ARG A 1 347 ? 65.978 39.446 -142.914 1.00 55.09 347 ARG A N 1
ATOM 2875 C CA . ARG A 1 347 ? 65.413 40.623 -142.229 1.00 55.09 347 ARG A CA 1
ATOM 2876 C C . ARG A 1 347 ? 63.916 40.792 -142.518 1.00 55.09 347 ARG A C 1
ATOM 2878 O O . ARG A 1 347 ? 63.162 41.221 -141.651 1.00 55.09 347 ARG A O 1
ATOM 2885 N N . ARG A 1 348 ? 63.465 40.416 -143.722 1.00 55.97 348 ARG A N 1
ATOM 2886 C CA . ARG A 1 348 ? 62.052 40.485 -144.130 1.00 55.97 348 ARG A CA 1
ATOM 2887 C C . ARG A 1 348 ? 61.186 39.420 -143.444 1.00 55.97 348 ARG A C 1
ATOM 2889 O O . ARG A 1 348 ? 60.077 39.741 -143.025 1.00 55.97 348 ARG A O 1
ATOM 2896 N N . ASN A 1 349 ? 61.702 38.200 -143.275 1.00 57.66 349 ASN A N 1
ATOM 2897 C CA . ASN A 1 349 ? 60.989 37.099 -142.613 1.00 57.66 349 ASN A CA 1
ATOM 2898 C C . ASN A 1 349 ? 60.961 37.259 -141.084 1.00 57.66 349 ASN A C 1
ATOM 2900 O O . ASN A 1 349 ? 59.917 37.052 -140.472 1.00 57.66 349 ASN A O 1
ATOM 2904 N N . PHE A 1 350 ? 62.054 37.735 -140.479 1.00 53.41 350 PHE A N 1
ATOM 2905 C CA . PHE A 1 350 ? 62.095 38.080 -139.054 1.00 53.41 350 PHE A CA 1
ATOM 2906 C C . PHE A 1 350 ? 61.127 39.231 -138.723 1.00 53.41 350 PHE A C 1
ATOM 2908 O O . PHE A 1 350 ? 60.292 39.102 -137.832 1.00 53.41 350 PHE A O 1
ATOM 2915 N N . ASN A 1 351 ? 61.118 40.306 -139.524 1.00 53.03 351 ASN A N 1
ATOM 2916 C CA . ASN A 1 351 ? 60.160 41.408 -139.354 1.00 53.03 351 ASN A CA 1
ATOM 2917 C C . ASN A 1 351 ? 58.696 40.989 -139.611 1.00 53.03 351 ASN A C 1
ATOM 2919 O O . ASN A 1 351 ? 57.776 41.602 -139.073 1.00 53.03 351 ASN A O 1
ATOM 2923 N N . SER A 1 352 ? 58.453 39.945 -140.413 1.00 57.31 352 SER A N 1
ATOM 2924 C CA . SER A 1 352 ? 57.116 39.364 -140.605 1.00 57.31 352 SER A CA 1
ATOM 2925 C C . SER A 1 352 ? 56.627 38.578 -139.383 1.00 57.31 352 SER A C 1
ATOM 2927 O O . SER A 1 352 ? 55.421 38.529 -139.153 1.00 57.31 352 SER A O 1
ATOM 2929 N N . LEU A 1 353 ? 57.532 37.952 -138.627 1.00 56.19 353 LEU A N 1
ATOM 2930 C CA . LEU A 1 353 ? 57.232 37.226 -137.388 1.00 56.19 353 LEU A CA 1
ATOM 2931 C C . LEU A 1 353 ? 57.009 38.193 -136.221 1.00 56.19 353 LEU A C 1
ATOM 2933 O O . LEU A 1 353 ? 56.019 38.074 -135.509 1.00 56.19 353 LEU A O 1
ATOM 2937 N N . VAL A 1 354 ? 57.844 39.228 -136.113 1.00 55.00 354 VAL A N 1
ATOM 2938 C CA . VAL A 1 354 ? 57.673 40.331 -135.151 1.00 55.00 354 VAL A CA 1
ATOM 2939 C C . VAL A 1 354 ? 56.324 41.034 -135.347 1.00 55.00 354 VAL A C 1
ATOM 2941 O O . VAL A 1 354 ? 55.610 41.270 -134.378 1.00 55.00 354 VAL A O 1
ATOM 2944 N N . ARG A 1 355 ? 55.912 41.282 -136.603 1.00 54.38 355 ARG A N 1
ATOM 2945 C CA . ARG A 1 355 ? 54.592 41.858 -136.922 1.00 54.38 355 ARG A CA 1
ATOM 2946 C C . ARG A 1 355 ? 53.406 40.979 -136.522 1.00 54.38 355 ARG A C 1
ATOM 2948 O O . ARG A 1 355 ? 52.343 41.523 -136.252 1.00 54.38 355 ARG A O 1
ATOM 2955 N N . LYS A 1 356 ? 53.553 39.650 -136.519 1.00 55.19 356 LYS A N 1
ATOM 2956 C CA . LYS A 1 356 ? 52.494 38.725 -136.073 1.00 55.19 356 LYS A CA 1
ATOM 2957 C C . LYS A 1 356 ? 52.392 38.639 -134.549 1.00 55.19 356 LYS A C 1
ATOM 2959 O O . LYS A 1 356 ? 51.338 38.279 -134.047 1.00 55.19 356 LYS A O 1
ATOM 2964 N N . LEU A 1 357 ? 53.458 38.990 -133.833 1.00 52.06 357 LEU A N 1
ATOM 2965 C CA . LEU A 1 357 ? 53.542 38.913 -132.374 1.00 52.06 357 LEU A CA 1
ATOM 2966 C C . LEU A 1 357 ? 53.073 40.198 -131.659 1.00 52.06 357 LEU A C 1
ATOM 2968 O O . LEU A 1 357 ? 53.256 40.296 -130.451 1.00 52.06 357 LEU A O 1
ATOM 2972 N N . ASN A 1 358 ? 52.495 41.181 -132.373 1.00 49.88 358 ASN A N 1
ATOM 2973 C CA . ASN A 1 358 ? 51.988 42.453 -131.817 1.00 49.88 358 ASN A CA 1
ATOM 2974 C C . ASN A 1 358 ? 52.958 43.156 -130.839 1.00 49.88 358 ASN A C 1
ATOM 2976 O O . ASN A 1 358 ? 52.550 43.892 -129.943 1.00 49.88 358 ASN A O 1
ATOM 2980 N N . TYR A 1 359 ? 54.263 42.959 -131.020 1.00 50.12 359 TYR A N 1
ATOM 2981 C CA . TYR A 1 359 ? 55.264 43.784 -130.365 1.00 50.12 359 TYR A CA 1
ATOM 2982 C C . TYR A 1 359 ? 55.316 45.100 -131.121 1.00 50.12 359 TYR A C 1
ATOM 2984 O O . TYR A 1 359 ? 55.727 45.079 -132.275 1.00 50.12 359 TYR A O 1
ATOM 2992 N N . GLU A 1 360 ? 54.891 46.204 -130.503 1.00 43.56 360 GLU A N 1
ATOM 2993 C CA . GLU A 1 360 ? 55.544 47.521 -130.595 1.00 43.56 360 GLU A CA 1
ATOM 2994 C C . GLU A 1 360 ? 54.692 48.633 -129.963 1.00 43.56 360 GLU A C 1
ATOM 2996 O O . GLU A 1 360 ? 53.547 48.836 -130.357 1.00 43.56 360 GLU A O 1
ATOM 3001 N N . GLU A 1 361 ? 55.317 49.452 -129.111 1.00 41.62 361 GLU A N 1
ATOM 3002 C CA . GLU A 1 361 ? 55.099 50.908 -129.166 1.00 41.62 361 GLU A CA 1
ATOM 3003 C C . GLU A 1 361 ? 56.269 51.652 -129.849 1.00 41.62 361 GLU A C 1
ATOM 3005 O O . GLU A 1 361 ? 56.035 52.714 -130.411 1.00 41.62 361 GLU A O 1
ATOM 3010 N N . ASP A 1 362 ? 57.474 51.068 -129.981 1.00 46.31 362 ASP A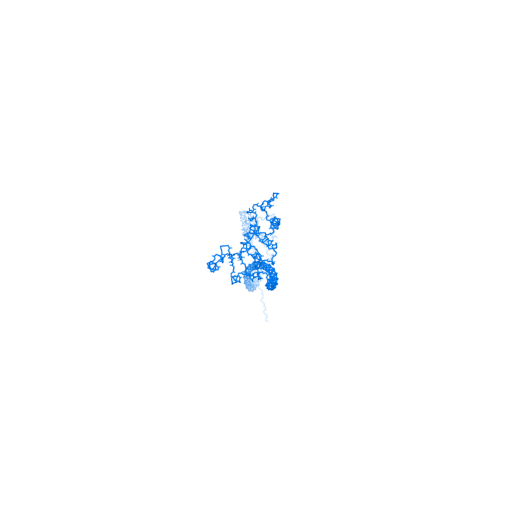 N 1
ATOM 3011 C CA . ASP A 1 362 ? 58.671 51.840 -130.388 1.00 46.31 362 ASP A CA 1
ATOM 3012 C C . ASP A 1 362 ? 59.470 51.339 -131.610 1.00 46.31 362 ASP A C 1
ATOM 3014 O O . ASP A 1 362 ? 60.661 51.623 -131.718 1.00 46.31 362 ASP A O 1
ATOM 3018 N N . ARG A 1 363 ? 58.837 50.639 -132.569 1.00 47.53 363 ARG A N 1
ATOM 3019 C CA . ARG A 1 363 ? 59.309 50.403 -133.968 1.00 47.53 363 ARG A CA 1
ATOM 3020 C C . ARG A 1 363 ? 60.823 50.229 -134.205 1.00 47.53 363 ARG A C 1
ATOM 3022 O O . ARG A 1 363 ? 61.351 50.595 -135.259 1.00 47.53 363 ARG A O 1
ATOM 3029 N N . SER A 1 364 ? 61.523 49.633 -133.244 1.00 40.94 364 SER A N 1
ATOM 3030 C CA . SER A 1 364 ? 62.954 49.367 -133.257 1.00 40.94 364 SER A CA 1
ATOM 3031 C C . SER A 1 364 ? 63.251 48.188 -132.328 1.00 40.94 364 SER A C 1
ATOM 3033 O O . SER A 1 364 ? 63.147 48.264 -131.111 1.00 40.94 364 SER A O 1
ATOM 3035 N N . LEU A 1 365 ? 63.603 47.049 -132.924 1.00 38.28 365 LEU A N 1
ATOM 3036 C CA . LEU A 1 365 ? 64.201 45.925 -132.210 1.00 38.28 365 LEU A CA 1
ATOM 3037 C C . LEU A 1 365 ? 65.684 46.228 -132.010 1.00 38.28 365 LEU A C 1
ATOM 3039 O O . LEU A 1 365 ? 66.495 45.987 -132.909 1.00 38.28 365 LEU A O 1
ATOM 3043 N N . THR A 1 366 ? 66.057 46.757 -130.850 1.00 42.50 366 THR A N 1
ATOM 3044 C CA . THR A 1 366 ? 67.437 46.626 -130.385 1.00 42.50 366 THR A CA 1
ATOM 3045 C C . THR A 1 366 ? 67.605 45.219 -129.813 1.00 42.50 366 THR A C 1
ATOM 3047 O O . THR A 1 366 ? 66.861 44.787 -128.938 1.00 42.50 366 THR A O 1
ATOM 3050 N N . ILE A 1 367 ? 68.617 44.488 -130.293 1.00 45.72 367 ILE A N 1
ATOM 3051 C CA . ILE A 1 367 ? 69.067 43.176 -129.768 1.00 45.72 367 ILE A CA 1
ATOM 3052 C C . ILE A 1 367 ? 69.661 43.329 -128.337 1.00 45.72 367 ILE A C 1
ATOM 3054 O O . ILE A 1 367 ? 70.321 42.443 -127.810 1.00 45.72 367 ILE A O 1
ATOM 3058 N N . GLU A 1 368 ? 69.455 44.484 -127.701 1.00 42.91 368 GLU A N 1
ATOM 3059 C CA . GLU A 1 368 ? 69.946 44.832 -126.367 1.00 42.91 368 GLU A CA 1
ATOM 3060 C C . GLU A 1 368 ? 68.957 44.454 -125.254 1.00 42.91 368 GLU A C 1
ATOM 3062 O O . GLU A 1 368 ? 69.364 44.379 -124.100 1.00 42.91 368 GLU A O 1
ATOM 3067 N N . GLY A 1 369 ? 67.707 44.109 -125.590 1.00 50.19 369 GLY A N 1
ATOM 3068 C CA . GLY A 1 369 ? 66.889 43.232 -124.747 1.00 50.19 369 GLY A CA 1
ATOM 3069 C C . GLY A 1 369 ? 67.333 41.797 -125.004 1.00 50.19 369 GLY A C 1
ATOM 3070 O O . GLY A 1 369 ? 67.137 41.279 -126.105 1.00 50.19 369 GLY A O 1
ATOM 3071 N N . THR A 1 370 ? 68.037 41.196 -124.047 1.00 56.72 370 THR A N 1
ATOM 3072 C CA . THR A 1 370 ? 68.752 39.924 -124.228 1.00 56.72 370 THR A CA 1
ATOM 3073 C C . THR A 1 370 ? 67.859 38.847 -124.862 1.00 56.72 370 THR A C 1
ATOM 3075 O O . THR A 1 370 ? 66.683 38.726 -124.531 1.00 56.72 370 THR A O 1
ATOM 3078 N N . PHE A 1 371 ? 68.403 38.015 -125.763 1.00 55.53 371 PHE A N 1
ATOM 3079 C CA . PHE A 1 371 ? 67.692 36.832 -126.287 1.00 55.53 371 PHE A CA 1
ATOM 3080 C C . PHE A 1 371 ? 67.045 36.016 -125.154 1.00 55.53 371 PHE A C 1
ATOM 3082 O O . PHE A 1 371 ? 65.956 35.477 -125.322 1.00 55.53 371 PHE A O 1
ATOM 3089 N N . THR A 1 372 ? 67.685 36.007 -123.983 1.00 58.47 372 THR A N 1
ATOM 3090 C CA . THR A 1 372 ? 67.177 35.468 -122.722 1.00 58.47 372 THR A CA 1
ATOM 3091 C C . THR A 1 372 ? 65.844 36.085 -122.291 1.00 58.47 372 THR A C 1
ATOM 3093 O O . THR A 1 372 ? 64.920 35.331 -122.026 1.00 58.47 372 THR A O 1
ATOM 3096 N N . GLU A 1 373 ? 65.683 37.412 -122.279 1.00 61.00 373 GLU A N 1
ATOM 3097 C CA . GLU A 1 373 ? 64.409 38.077 -121.942 1.00 61.00 373 GLU A CA 1
ATOM 3098 C C . GLU A 1 373 ? 63.295 37.740 -122.937 1.00 61.00 373 GLU A C 1
ATOM 3100 O O . GLU A 1 373 ? 62.152 37.490 -122.541 1.00 61.00 373 GLU A O 1
ATOM 3105 N N . PHE A 1 374 ? 63.622 37.695 -124.232 1.00 64.25 374 PHE A N 1
ATOM 3106 C CA . PHE A 1 374 ? 62.667 37.273 -125.255 1.00 64.25 374 PHE A CA 1
ATOM 3107 C C . PHE A 1 374 ? 62.249 35.811 -125.044 1.00 64.25 374 PHE A C 1
ATOM 3109 O O . PHE A 1 374 ? 61.059 35.501 -125.036 1.00 64.25 374 PHE A O 1
ATOM 3116 N N . TRP A 1 375 ? 63.216 34.923 -124.804 1.00 71.38 375 TRP A N 1
ATOM 3117 C CA . TRP A 1 375 ? 62.988 33.498 -124.564 1.00 71.38 375 TRP A CA 1
ATOM 3118 C C . TRP A 1 375 ? 62.202 33.237 -123.272 1.00 71.38 375 TRP A C 1
ATOM 3120 O O . TRP A 1 375 ? 61.259 32.446 -123.266 1.00 71.38 375 TRP A O 1
ATOM 3130 N N . GLU A 1 376 ? 62.524 33.947 -122.191 1.00 70.94 376 GLU A N 1
ATOM 3131 C CA . GLU A 1 376 ? 61.781 33.903 -120.931 1.00 70.94 376 GLU A CA 1
ATOM 3132 C C . GLU A 1 376 ? 60.337 34.363 -121.116 1.00 70.94 376 GLU A C 1
ATOM 3134 O O . GLU A 1 376 ? 59.421 33.743 -120.577 1.00 70.94 376 GLU A O 1
ATOM 3139 N N . LYS A 1 377 ? 60.099 35.424 -121.897 1.00 71.44 377 LYS A N 1
ATOM 3140 C CA . LYS A 1 377 ? 58.736 35.896 -122.160 1.00 71.44 377 LYS A CA 1
ATOM 3141 C C . LYS A 1 377 ? 57.917 34.871 -122.951 1.00 71.44 377 LYS A C 1
ATOM 3143 O O . LYS A 1 377 ? 56.733 34.713 -122.658 1.00 71.44 377 LYS A O 1
ATOM 3148 N N . LEU A 1 378 ? 58.537 34.130 -123.875 1.00 71.25 378 LEU A N 1
ATOM 3149 C CA . LEU A 1 378 ? 57.880 33.008 -124.558 1.00 71.25 378 LEU A CA 1
ATOM 3150 C C . LEU A 1 378 ? 57.533 31.872 -123.576 1.00 71.25 378 LEU A C 1
ATOM 3152 O O . LEU A 1 378 ? 56.423 31.345 -123.636 1.00 71.25 378 LEU A O 1
ATOM 3156 N N . ASN A 1 379 ? 58.424 31.545 -122.630 1.00 78.31 379 ASN A N 1
ATOM 3157 C CA . ASN A 1 379 ? 58.192 30.500 -121.620 1.00 78.31 379 ASN A CA 1
ATOM 3158 C C . ASN A 1 379 ? 57.116 30.875 -120.584 1.00 78.31 379 ASN A C 1
ATOM 3160 O O . ASN A 1 379 ? 56.328 30.020 -120.190 1.00 78.31 379 ASN A O 1
ATOM 3164 N N . LYS A 1 380 ? 57.034 32.143 -120.160 1.00 80.56 380 LYS A N 1
ATOM 3165 C CA . LYS A 1 380 ? 56.079 32.582 -119.119 1.00 80.56 380 LYS A CA 1
ATOM 3166 C C . LYS A 1 380 ? 54.619 32.296 -119.475 1.00 80.56 380 LYS A C 1
ATOM 3168 O O . LYS A 1 380 ? 53.838 31.949 -118.597 1.00 80.56 380 LYS A O 1
ATOM 3173 N N . SER A 1 381 ? 54.253 32.427 -120.752 1.00 79.19 381 SER A N 1
ATOM 3174 C CA . SER A 1 381 ? 52.895 32.104 -121.217 1.00 79.19 381 SER A CA 1
ATOM 3175 C C . SER A 1 381 ? 52.548 30.618 -121.050 1.00 79.19 381 SER A C 1
ATOM 3177 O O . SER A 1 381 ? 51.426 30.282 -120.683 1.00 79.19 381 SER A O 1
ATOM 3179 N N . GLU A 1 382 ? 53.530 29.735 -121.252 1.00 81.56 382 GLU A N 1
ATOM 3180 C CA . GLU A 1 382 ? 53.391 28.287 -121.084 1.00 81.56 382 GLU A CA 1
ATOM 3181 C C . GLU A 1 382 ? 53.254 27.920 -119.601 1.00 81.56 382 GLU A C 1
ATOM 3183 O O . GLU A 1 382 ? 52.357 27.163 -119.232 1.00 81.56 382 GLU A O 1
ATOM 3188 N N . GLU A 1 383 ? 54.084 28.509 -118.734 1.00 84.56 383 GLU A N 1
ATOM 3189 C CA . GLU A 1 383 ? 53.993 28.319 -117.280 1.00 84.56 383 GLU A CA 1
ATOM 3190 C C . GLU A 1 383 ? 52.642 28.790 -116.721 1.00 84.56 383 GLU A C 1
ATOM 3192 O O . GLU A 1 383 ? 52.028 28.089 -115.912 1.00 84.56 383 GLU A O 1
ATOM 3197 N N . GLU A 1 384 ? 52.151 29.948 -117.174 1.00 83.88 384 GLU A N 1
ATOM 3198 C CA . GLU A 1 384 ? 50.849 30.480 -116.763 1.00 83.88 384 GLU A CA 1
ATOM 3199 C C . GLU A 1 384 ? 49.698 29.580 -117.231 1.00 83.88 384 GLU A C 1
ATOM 3201 O O . GLU A 1 384 ? 48.787 29.296 -116.450 1.00 83.88 384 GLU A O 1
ATOM 3206 N N . LEU A 1 385 ? 49.755 29.062 -118.464 1.00 84.81 385 LEU A N 1
ATOM 3207 C CA . LEU A 1 385 ? 48.766 28.107 -118.963 1.00 84.81 385 LEU A CA 1
ATOM 3208 C C . LEU A 1 385 ? 48.739 26.830 -118.107 1.00 84.81 385 LEU A C 1
ATOM 3210 O O . LEU A 1 385 ? 47.672 26.424 -117.639 1.00 84.81 385 LEU A O 1
ATOM 3214 N N . VAL A 1 386 ? 49.903 26.223 -117.844 1.00 84.31 386 VAL A N 1
ATOM 3215 C CA . VAL A 1 386 ? 50.010 25.012 -117.009 1.00 84.31 386 VAL A CA 1
ATOM 3216 C C . VAL A 1 386 ? 49.473 25.274 -115.606 1.00 84.31 386 VAL A C 1
ATOM 3218 O O . VAL A 1 386 ? 48.725 24.456 -115.066 1.00 84.31 386 VAL A O 1
ATOM 3221 N N . ARG A 1 387 ? 49.796 26.432 -115.022 1.00 85.81 387 ARG A N 1
ATOM 3222 C CA . ARG A 1 387 ? 49.304 26.819 -113.700 1.00 85.81 387 ARG A CA 1
ATOM 3223 C C . ARG A 1 387 ? 47.783 26.972 -113.680 1.00 85.81 387 ARG A C 1
ATOM 3225 O O . ARG A 1 387 ? 47.149 26.439 -112.768 1.00 85.81 387 ARG A O 1
ATOM 3232 N N . ARG A 1 388 ? 47.194 27.665 -114.660 1.00 83.06 388 ARG A N 1
ATOM 3233 C CA . ARG A 1 388 ? 45.735 27.854 -114.738 1.00 83.06 388 ARG A CA 1
ATOM 3234 C C . ARG A 1 388 ? 44.994 26.539 -114.932 1.00 83.06 388 ARG A C 1
ATOM 3236 O O . ARG A 1 388 ? 43.980 26.328 -114.276 1.00 83.06 388 ARG A O 1
ATOM 3243 N N . VAL A 1 389 ? 45.525 25.629 -115.749 1.00 82.44 389 VAL A N 1
ATOM 3244 C CA . VAL A 1 389 ? 44.943 24.290 -115.929 1.00 82.44 389 VAL A CA 1
ATOM 3245 C C . VAL A 1 389 ? 45.064 23.457 -114.647 1.00 82.44 389 VAL A C 1
ATOM 3247 O O . VAL A 1 389 ? 44.079 22.857 -114.215 1.00 82.44 389 VAL A O 1
ATOM 3250 N N . ALA A 1 390 ? 46.226 23.457 -113.984 1.00 82.75 390 ALA A N 1
ATOM 3251 C CA . ALA A 1 390 ? 46.449 22.701 -112.747 1.00 82.75 390 ALA A CA 1
ATOM 3252 C C . ALA A 1 390 ? 45.598 23.200 -111.563 1.00 82.75 390 ALA A C 1
ATOM 3254 O O . ALA A 1 390 ? 45.257 22.420 -110.674 1.00 82.75 390 ALA A O 1
ATOM 3255 N N . GLN A 1 391 ? 45.251 24.490 -111.549 1.00 82.12 391 GLN A N 1
ATOM 3256 C CA . GLN A 1 391 ? 44.429 25.130 -110.514 1.00 82.12 391 GLN A CA 1
ATOM 3257 C C . GLN A 1 391 ? 42.981 25.393 -110.962 1.00 82.12 391 GLN A C 1
ATOM 3259 O O . GLN A 1 391 ? 42.253 26.090 -110.254 1.00 82.12 391 GLN A O 1
ATOM 3264 N N . SER A 1 392 ? 42.554 24.824 -112.095 1.00 79.31 392 SER A N 1
ATOM 3265 C CA . SER A 1 392 ? 41.226 25.017 -112.704 1.00 79.31 392 SER A CA 1
ATOM 3266 C C . SER A 1 392 ? 40.091 24.867 -111.690 1.00 79.31 392 SER A C 1
ATOM 3268 O O . SER A 1 392 ? 39.358 25.823 -111.466 1.00 79.31 392 SER A O 1
ATOM 3270 N N . ASN A 1 393 ? 40.051 23.761 -110.939 1.00 74.56 393 ASN A N 1
ATOM 3271 C CA . ASN A 1 393 ? 39.030 23.514 -109.908 1.00 74.56 393 ASN A CA 1
ATOM 3272 C C . ASN A 1 393 ? 38.885 24.641 -108.862 1.00 74.56 393 ASN A C 1
ATOM 3274 O O . ASN A 1 393 ? 37.798 24.855 -108.333 1.00 74.56 393 ASN A O 1
ATOM 3278 N N . ALA A 1 394 ? 39.973 25.338 -108.514 1.00 75.12 394 ALA A N 1
ATOM 3279 C CA . ALA A 1 394 ? 39.942 26.422 -107.531 1.00 75.12 394 ALA A CA 1
ATOM 3280 C C . ALA A 1 394 ? 39.605 27.776 -108.176 1.00 75.12 394 ALA A C 1
ATOM 3282 O O . ALA A 1 394 ? 38.860 28.572 -107.602 1.00 75.12 394 ALA A O 1
ATOM 3283 N N . LEU A 1 395 ? 40.143 28.038 -109.370 1.00 74.19 395 LEU A N 1
ATOM 3284 C CA . LEU A 1 395 ? 39.990 29.314 -110.070 1.00 74.19 395 LEU A CA 1
ATOM 3285 C C . LEU A 1 395 ? 38.622 29.452 -110.753 1.00 74.19 395 LEU A C 1
ATOM 3287 O O . LEU A 1 395 ? 38.051 30.541 -110.738 1.00 74.19 395 LEU A O 1
ATOM 3291 N N . GLU A 1 396 ? 38.061 28.352 -111.256 1.00 75.88 396 GLU A N 1
ATOM 3292 C CA . GLU A 1 396 ? 36.698 28.278 -111.797 1.00 75.88 396 GLU A CA 1
ATOM 3293 C C . GLU A 1 396 ? 35.651 28.714 -110.764 1.00 75.88 396 GLU A C 1
ATOM 3295 O O . GLU A 1 396 ? 34.756 29.507 -111.056 1.00 75.88 396 GLU A O 1
ATOM 3300 N N . VAL A 1 397 ? 35.801 28.236 -109.525 1.00 71.50 397 VAL A N 1
ATOM 3301 C CA . VAL A 1 397 ? 34.875 28.521 -108.421 1.00 71.50 397 VAL A CA 1
ATOM 3302 C C . VAL A 1 397 ? 35.068 29.939 -107.875 1.00 71.50 397 VAL A C 1
ATOM 3304 O O . VAL A 1 397 ? 34.092 30.575 -107.483 1.00 71.50 397 VAL A O 1
ATOM 3307 N N . MET A 1 398 ? 36.299 30.467 -107.876 1.00 72.12 398 MET A N 1
ATOM 3308 C CA . MET A 1 398 ? 36.573 31.854 -107.470 1.00 72.12 398 MET A CA 1
ATOM 3309 C C . MET A 1 398 ? 36.026 32.892 -108.457 1.00 72.12 398 MET A C 1
ATOM 3311 O O . MET A 1 398 ? 35.604 33.963 -108.025 1.00 72.12 398 MET A O 1
ATOM 3315 N N . GLY A 1 399 ? 36.063 32.604 -109.762 1.00 64.69 399 GLY A N 1
ATOM 3316 C CA . GLY A 1 399 ? 35.627 33.535 -110.808 1.00 64.69 399 GLY A CA 1
ATOM 3317 C C . GLY A 1 399 ? 34.111 33.589 -111.010 1.00 64.69 399 GLY A C 1
ATOM 3318 O O . GLY A 1 399 ? 33.602 34.601 -111.482 1.00 64.69 399 GLY A O 1
ATOM 3319 N N . GLY A 1 400 ? 33.383 32.526 -110.648 1.00 71.56 400 GLY A N 1
ATOM 3320 C CA . GLY A 1 400 ? 31.916 32.466 -110.714 1.00 71.56 400 GLY A CA 1
ATOM 3321 C C . GLY A 1 400 ? 31.313 32.398 -112.127 1.00 71.56 400 GLY A C 1
ATOM 3322 O O . GLY A 1 400 ? 30.096 32.264 -112.244 1.00 71.56 400 GLY A O 1
ATOM 3323 N N . ASP A 1 401 ? 32.137 32.448 -113.179 1.00 78.25 401 ASP A N 1
ATOM 3324 C CA . ASP A 1 401 ? 31.741 32.402 -114.592 1.00 78.25 401 ASP A CA 1
ATOM 3325 C C . ASP A 1 401 ? 32.602 31.379 -115.360 1.00 78.25 401 ASP A C 1
ATOM 3327 O O . ASP A 1 401 ? 33.730 31.651 -115.783 1.00 78.25 401 ASP A O 1
ATOM 3331 N N . LEU A 1 402 ? 32.075 30.155 -115.481 1.00 78.81 402 LEU A N 1
ATOM 3332 C CA . LEU A 1 402 ? 32.789 29.004 -116.042 1.00 78.81 402 LEU A CA 1
ATOM 3333 C C . LEU A 1 402 ? 33.117 29.169 -117.542 1.00 78.81 402 LEU A C 1
ATOM 3335 O O . LEU A 1 402 ? 34.261 28.907 -117.918 1.00 78.81 402 LEU A O 1
ATOM 3339 N N . PRO A 1 403 ? 32.178 29.608 -118.412 1.00 82.81 403 PRO A N 1
ATOM 3340 C CA . PRO A 1 403 ? 32.478 29.849 -119.825 1.00 82.81 403 PRO A CA 1
ATOM 3341 C C . PRO A 1 403 ? 33.593 30.874 -120.048 1.00 82.81 403 PRO A C 1
ATOM 3343 O O . PRO A 1 403 ? 34.505 30.609 -120.829 1.00 82.81 403 PRO A O 1
ATOM 3346 N N . ALA A 1 404 ? 33.564 32.001 -119.329 1.00 81.88 404 ALA A N 1
ATOM 3347 C CA . ALA A 1 404 ? 34.562 33.057 -119.489 1.00 81.88 404 ALA A CA 1
ATOM 3348 C C . ALA A 1 404 ? 35.974 32.600 -119.076 1.00 81.88 404 ALA A C 1
ATOM 3350 O O . ALA A 1 404 ? 36.959 32.960 -119.722 1.00 81.88 404 ALA A O 1
ATOM 3351 N N . PHE A 1 405 ? 36.092 31.774 -118.027 1.00 85.31 405 PHE A N 1
ATOM 3352 C CA . PHE A 1 405 ? 37.377 31.189 -117.629 1.00 85.31 405 PHE A CA 1
ATOM 3353 C C . PHE A 1 405 ? 37.964 30.304 -118.737 1.00 85.31 405 PHE A C 1
ATOM 3355 O O . PHE A 1 405 ? 39.135 30.453 -119.093 1.00 85.31 405 PHE A O 1
ATOM 3362 N N . TRP A 1 406 ? 37.157 29.407 -119.310 1.00 86.56 406 TRP A N 1
ATOM 3363 C CA . TRP A 1 406 ? 37.627 28.498 -120.357 1.00 86.56 406 TRP A CA 1
ATOM 3364 C C . TRP A 1 406 ? 37.898 29.203 -121.693 1.00 86.56 406 TRP A C 1
ATOM 3366 O O . TRP A 1 406 ? 38.806 28.783 -122.408 1.00 86.56 406 TRP A O 1
ATOM 3376 N N . GLU A 1 407 ? 37.200 30.300 -122.004 1.00 86.81 407 GLU A N 1
ATOM 3377 C CA . GLU A 1 407 ? 37.521 31.159 -123.153 1.00 86.81 407 GLU A CA 1
ATOM 3378 C C . GLU A 1 407 ? 38.921 31.781 -123.007 1.00 86.81 407 GLU A C 1
ATOM 3380 O O . GLU A 1 407 ? 39.746 31.643 -123.909 1.00 86.81 407 GLU A O 1
ATOM 3385 N N . GLN A 1 408 ? 39.258 32.327 -121.831 1.00 83.75 408 GLN A N 1
ATOM 3386 C CA . GLN A 1 408 ? 40.606 32.850 -121.553 1.00 83.75 408 GLN A CA 1
ATOM 3387 C C . GLN A 1 408 ? 41.691 31.766 -121.612 1.00 83.75 408 GLN A C 1
ATOM 3389 O O . GLN A 1 408 ? 42.789 32.003 -122.115 1.00 83.75 408 GLN A O 1
ATOM 3394 N N . VAL A 1 409 ? 41.413 30.568 -121.084 1.00 84.19 409 VAL A N 1
ATOM 3395 C CA . VAL A 1 409 ? 42.349 29.435 -121.184 1.00 84.19 409 VAL A CA 1
ATOM 3396 C C . VAL A 1 409 ? 42.548 29.038 -122.651 1.00 84.19 409 VAL A C 1
ATOM 3398 O O . VAL A 1 409 ? 43.674 28.748 -123.051 1.00 84.19 409 VAL A O 1
ATOM 3401 N N . SER A 1 410 ? 41.493 29.075 -123.470 1.00 86.19 410 SER A N 1
ATOM 3402 C CA . SER A 1 410 ? 41.580 28.806 -124.908 1.00 86.19 410 SER A CA 1
ATOM 3403 C C . SER A 1 410 ? 42.404 29.859 -125.657 1.00 86.19 410 SER A C 1
ATOM 3405 O O . SER A 1 410 ? 43.200 29.489 -126.519 1.00 86.19 410 SER A O 1
ATOM 3407 N N . GLU A 1 411 ? 42.258 31.148 -125.336 1.00 84.31 411 GLU A N 1
ATOM 3408 C CA . GLU A 1 411 ? 43.107 32.212 -125.898 1.00 84.31 411 GLU A CA 1
ATOM 3409 C C . GLU A 1 411 ? 44.584 31.996 -125.533 1.00 84.31 411 GLU A C 1
ATOM 3411 O O . GLU A 1 411 ? 45.452 32.032 -126.406 1.00 84.31 411 GLU A O 1
ATOM 3416 N N . LEU A 1 412 ? 44.869 31.640 -124.274 1.00 83.56 412 LEU A N 1
ATOM 3417 C CA . LEU A 1 412 ? 46.225 31.304 -123.824 1.00 83.56 412 LEU A CA 1
ATOM 3418 C C . LEU A 1 412 ? 46.815 30.090 -124.561 1.00 83.56 412 LEU A C 1
ATOM 3420 O O . LEU A 1 412 ? 48.010 30.080 -124.851 1.00 83.56 412 LEU A O 1
ATOM 3424 N N . PHE A 1 413 ? 46.010 29.076 -124.898 1.00 82.94 413 PHE A N 1
ATOM 3425 C CA . PHE A 1 413 ? 46.471 27.951 -125.722 1.00 82.94 413 PHE A CA 1
ATOM 3426 C C . PHE A 1 413 ? 46.931 28.405 -127.114 1.00 82.94 413 PHE A C 1
ATOM 3428 O O . PHE A 1 413 ? 47.960 27.925 -127.598 1.00 82.94 413 PHE A O 1
ATOM 3435 N N . ILE A 1 414 ? 46.205 29.336 -127.743 1.00 82.00 414 ILE A N 1
ATOM 3436 C CA . ILE A 1 414 ? 46.568 29.892 -129.056 1.00 82.00 414 ILE A CA 1
ATOM 3437 C C . ILE A 1 414 ? 47.886 30.669 -128.950 1.00 82.00 414 ILE A C 1
ATOM 3439 O O . ILE A 1 414 ? 48.792 30.455 -129.759 1.00 82.00 414 ILE A O 1
ATOM 3443 N N . ASP A 1 415 ? 48.034 31.503 -127.920 1.00 79.50 415 ASP A N 1
ATOM 3444 C CA . ASP A 1 415 ? 49.263 32.265 -127.682 1.00 79.50 415 ASP A CA 1
ATOM 3445 C C . ASP A 1 415 ? 50.471 31.349 -127.433 1.00 79.50 415 ASP A C 1
ATOM 3447 O O . ASP A 1 415 ? 51.541 31.548 -128.015 1.00 79.50 415 ASP A O 1
ATOM 3451 N N . VAL A 1 416 ? 50.311 30.299 -126.618 1.00 82.31 416 VAL A N 1
ATOM 3452 C CA . VAL A 1 416 ? 51.375 29.314 -126.359 1.00 82.31 416 VAL A CA 1
ATOM 3453 C C . VAL A 1 416 ? 51.752 28.557 -127.631 1.00 82.31 416 VAL A C 1
ATOM 3455 O O . VAL A 1 416 ? 52.941 28.329 -127.869 1.00 82.31 416 VAL A O 1
ATOM 3458 N N . GLN A 1 417 ? 50.784 28.213 -128.485 1.00 79.75 417 GLN A N 1
ATOM 3459 C CA . GLN A 1 417 ? 51.064 27.584 -129.775 1.00 79.75 417 GLN A CA 1
ATOM 3460 C C . GLN A 1 417 ? 51.909 28.502 -130.673 1.00 79.75 417 GLN A C 1
ATOM 3462 O O . GLN A 1 417 ? 52.931 28.064 -131.205 1.00 79.75 417 GLN A O 1
ATOM 3467 N N . ILE A 1 418 ? 51.549 29.784 -130.784 1.00 76.69 418 ILE A N 1
ATOM 3468 C CA . ILE A 1 418 ? 52.325 30.778 -131.546 1.00 76.69 418 ILE A CA 1
ATOM 3469 C C . ILE A 1 418 ? 53.737 30.931 -130.957 1.00 76.69 418 ILE A C 1
ATOM 3471 O O . ILE A 1 418 ? 54.726 30.981 -131.695 1.00 76.69 418 ILE A O 1
ATOM 3475 N N . ASN A 1 419 ? 53.862 30.952 -129.629 1.00 77.94 419 ASN A N 1
ATOM 3476 C CA . ASN A 1 419 ? 55.151 31.063 -128.948 1.00 77.94 419 ASN A CA 1
ATOM 3477 C C . ASN A 1 419 ? 56.036 29.824 -129.161 1.00 77.94 419 ASN A C 1
ATOM 3479 O O . ASN A 1 419 ? 57.256 29.950 -129.299 1.00 77.94 419 ASN A O 1
ATOM 3483 N N . LEU A 1 420 ? 55.449 28.626 -129.219 1.00 77.00 420 LEU A N 1
ATOM 3484 C CA . LEU A 1 420 ? 56.149 27.386 -129.571 1.00 77.00 420 LEU A CA 1
ATOM 3485 C C . LEU A 1 420 ? 56.638 27.404 -131.023 1.00 77.00 420 LEU A C 1
ATOM 3487 O O . LEU A 1 420 ? 57.793 27.054 -131.275 1.00 77.00 420 LEU A O 1
ATOM 3491 N N . GLU A 1 421 ? 55.817 27.871 -131.966 1.00 75.38 421 GLU A N 1
ATOM 3492 C CA . GLU A 1 421 ? 56.228 28.048 -133.365 1.00 75.38 421 GLU A CA 1
ATOM 3493 C C . GLU A 1 421 ? 57.387 29.050 -133.488 1.00 75.38 421 GLU A C 1
ATOM 3495 O O . GLU A 1 421 ? 58.379 28.775 -134.171 1.00 75.38 421 GLU A O 1
ATOM 3500 N N . ALA A 1 422 ? 57.322 30.174 -132.765 1.00 70.25 422 ALA A N 1
ATOM 3501 C CA . ALA A 1 422 ? 58.394 31.165 -132.722 1.00 70.25 422 ALA A CA 1
ATOM 3502 C C . ALA A 1 422 ? 59.700 30.588 -132.142 1.00 70.25 422 ALA A C 1
ATOM 3504 O O . ALA A 1 422 ? 60.772 30.803 -132.715 1.00 70.25 422 ALA A O 1
ATOM 3505 N N . ARG A 1 423 ? 59.629 29.809 -131.050 1.00 75.12 423 ARG A N 1
ATOM 3506 C CA . ARG A 1 423 ? 60.798 29.113 -130.477 1.00 75.12 423 ARG A CA 1
ATOM 3507 C C . ARG A 1 423 ? 61.376 28.081 -131.441 1.00 75.12 423 ARG A C 1
ATOM 3509 O O . ARG A 1 423 ? 62.592 28.040 -131.615 1.00 75.12 423 ARG A O 1
ATOM 3516 N N . SER A 1 424 ? 60.534 27.286 -132.103 1.00 73.38 424 SER A N 1
ATOM 3517 C CA . SER A 1 424 ? 60.982 26.301 -133.094 1.00 73.38 424 SER A CA 1
ATOM 3518 C C . SER A 1 424 ? 61.690 26.972 -134.272 1.00 73.38 424 SER A C 1
ATOM 3520 O O . SER A 1 424 ? 62.721 26.483 -134.732 1.00 73.38 424 SER A O 1
ATOM 3522 N N . PHE A 1 425 ? 61.173 28.110 -134.740 1.00 68.94 425 PHE A N 1
ATOM 3523 C CA . PHE A 1 425 ? 61.819 28.895 -135.788 1.00 68.94 425 PHE A CA 1
ATOM 3524 C C . PHE A 1 425 ? 63.168 29.462 -135.328 1.00 68.94 425 PHE A C 1
ATOM 3526 O O . PHE A 1 425 ? 64.156 29.350 -136.051 1.00 68.94 425 PHE A O 1
ATOM 3533 N N . LEU A 1 426 ? 63.240 30.026 -134.117 1.00 65.25 426 LEU A N 1
ATOM 3534 C CA . LEU A 1 426 ? 64.493 30.530 -133.549 1.00 65.25 426 LEU A CA 1
ATOM 3535 C C . LEU A 1 426 ? 65.542 29.433 -133.364 1.00 65.25 426 LEU A C 1
ATOM 3537 O O . LEU A 1 426 ? 66.715 29.674 -133.632 1.00 65.25 426 LEU A O 1
ATOM 3541 N N . LEU A 1 427 ? 65.139 28.235 -132.941 1.00 70.00 427 LEU A N 1
ATOM 3542 C CA . LEU A 1 427 ? 66.040 27.087 -132.852 1.00 70.00 427 LEU A CA 1
ATOM 3543 C C . LEU A 1 427 ? 66.547 26.670 -134.232 1.00 70.00 427 LEU A C 1
ATOM 3545 O O . LEU A 1 427 ? 67.742 26.433 -134.373 1.00 70.00 427 LEU A O 1
ATOM 3549 N N . GLY A 1 428 ? 65.683 26.661 -135.252 1.00 68.44 428 GLY A N 1
ATOM 3550 C CA . GLY A 1 428 ? 66.097 26.440 -136.640 1.00 68.44 428 GLY A CA 1
ATOM 3551 C C . GLY A 1 428 ? 67.078 27.506 -137.137 1.00 68.44 428 GLY A C 1
ATOM 3552 O O . GLY A 1 428 ? 68.087 27.180 -137.752 1.00 68.44 428 GLY A O 1
ATOM 3553 N N . PHE A 1 429 ? 66.843 28.774 -136.798 1.00 63.88 429 PHE A N 1
ATOM 3554 C CA . PHE A 1 429 ? 67.738 29.884 -137.130 1.00 63.88 429 PHE A CA 1
ATOM 3555 C C . PHE A 1 429 ? 69.098 29.775 -136.428 1.00 63.88 429 PHE A C 1
ATOM 3557 O O . PHE A 1 429 ? 70.139 29.928 -137.064 1.00 63.88 429 PHE A O 1
ATOM 3564 N N . LEU A 1 430 ? 69.108 29.473 -135.126 1.00 61.62 430 LEU A N 1
ATOM 3565 C CA . LEU A 1 430 ? 70.339 29.237 -134.373 1.00 61.62 430 LEU A CA 1
ATOM 3566 C C . LEU A 1 430 ? 71.087 28.025 -134.923 1.00 61.62 430 LEU A C 1
ATOM 3568 O O . LEU A 1 430 ? 72.297 28.105 -135.085 1.00 61.62 430 LEU A O 1
ATOM 3572 N N . GLN A 1 431 ? 70.380 26.947 -135.266 1.00 64.94 431 GLN A N 1
ATOM 3573 C CA . GLN A 1 431 ? 70.951 25.766 -135.902 1.00 64.94 431 GLN A CA 1
ATOM 3574 C C . GLN A 1 431 ? 71.594 26.111 -137.254 1.00 64.94 431 GLN A C 1
ATOM 3576 O O . GLN A 1 431 ? 72.741 25.738 -137.485 1.00 64.94 431 GLN A O 1
ATOM 3581 N N . GLU A 1 432 ? 70.907 26.846 -138.132 1.00 66.12 432 GLU A N 1
ATOM 3582 C CA . GLU A 1 432 ? 71.463 27.277 -139.421 1.00 66.12 432 GLU A CA 1
ATOM 3583 C C . GLU A 1 432 ? 72.713 28.142 -139.245 1.00 66.12 432 GLU A C 1
ATOM 3585 O O . GLU A 1 432 ? 73.713 27.902 -139.918 1.00 66.12 432 GLU A O 1
ATOM 3590 N N . ILE A 1 433 ? 72.700 29.094 -138.307 1.00 60.81 433 ILE A N 1
ATOM 3591 C CA . ILE A 1 433 ? 73.882 29.904 -137.987 1.00 60.81 433 ILE A CA 1
ATOM 3592 C C . ILE A 1 433 ? 75.021 29.017 -137.491 1.00 60.81 433 ILE A C 1
ATOM 3594 O O . ILE A 1 433 ? 76.144 29.149 -137.978 1.00 60.81 433 ILE A O 1
ATOM 3598 N N . PHE A 1 434 ? 74.743 28.109 -136.553 1.00 57.03 434 PHE A N 1
ATOM 3599 C CA . PHE A 1 434 ? 75.740 27.226 -135.947 1.00 57.03 434 PHE A CA 1
ATOM 3600 C C . PHE A 1 434 ? 76.405 26.319 -136.994 1.00 57.03 434 PHE A C 1
ATOM 3602 O O . PHE A 1 434 ? 77.623 26.172 -137.001 1.00 57.03 434 PHE A O 1
ATOM 3609 N N . PHE A 1 435 ? 75.634 25.763 -137.934 1.00 62.53 435 PHE A N 1
ATOM 3610 C CA . PHE A 1 435 ? 76.167 24.907 -139.000 1.00 62.53 435 PHE A CA 1
ATOM 3611 C C . PHE A 1 435 ? 76.755 25.676 -140.196 1.00 62.53 435 PHE A C 1
ATOM 3613 O O . PHE A 1 435 ? 77.550 25.106 -140.937 1.00 62.53 435 PHE A O 1
ATOM 3620 N N . GLN A 1 436 ? 76.427 26.958 -140.382 1.00 57.97 436 GLN A N 1
ATOM 3621 C CA . GLN A 1 436 ? 77.091 27.828 -141.366 1.00 57.97 436 GLN A CA 1
ATOM 3622 C C . GLN A 1 436 ? 78.431 28.389 -140.869 1.00 57.97 436 GLN A C 1
ATOM 3624 O O . GLN A 1 436 ? 79.237 28.833 -141.684 1.00 57.97 436 GLN A O 1
ATOM 3629 N N . THR A 1 437 ? 78.677 28.394 -139.555 1.00 55.31 437 THR A N 1
ATOM 3630 C CA . THR A 1 437 ? 79.889 28.981 -138.952 1.00 55.31 437 THR A CA 1
ATOM 3631 C C . THR A 1 437 ? 80.943 27.962 -138.521 1.00 55.31 437 THR A C 1
ATOM 3633 O O . THR A 1 437 ? 82.057 28.368 -138.204 1.00 55.31 437 THR A O 1
ATOM 3636 N N . ILE A 1 438 ? 80.636 26.662 -138.550 1.00 53.62 438 ILE A N 1
ATOM 3637 C CA . ILE A 1 438 ? 81.580 25.589 -138.216 1.00 53.62 438 ILE A CA 1
ATOM 3638 C C . ILE A 1 438 ? 82.010 24.881 -139.505 1.00 53.62 438 ILE A C 1
ATOM 3640 O O . ILE A 1 438 ? 81.205 24.204 -140.145 1.00 53.62 438 ILE A O 1
ATOM 3644 N N . GLU A 1 439 ? 83.286 24.997 -139.883 1.00 57.12 439 GLU A N 1
ATOM 3645 C CA . GLU A 1 439 ? 83.860 24.185 -140.960 1.00 57.12 439 GLU A CA 1
ATOM 3646 C C . GLU A 1 439 ? 84.269 22.804 -140.411 1.00 57.12 439 GLU A C 1
ATOM 3648 O O . GLU A 1 439 ? 84.758 22.680 -139.291 1.00 57.12 439 GLU A O 1
ATOM 3653 N N . MET A 1 440 ? 84.118 21.725 -141.194 1.00 55.00 440 MET A N 1
ATOM 3654 C CA . MET A 1 440 ? 84.436 20.344 -140.759 1.00 55.00 440 MET A CA 1
ATOM 3655 C C . MET A 1 440 ? 85.903 20.138 -140.313 1.00 55.00 440 MET A C 1
ATOM 3657 O O . MET A 1 440 ? 86.218 19.132 -139.675 1.00 55.00 440 MET A O 1
ATOM 3661 N N . GLY A 1 441 ? 86.803 21.072 -140.638 1.00 54.31 441 GLY A N 1
ATOM 3662 C CA . GLY A 1 441 ? 88.179 21.107 -140.134 1.00 54.31 441 GLY A CA 1
ATOM 3663 C C . GLY A 1 441 ? 88.291 21.545 -138.668 1.00 54.31 441 GLY A C 1
ATOM 3664 O O . GLY A 1 441 ? 89.181 21.069 -137.966 1.00 54.31 441 GLY A O 1
ATOM 3665 N N . ASP A 1 442 ? 87.349 22.352 -138.173 1.00 52.09 442 ASP A N 1
ATOM 3666 C CA . ASP A 1 442 ? 87.324 22.872 -136.797 1.00 52.09 442 ASP A CA 1
ATOM 3667 C C . ASP A 1 442 ? 86.894 21.810 -135.766 1.00 52.09 442 ASP A C 1
ATOM 3669 O O . ASP A 1 442 ? 87.047 21.991 -134.558 1.00 52.09 442 ASP A O 1
ATOM 3673 N N . LEU A 1 443 ? 86.406 20.660 -136.246 1.00 51.66 443 LEU A N 1
ATOM 3674 C CA . LEU A 1 443 ? 86.056 19.477 -135.454 1.00 51.66 443 LEU A CA 1
ATOM 3675 C C . LEU A 1 443 ? 87.220 18.474 -135.314 1.00 51.66 443 LEU A C 1
ATOM 3677 O O . LEU A 1 443 ? 87.061 17.432 -134.673 1.00 51.66 443 LEU A O 1
ATOM 3681 N N . GLN A 1 444 ? 88.396 18.750 -135.895 1.00 53.69 444 GLN A N 1
ATOM 3682 C CA . GLN A 1 444 ? 89.568 17.880 -135.756 1.00 53.69 444 GLN A CA 1
ATOM 3683 C C . GLN A 1 444 ? 90.377 18.231 -134.499 1.00 53.69 444 GLN A C 1
ATOM 3685 O O . GLN A 1 444 ? 90.807 19.367 -134.298 1.00 53.69 444 GLN A O 1
ATOM 3690 N N . MET A 1 445 ? 90.613 17.237 -133.635 1.00 44.91 445 MET A N 1
ATOM 3691 C CA . MET A 1 445 ? 91.373 17.443 -132.399 1.00 44.91 445 MET A CA 1
ATOM 3692 C C . MET A 1 445 ? 92.821 17.886 -132.686 1.00 44.91 445 MET A C 1
ATOM 3694 O O . MET A 1 445 ? 93.517 17.224 -133.461 1.00 44.91 445 MET A O 1
ATOM 3698 N N . PRO A 1 446 ? 93.343 18.923 -132.005 1.00 48.09 446 PRO A N 1
ATOM 3699 C CA . PRO A 1 446 ? 94.756 19.269 -132.092 1.00 48.09 446 PRO A CA 1
ATOM 3700 C C . PRO A 1 446 ? 95.623 18.176 -131.451 1.00 48.09 446 PRO A C 1
ATOM 3702 O O . PRO A 1 446 ? 95.457 17.816 -130.284 1.00 48.09 446 PRO A O 1
ATOM 3705 N N . VAL A 1 447 ? 96.581 17.662 -132.222 1.00 55.56 447 VAL A N 1
ATOM 3706 C CA . VAL A 1 447 ? 97.566 16.668 -131.779 1.00 55.56 447 VAL A CA 1
ATOM 3707 C C . VAL A 1 447 ? 98.601 17.351 -130.883 1.00 55.56 447 VAL A C 1
ATOM 3709 O O . VAL A 1 447 ? 99.460 18.086 -131.365 1.00 55.56 447 VAL A O 1
ATOM 3712 N N . ILE A 1 448 ? 98.542 17.098 -129.573 1.00 43.75 448 ILE A N 1
ATOM 3713 C CA . ILE A 1 448 ? 99.562 17.550 -128.614 1.00 43.75 448 ILE A CA 1
ATOM 3714 C C . ILE A 1 448 ? 100.591 16.415 -128.386 1.00 43.75 448 ILE A C 1
ATOM 3716 O O . ILE A 1 448 ? 100.193 15.252 -128.265 1.00 43.75 448 ILE A O 1
ATOM 3720 N N . PRO A 1 449 ? 101.914 16.698 -128.359 1.00 41.69 449 PRO A N 1
ATOM 3721 C CA . PRO A 1 449 ? 102.968 15.686 -128.479 1.00 41.69 449 PRO A CA 1
ATOM 3722 C C . PRO A 1 449 ? 103.090 14.761 -127.259 1.00 41.69 449 PRO A C 1
ATOM 3724 O O . PRO A 1 449 ? 102.929 15.178 -126.115 1.00 41.69 449 PRO A O 1
ATOM 3727 N N . LYS A 1 450 ? 103.460 13.496 -127.508 1.00 42.38 450 LYS A N 1
ATOM 3728 C CA . LYS A 1 450 ? 103.657 12.448 -126.491 1.00 42.38 450 LYS A CA 1
ATOM 3729 C C . LYS A 1 450 ? 104.686 12.864 -125.425 1.00 42.38 450 LYS A C 1
ATOM 3731 O O . LYS A 1 450 ? 105.869 13.023 -125.726 1.00 42.38 450 LYS A O 1
ATOM 3736 N N . ASN A 1 451 ? 104.240 12.938 -124.169 1.00 38.78 451 ASN A N 1
ATOM 3737 C CA . ASN A 1 451 ? 105.093 13.082 -122.988 1.00 38.78 451 ASN A CA 1
ATOM 3738 C C . ASN A 1 451 ? 106.184 11.996 -122.955 1.00 38.78 451 ASN A C 1
ATOM 3740 O O . ASN A 1 451 ? 105.897 10.796 -123.002 1.00 38.78 451 ASN A O 1
ATOM 3744 N N . LYS A 1 452 ? 107.448 12.416 -122.827 1.00 39.38 452 LYS A N 1
ATOM 3745 C CA . LYS A 1 452 ? 108.568 11.513 -122.541 1.00 39.38 452 LYS A CA 1
ATOM 3746 C C . LYS A 1 452 ? 108.390 10.934 -121.135 1.00 39.38 452 LYS A C 1
ATOM 3748 O O . LYS A 1 452 ? 108.454 11.664 -120.151 1.00 39.38 452 LYS A O 1
ATOM 3753 N N . ARG A 1 453 ? 108.202 9.613 -121.054 1.00 39.28 453 ARG A N 1
ATOM 3754 C CA . ARG A 1 453 ? 108.314 8.823 -119.817 1.00 39.28 453 ARG A CA 1
ATOM 3755 C C . ARG A 1 453 ? 109.649 9.118 -119.123 1.00 39.28 453 ARG A C 1
ATOM 3757 O O . ARG A 1 453 ? 110.692 9.058 -119.775 1.00 39.28 453 ARG A O 1
ATOM 3764 N N . LYS A 1 454 ? 109.631 9.318 -117.806 1.00 40.81 454 LYS A N 1
ATOM 3765 C CA . LYS A 1 454 ? 110.793 9.057 -116.950 1.00 40.81 454 LYS A CA 1
ATOM 3766 C C . LYS A 1 454 ? 110.413 8.019 -115.897 1.00 40.81 454 LYS A C 1
ATOM 3768 O O . LYS A 1 454 ? 109.300 8.049 -115.381 1.00 40.81 454 LYS A O 1
ATOM 3773 N N . LYS A 1 455 ? 111.334 7.066 -115.751 1.00 41.03 455 LYS A N 1
ATOM 3774 C CA . LYS A 1 455 ? 111.384 5.998 -114.753 1.00 41.03 455 LYS A CA 1
ATOM 3775 C C . LYS A 1 455 ? 111.457 6.560 -113.345 1.00 41.03 455 LYS A C 1
ATOM 3777 O O . LYS A 1 455 ? 112.045 7.658 -113.214 1.00 41.03 455 LYS A O 1
#

Radius of gyration: 107.96 Å; Cα contacts (8 Å, |Δi|>4): 165; chains: 1; bounding box: 187×91×241 Å

Mean predicted aligned error: 21.06 Å

Solvent-accessible surface area (backbone atoms only — not comparable to full-atom values): 25920 Å² total; per-residue (Å²): 118,63,48,27,78,82,72,35,74,89,57,60,66,67,60,48,51,52,46,50,63,69,70,40,53,68,71,48,51,50,49,51,35,64,72,35,64,70,54,33,51,63,62,30,56,93,79,44,76,97,46,80,94,47,42,72,63,47,51,52,51,54,50,52,53,26,56,76,54,72,62,34,61,90,60,42,45,65,54,44,66,54,34,47,71,72,45,52,67,66,37,50,57,50,52,54,43,70,72,29,70,69,42,54,51,52,36,63,76,67,72,52,57,98,80,61,43,72,69,56,71,73,55,44,63,71,67,64,48,67,93,49,30,74,59,49,47,39,38,45,55,63,27,60,45,37,72,54,73,74,56,41,53,60,52,66,54,68,74,68,52,59,56,61,53,51,55,49,53,55,50,53,51,51,51,52,52,52,48,53,54,50,51,56,50,51,52,52,51,50,52,54,51,51,53,52,51,52,52,53,51,52,50,52,54,50,51,55,48,51,54,52,50,54,49,54,52,49,54,53,51,48,53,52,50,55,51,52,52,52,48,49,53,52,51,50,52,52,48,53,52,49,51,51,52,50,52,51,51,50,50,52,48,54,50,49,50,52,52,51,50,52,50,51,51,51,51,49,52,52,52,51,53,50,50,53,52,51,51,49,53,51,52,51,50,52,52,49,52,55,48,51,54,50,52,48,56,52,49,54,51,51,47,54,52,51,53,55,53,50,53,53,53,52,56,54,50,62,61,57,54,61,58,58,59,64,57,66,76,70,62,64,61,73,60,55,60,61,71,62,69,72,60,74,72,56,58,54,54,52,54,52,52,45,64,73,63,73,70,69,95,68,93,66,89,64,83,78,64,44,70,62,59,58,51,49,57,47,48,50,50,45,55,50,47,53,49,51,63,77,42,33,84,60,52,45,66,72,66,74,44,59,68,65,53,53,52,53,53,51,54,45,51,54,52,36,51,54,37,50,53,52,50,54,50,50,51,52,51,52,47,53,52,54,61,73,72,53,56,85,71,80,75,57,81,84,88,76,80,84,80,81,85,77,134

pLDDT: mean 80.76, std 15.35, range [38.28, 97.31]

Foldseek 3Di:
DQQAPPLLPLDDLLVLQLVLLVLFDLVLNVVLCVVDPVLVCQCCPPNDDSDPVCSVVSSVSLSVVCVVVVVDLVSCQSSCVSRLVSVVQLNVLQVCCCPDPVVVVVCVVVVHDPLAAEDDPVSLVVRDDLVCLSVVSSCNGRNSYHDDSVSSVVSSDPPVNVVVVVVVVVVVVVVVVVVVVVVVVVVVVVVVVVVVVVVVVVVVVVVVVVVVVVVVVVVVVVVVVVVVVVVVVVVVVVVVVVVVVVVVVVVVVVVVVVVVVVVVVVVVVVVVVVVVVVVVVVVVVVVVVVVVVVVVVVVVVVVVVVVVVVVVVVVVVVVVVVVVVVVVVLDPVVVLVVVPPDDPVVVVVVVVLVVVLPDDPPPDDDCVCDPVNVLVVLVVLVVVLVVCVVCVVPVCVVVVDNVVSVVVSVVSVVSNVSSVVVVVVVVVVVVVSVVVRDDPVSPDDDDDDDDDDDD